Protein AF-A0A026WR12-F1 (afdb_monomer_lite)

Radius of gyration: 25.79 Å; chains: 1; bounding box: 63×77×68 Å

Sequence (378 aa):
MATITNLPVEVIYIILDFNNISVQDFANFSSTCKHFYQMLYPNSFWRRKFNQRWSGLKKACQTEMHKGYRNFEELVEARVKCKKELPHLLAQMSEKYYHNGSDEYLQERVKRGDHWVSILHHEHYIFNNVILDKEELTLLIYPNKTIHYLNCYLLMDELTSLNEQWKNGCKDDLTNIYYGRNLLPYLRHHHLENVWQEFINRPAKQQLLEEVIPFVIQWFHPEKNVSYSHIGMDLDLIAKLVMRFLKDLNPKHPIFSTSHEQFSIWKYNNIYENRWNNSDGRLIIDILFVLLLNKPIFLGPVIHYFKSDLFRQYLYIAKDGYMDNVPLPVIFQSVARRLGIYCDLVSFVTSDPDSDILVMDKTYPNTWLLSWRPKWLN

pLDDT: mean 73.94, std 16.68, range [30.09, 96.38]

Foldseek 3Di:
DDDPVNDPLVVVLVVCLDLVNAPVNLVVQLPPDPVSVVSCPPQVSLLSRCCSVQVVCNVVCVVCVVVPDRHSVVVVVLLVVLLVCLVVVLVVLCVPQVPQDDDVVVVPVVVVPPVVCLQQPAFDDDQDRRDDDPVNVQCQQPVDDRCRPCSLVSNLSSLLVVQVCVVVPPPDDVSSNRSSSRVQLVSLVVVLVVVVVVLVPDDPFQNQLLVCQQSVLCNVVVSDHDDSVLSLVLLVLLLVLLVVVCCVVPVPQCLVVDDPVVLVCLLRTADPDAPDAQVSLVSSLVSLCCQQAPDPVSCVVVLVVRPDPSVSVVSVCCRVVSGQVSVSLSSSQNSSSSSRFHKDKDWDFDDDPPPPDPPPPSNGNGHIDIDGDGDDDD

Organism: Ooceraea biroi (NCBI:txid2015173)

Secondary structure (DSSP, 8-state):
---GGGS-HHHHHHHHHSTTS-HHHHHHHHTS-HHHHHHH-SHHHHHHHHHHH-GGGHHHHHHHHTTT---HHHHHHHHHHHHHHHHHHHHHHHHHHTT--SSHHHHHHHHTT-HHHHHS-SSS----S----HHHHHHHH-SSTTSHHHHHHHHHHHHHHHHHHHHTT----HHHHHHHHHHHHHHHHHHHHHHHHHHHTS-GGG--GGGHHHHHHHHH-TTS---HHHHHHHHHHHHHHHHHHHHHH-TT-GGGG--HHHHHHHHHS---S-SS-HHHHHHHHHHHHIIIII-HHHHHHHHTT-S-HHHHHHHHHHHTT-S-SSHHHHHHHHHHHHTT---EEEEE----TT--S----TTS--EEEEE-------

Structure (mmCIF, N/CA/C/O backbone):
data_AF-A0A026WR12-F1
#
_entry.id   AF-A0A026WR12-F1
#
loop_
_atom_site.group_PDB
_atom_site.id
_atom_site.type_symbol
_atom_site.label_atom_id
_atom_site.label_alt_id
_atom_site.label_comp_id
_atom_site.label_asym_id
_atom_site.label_entity_id
_atom_site.label_seq_id
_atom_site.pdbx_PDB_ins_code
_atom_site.Cartn_x
_atom_site.Cartn_y
_atom_site.Cartn_z
_atom_site.occupancy
_atom_site.B_iso_or_equiv
_atom_site.auth_seq_id
_atom_site.auth_comp_id
_atom_site.auth_asym_id
_atom_site.auth_atom_id
_atom_site.pdbx_PDB_model_num
ATOM 1 N N . MET A 1 1 ? 24.680 -37.331 -33.709 1.00 51.44 1 MET A N 1
ATOM 2 C CA . MET A 1 1 ? 24.705 -36.335 -32.615 1.00 51.44 1 MET A CA 1
ATOM 3 C C . MET A 1 1 ? 23.273 -35.946 -32.301 1.00 51.44 1 MET A C 1
ATOM 5 O O . MET A 1 1 ? 22.552 -35.610 -33.231 1.00 51.44 1 MET A O 1
ATOM 9 N N . ALA A 1 2 ? 22.839 -36.049 -31.043 1.00 65.38 2 ALA A N 1
ATOM 10 C CA . ALA A 1 2 ? 21.534 -35.528 -30.645 1.00 65.38 2 ALA A CA 1
ATOM 11 C C . ALA A 1 2 ? 21.606 -33.995 -30.611 1.00 65.38 2 ALA A C 1
ATOM 13 O O . ALA A 1 2 ? 22.478 -33.433 -29.952 1.00 65.38 2 ALA A O 1
ATOM 14 N N . THR A 1 3 ? 20.736 -33.331 -31.364 1.00 81.81 3 THR A N 1
ATOM 15 C CA . THR A 1 3 ? 20.607 -31.872 -31.392 1.00 81.81 3 THR A CA 1
ATOM 16 C C . THR A 1 3 ? 19.506 -31.433 -30.433 1.00 81.81 3 THR A C 1
ATOM 18 O O . THR A 1 3 ? 18.624 -32.217 -30.091 1.00 81.81 3 THR A O 1
ATOM 21 N N . ILE A 1 4 ? 19.525 -30.165 -30.011 1.00 83.50 4 ILE A N 1
ATOM 22 C CA . ILE A 1 4 ? 18.497 -29.590 -29.124 1.00 83.50 4 ILE A CA 1
ATOM 23 C C . ILE A 1 4 ? 17.073 -29.727 -29.693 1.00 83.50 4 ILE A C 1
ATOM 25 O O . ILE A 1 4 ? 16.119 -29.855 -28.938 1.00 83.50 4 ILE A O 1
ATOM 29 N N . THR A 1 5 ? 16.939 -29.803 -31.022 1.00 82.25 5 THR A N 1
ATOM 30 C CA . THR A 1 5 ? 15.683 -30.075 -31.744 1.00 82.25 5 THR A CA 1
ATOM 31 C C . THR A 1 5 ? 15.093 -31.460 -31.479 1.00 82.25 5 THR A C 1
ATOM 33 O O . THR A 1 5 ? 13.935 -31.690 -31.799 1.00 82.25 5 THR A O 1
ATOM 36 N N . ASN A 1 6 ? 15.883 -32.389 -30.936 1.00 85.12 6 ASN A N 1
ATOM 37 C CA . ASN A 1 6 ? 15.462 -33.764 -30.665 1.00 85.12 6 ASN A CA 1
ATOM 38 C C . ASN A 1 6 ? 15.021 -33.952 -29.206 1.00 85.12 6 ASN A C 1
ATOM 40 O O . ASN A 1 6 ? 14.646 -35.059 -28.821 1.00 85.12 6 ASN A O 1
ATOM 44 N N . LEU A 1 7 ? 15.114 -32.905 -28.379 1.00 87.75 7 LEU A N 1
ATOM 45 C CA . LEU A 1 7 ? 14.658 -32.944 -26.997 1.00 87.75 7 LEU A CA 1
ATOM 46 C C . LEU A 1 7 ? 13.136 -32.748 -26.928 1.00 87.75 7 LEU A C 1
ATOM 48 O O . LEU A 1 7 ? 12.589 -31.962 -27.703 1.00 87.75 7 LEU A O 1
ATOM 52 N N . PRO A 1 8 ? 12.450 -33.397 -25.970 1.00 88.00 8 PRO A N 1
ATOM 53 C CA . PRO A 1 8 ? 11.068 -33.069 -25.654 1.00 88.00 8 PRO A CA 1
ATOM 54 C C . PRO A 1 8 ? 10.924 -31.594 -25.272 1.00 88.00 8 PRO A C 1
ATOM 56 O O . PRO A 1 8 ? 11.800 -31.020 -24.616 1.00 88.00 8 PRO A O 1
ATOM 59 N N . VAL A 1 9 ? 9.793 -30.999 -25.645 1.00 83.38 9 VAL A N 1
ATOM 60 C CA . VAL A 1 9 ? 9.480 -29.584 -25.396 1.00 83.38 9 VAL A CA 1
ATOM 61 C C . VAL A 1 9 ? 9.598 -29.240 -23.906 1.00 83.38 9 VAL A C 1
ATOM 63 O O . VAL A 1 9 ? 10.125 -28.189 -23.551 1.00 83.38 9 VAL A O 1
ATOM 66 N N . GLU A 1 10 ? 9.208 -30.154 -23.019 1.00 84.75 10 GLU A N 1
ATOM 67 C CA . GLU A 1 10 ? 9.293 -30.008 -21.564 1.00 84.75 10 GLU A CA 1
ATOM 68 C C . GLU A 1 10 ? 10.739 -29.872 -21.076 1.00 84.75 10 GLU A C 1
ATOM 70 O O . GLU A 1 10 ? 11.025 -29.084 -20.175 1.00 84.75 10 GLU A O 1
ATOM 75 N N . VAL A 1 11 ? 11.669 -30.609 -21.688 1.00 87.00 11 VAL A N 1
ATOM 76 C CA . VAL A 1 11 ? 13.095 -30.547 -21.346 1.00 87.00 11 VAL A CA 1
ATOM 77 C C . VAL A 1 11 ? 13.687 -29.228 -21.831 1.00 87.00 11 VAL A C 1
ATOM 79 O O . VAL A 1 11 ? 14.413 -28.571 -21.087 1.00 87.00 11 VAL A O 1
ATOM 82 N N . ILE A 1 12 ? 13.325 -28.795 -23.041 1.00 87.19 12 ILE A N 1
ATOM 83 C CA . ILE A 1 12 ? 13.740 -27.491 -23.571 1.00 87.19 12 ILE A CA 1
ATOM 84 C C . ILE A 1 12 ? 13.196 -26.363 -22.683 1.00 87.19 12 ILE A C 1
ATOM 86 O O . ILE A 1 12 ? 13.916 -25.411 -22.393 1.00 87.19 12 ILE A O 1
ATOM 90 N N . TYR A 1 13 ? 11.970 -26.487 -22.171 1.00 83.00 13 TYR A N 1
ATOM 91 C CA . TYR A 1 13 ? 11.400 -25.534 -21.220 1.00 83.00 13 TYR A CA 1
ATOM 92 C C . TYR A 1 13 ? 12.166 -25.456 -19.905 1.00 83.00 13 TYR A C 1
ATOM 94 O O . TYR A 1 13 ? 12.430 -24.349 -19.445 1.00 83.00 13 TYR A O 1
ATOM 102 N N . ILE A 1 14 ? 12.547 -26.591 -19.315 1.00 84.62 14 ILE A N 1
ATOM 103 C CA . ILE A 1 14 ? 13.362 -26.609 -18.091 1.00 84.62 14 ILE A CA 1
ATOM 104 C C . ILE A 1 14 ? 14.713 -25.935 -18.343 1.00 84.62 14 ILE A C 1
ATOM 106 O O . ILE A 1 14 ? 15.148 -25.120 -17.533 1.00 84.62 14 ILE A O 1
ATOM 110 N N . ILE A 1 15 ? 15.347 -26.231 -19.484 1.00 87.50 15 ILE A N 1
ATOM 111 C CA . ILE A 1 15 ? 16.611 -25.602 -19.875 1.00 87.50 15 ILE A CA 1
ATOM 112 C C . ILE A 1 15 ? 16.426 -24.088 -19.974 1.00 87.50 15 ILE A C 1
ATOM 114 O O . ILE A 1 15 ? 17.159 -23.333 -19.342 1.00 87.50 15 ILE A O 1
ATOM 118 N N . LEU A 1 16 ? 15.421 -23.638 -20.725 1.00 84.25 16 LEU A N 1
ATOM 119 C CA . LEU A 1 16 ? 15.158 -22.218 -20.912 1.00 84.25 16 LEU A CA 1
ATOM 120 C C . LEU A 1 16 ? 14.812 -21.513 -19.602 1.00 84.25 16 LEU A C 1
ATOM 122 O O . LEU A 1 16 ? 15.152 -20.345 -19.477 1.00 84.25 16 LEU A O 1
ATOM 126 N N . ASP A 1 17 ? 14.202 -22.176 -18.616 1.00 82.88 17 ASP A N 1
ATOM 127 C CA . ASP A 1 17 ? 13.806 -21.558 -17.342 1.00 82.88 17 ASP A CA 1
ATOM 128 C C . ASP A 1 17 ? 14.976 -21.312 -16.371 1.00 82.88 17 ASP A C 1
ATOM 130 O O . ASP A 1 17 ? 14.811 -20.584 -15.394 1.00 82.88 17 ASP A O 1
ATOM 134 N N . PHE A 1 18 ? 16.184 -21.823 -16.649 1.00 83.62 18 PHE A N 1
ATOM 135 C CA . PHE A 1 18 ? 17.356 -21.529 -15.818 1.00 83.62 18 PHE A CA 1
ATOM 136 C C . PHE A 1 18 ? 17.657 -20.023 -15.755 1.00 83.62 18 PHE A C 1
ATOM 138 O O . PHE A 1 18 ? 17.626 -19.315 -16.765 1.00 83.62 18 PHE A O 1
ATOM 145 N N . ASN A 1 19 ? 18.025 -19.544 -14.561 1.00 79.19 19 ASN A N 1
ATOM 146 C CA . ASN A 1 19 ? 18.344 -18.132 -14.299 1.00 79.19 19 ASN A CA 1
ATOM 147 C C . ASN A 1 19 ? 19.533 -17.610 -15.123 1.00 79.19 19 ASN A C 1
ATOM 149 O O . ASN A 1 19 ? 19.635 -16.410 -15.359 1.00 79.19 19 ASN A O 1
ATOM 153 N N . ASN A 1 20 ? 20.414 -18.508 -15.573 1.00 83.31 20 ASN A N 1
ATOM 154 C CA . ASN A 1 20 ? 21.588 -18.161 -16.374 1.00 83.31 20 ASN A CA 1
ATOM 155 C C . ASN A 1 20 ? 21.230 -17.818 -17.828 1.00 83.31 20 ASN A C 1
ATOM 157 O O . ASN A 1 20 ? 22.053 -17.243 -18.531 1.00 83.31 20 ASN A O 1
ATOM 161 N N . ILE A 1 21 ? 20.023 -18.173 -18.281 1.00 83.88 21 ILE A N 1
ATOM 162 C CA . ILE A 1 21 ? 19.533 -17.858 -19.623 1.00 83.88 21 ILE A CA 1
ATOM 163 C C . ILE A 1 21 ? 18.743 -16.560 -19.549 1.00 83.88 21 ILE A C 1
ATOM 165 O O . ILE A 1 21 ? 17.668 -16.489 -18.935 1.00 83.88 21 ILE A O 1
ATOM 169 N N . SER A 1 22 ? 19.294 -15.524 -20.178 1.00 82.56 22 SER A N 1
ATOM 170 C CA . SER A 1 22 ? 18.716 -14.192 -20.157 1.00 82.56 22 SER A CA 1
ATOM 171 C C . SER A 1 22 ? 17.490 -14.090 -21.065 1.00 82.56 22 SER A C 1
ATOM 173 O O . SER A 1 22 ? 17.254 -14.900 -21.961 1.00 82.56 22 SER A O 1
ATOM 175 N N . VAL A 1 23 ? 16.714 -13.023 -20.872 1.00 80.44 23 VAL A N 1
ATOM 176 C CA . VAL A 1 23 ? 15.604 -12.673 -21.773 1.00 80.44 23 VAL A CA 1
ATOM 177 C C . VAL A 1 23 ? 16.096 -12.454 -23.216 1.00 80.44 23 VAL A C 1
ATOM 179 O O . VAL A 1 23 ? 15.362 -12.734 -24.157 1.00 80.44 23 VAL A O 1
ATOM 182 N N . GLN A 1 24 ? 17.343 -12.000 -23.403 1.00 81.44 24 GLN A N 1
ATOM 183 C CA . GLN A 1 24 ? 17.920 -11.828 -24.739 1.00 81.44 24 GLN A CA 1
ATOM 184 C C . GLN A 1 24 ? 18.249 -13.177 -25.382 1.00 81.44 24 GLN A C 1
ATOM 186 O O . GLN A 1 24 ? 17.957 -13.376 -26.556 1.00 81.44 24 GLN A O 1
ATOM 191 N N . ASP A 1 25 ? 18.807 -14.115 -24.617 1.00 85.88 25 ASP A N 1
ATOM 192 C CA . ASP A 1 25 ? 19.090 -15.471 -25.105 1.00 85.88 25 ASP A CA 1
ATOM 193 C C . ASP A 1 25 ? 17.796 -16.180 -25.503 1.00 85.88 25 ASP A C 1
ATOM 195 O O . ASP A 1 25 ? 17.745 -16.867 -26.519 1.00 85.88 25 ASP A O 1
ATOM 199 N N . PHE A 1 26 ? 16.728 -15.943 -24.741 1.00 83.12 26 PHE A N 1
ATOM 200 C CA . PHE A 1 26 ? 15.390 -16.433 -25.040 1.00 83.12 26 PHE A CA 1
ATOM 201 C C . PHE A 1 26 ? 14.839 -15.867 -26.362 1.00 83.12 26 PHE A C 1
ATOM 203 O O . PHE A 1 26 ? 14.356 -16.634 -27.193 1.00 83.12 26 PHE A O 1
ATOM 210 N N . ALA A 1 27 ? 14.967 -14.554 -26.590 1.00 81.62 27 ALA A N 1
ATOM 211 C CA . ALA A 1 27 ? 14.568 -13.902 -27.844 1.00 81.62 27 ALA A CA 1
ATOM 212 C C . ALA A 1 27 ? 15.405 -14.374 -29.048 1.00 81.62 27 ALA A C 1
ATOM 214 O O . ALA A 1 27 ? 14.893 -14.600 -30.146 1.00 81.62 27 ALA A O 1
ATOM 215 N N . ASN A 1 28 ? 16.707 -14.574 -28.843 1.00 87.19 28 ASN A N 1
ATOM 216 C CA . ASN A 1 28 ? 17.587 -15.119 -29.870 1.00 87.19 28 ASN A CA 1
ATOM 217 C C . ASN A 1 28 ? 17.192 -16.565 -30.201 1.00 87.19 28 ASN A C 1
ATOM 219 O O . ASN A 1 28 ? 17.111 -16.924 -31.372 1.00 87.19 28 ASN A O 1
ATOM 223 N N . PHE A 1 29 ? 16.895 -17.377 -29.181 1.00 87.56 29 PHE A N 1
ATOM 224 C CA . PHE A 1 29 ? 16.467 -18.765 -29.337 1.00 87.56 29 PHE A CA 1
ATOM 225 C C . PHE A 1 29 ? 15.136 -18.874 -30.092 1.00 87.56 29 PHE A C 1
ATOM 227 O O . PHE A 1 29 ? 15.041 -19.673 -31.026 1.00 87.56 29 PHE A O 1
ATOM 234 N N . SER A 1 30 ? 14.133 -18.048 -29.762 1.00 84.62 30 SER A N 1
ATOM 235 C CA . SER A 1 30 ? 12.853 -18.020 -30.489 1.00 84.62 30 SER A CA 1
ATOM 236 C C . SER A 1 30 ? 13.024 -17.626 -31.960 1.00 84.62 30 SER A C 1
ATOM 238 O O . SER A 1 30 ? 12.282 -18.112 -32.810 1.00 84.62 30 SER A O 1
ATOM 240 N N . SER A 1 31 ? 14.043 -16.825 -32.277 1.00 85.69 31 SER A N 1
ATOM 241 C CA . SER A 1 31 ? 14.348 -16.366 -33.638 1.00 85.69 31 SER A CA 1
ATOM 242 C C . SER A 1 31 ? 15.101 -17.392 -34.496 1.00 85.69 31 SER A C 1
ATOM 244 O O . SER A 1 31 ? 15.278 -17.178 -35.693 1.00 85.69 31 SER A O 1
ATOM 246 N N . THR A 1 32 ? 15.555 -18.513 -33.926 1.00 89.19 32 THR A N 1
ATOM 247 C CA . THR A 1 32 ? 16.370 -19.493 -34.671 1.00 89.19 32 THR A CA 1
ATOM 248 C C . THR A 1 32 ? 15.568 -20.339 -35.660 1.00 89.19 32 THR A C 1
ATOM 250 O O . THR A 1 32 ? 16.072 -20.662 -36.735 1.00 89.19 32 THR A O 1
ATOM 253 N N . CYS A 1 33 ? 14.337 -20.741 -35.322 1.00 87.88 33 CYS A N 1
ATOM 254 C CA . CYS A 1 33 ? 13.489 -21.531 -36.214 1.00 87.88 33 CYS A CA 1
ATOM 255 C C . CYS A 1 33 ? 12.000 -21.440 -35.852 1.00 87.88 33 CYS A C 1
ATOM 257 O O . CYS A 1 33 ? 11.625 -21.191 -34.706 1.00 87.88 33 CYS A O 1
ATOM 259 N N . LYS A 1 34 ? 11.135 -21.743 -36.831 1.00 86.00 34 LYS A N 1
ATOM 260 C CA . LYS A 1 34 ? 9.671 -21.715 -36.668 1.00 86.00 34 LYS A CA 1
ATOM 261 C C . LYS A 1 34 ? 9.174 -22.631 -35.545 1.00 86.00 34 LYS A C 1
ATOM 263 O O . LYS A 1 34 ? 8.223 -22.275 -34.858 1.00 86.00 34 LYS A O 1
ATOM 268 N N . HIS A 1 35 ? 9.815 -23.784 -35.349 1.00 85.94 35 HIS A N 1
ATOM 269 C CA . HIS A 1 35 ? 9.442 -24.732 -34.299 1.00 85.94 35 HIS A CA 1
ATOM 270 C C . HIS A 1 35 ? 9.641 -24.131 -32.899 1.00 85.94 35 HIS A C 1
ATOM 272 O O . HIS A 1 35 ? 8.710 -24.133 -32.097 1.00 85.94 35 HIS A O 1
ATOM 278 N N . PHE A 1 36 ? 10.807 -23.538 -32.627 1.00 86.50 36 PHE A N 1
ATOM 279 C CA . PHE A 1 36 ? 11.075 -22.885 -31.343 1.00 86.50 36 PHE A CA 1
ATOM 280 C C . PHE A 1 36 ? 10.270 -21.602 -31.155 1.00 86.50 36 PHE A C 1
ATOM 282 O O . PHE A 1 36 ? 9.781 -21.364 -30.054 1.00 86.50 36 PHE A O 1
ATOM 289 N N . TYR A 1 37 ? 10.040 -20.828 -32.218 1.00 83.44 37 TYR A N 1
ATOM 290 C CA . TYR A 1 37 ? 9.125 -19.689 -32.160 1.00 83.44 37 TYR A CA 1
ATOM 291 C C . TYR A 1 37 ? 7.720 -20.115 -31.705 1.00 83.44 37 TYR A C 1
ATOM 293 O O . TYR A 1 37 ? 7.193 -19.596 -30.725 1.00 83.44 37 TYR A O 1
ATOM 301 N N . GLN A 1 38 ? 7.133 -21.123 -32.360 1.00 82.56 38 GLN A N 1
ATOM 302 C CA . GLN A 1 38 ? 5.799 -21.631 -32.022 1.00 82.56 38 GLN A CA 1
ATOM 303 C C . GLN A 1 38 ? 5.741 -22.241 -30.615 1.00 82.56 38 GLN A C 1
ATOM 305 O O . GLN A 1 38 ? 4.754 -22.063 -29.907 1.00 82.56 38 GLN A O 1
ATOM 310 N N . MET A 1 39 ? 6.810 -22.917 -30.192 1.00 82.00 39 MET A N 1
ATOM 311 C CA . MET A 1 39 ? 6.941 -23.492 -28.852 1.00 82.00 39 MET A CA 1
ATOM 312 C C . MET A 1 39 ? 6.957 -22.420 -27.747 1.00 82.00 39 MET A C 1
ATOM 314 O O . MET A 1 39 ? 6.465 -22.672 -26.647 1.00 82.00 39 MET A O 1
ATOM 318 N N . LEU A 1 40 ? 7.521 -21.239 -28.019 1.00 76.12 40 LEU A N 1
ATOM 319 C CA . LEU A 1 40 ? 7.648 -20.129 -27.062 1.00 76.12 40 LEU A CA 1
ATOM 320 C C . LEU A 1 40 ? 6.558 -19.063 -27.202 1.00 76.12 40 LEU A C 1
ATOM 322 O O . LEU A 1 40 ? 6.461 -18.171 -26.361 1.00 76.12 40 LEU A O 1
ATOM 326 N N . TYR A 1 41 ? 5.700 -19.200 -28.212 1.00 69.81 41 TYR A N 1
ATOM 327 C CA . TYR A 1 41 ? 4.538 -18.350 -28.435 1.00 69.81 41 TYR A CA 1
ATOM 328 C C . TYR A 1 41 ? 3.555 -18.280 -27.246 1.00 69.81 41 TYR A C 1
ATOM 330 O O . TYR A 1 41 ? 2.930 -17.232 -27.060 1.00 69.81 41 TYR A O 1
ATOM 338 N N . PRO A 1 42 ? 3.395 -19.310 -26.380 1.00 69.38 42 PRO A N 1
ATOM 339 C CA . PRO A 1 42 ? 2.623 -19.141 -25.160 1.00 69.38 42 PRO A CA 1
ATOM 340 C C . PRO A 1 42 ? 3.228 -18.036 -24.285 1.00 69.38 42 PRO A C 1
ATOM 342 O O . PRO A 1 42 ? 4.290 -18.183 -23.677 1.00 69.38 42 PRO A O 1
ATOM 345 N N . ASN A 1 43 ? 2.486 -16.939 -24.147 1.00 69.12 43 ASN A N 1
ATOM 346 C CA . ASN A 1 43 ? 2.888 -15.746 -23.402 1.00 69.12 43 ASN A CA 1
ATOM 347 C C . ASN A 1 43 ? 3.225 -16.006 -21.910 1.00 69.12 43 ASN A C 1
ATOM 349 O O . ASN A 1 43 ? 3.784 -15.161 -21.212 1.00 69.12 43 ASN A O 1
ATOM 353 N N . SER A 1 44 ? 2.916 -17.197 -21.389 1.00 76.56 44 SER A N 1
ATOM 354 C CA . SER A 1 44 ? 3.296 -17.637 -20.045 1.00 76.56 44 SER A CA 1
ATOM 355 C C . SER A 1 44 ? 4.815 -17.739 -19.842 1.00 76.56 44 SER A C 1
ATOM 357 O O . SER A 1 44 ? 5.286 -17.498 -18.727 1.00 76.56 44 SER A O 1
ATOM 359 N N . PHE A 1 45 ? 5.596 -18.058 -20.880 1.00 77.19 45 PHE A N 1
ATOM 360 C CA . PHE A 1 45 ? 7.058 -18.155 -20.781 1.00 77.19 45 PHE A CA 1
ATOM 361 C C . PHE A 1 45 ? 7.723 -16.786 -20.775 1.00 77.19 45 PHE A C 1
ATOM 363 O O . PHE A 1 45 ? 8.467 -16.481 -19.842 1.00 77.19 45 PHE A O 1
ATOM 370 N N . TRP A 1 46 ? 7.368 -15.937 -21.740 1.00 79.25 46 TRP A N 1
ATOM 371 C CA . TRP A 1 46 ? 7.770 -14.533 -21.760 1.00 79.25 46 TRP A CA 1
ATOM 372 C C . TRP A 1 46 ? 7.422 -13.834 -20.445 1.00 79.25 46 TRP A C 1
ATOM 374 O O . TRP A 1 46 ? 8.274 -13.178 -19.852 1.00 79.25 46 TRP A O 1
ATOM 384 N N . ARG A 1 47 ? 6.226 -14.086 -19.898 1.00 81.06 47 ARG A N 1
ATOM 385 C CA . ARG A 1 47 ? 5.826 -13.609 -18.567 1.00 81.06 47 ARG A CA 1
ATOM 386 C C . ARG A 1 47 ? 6.755 -14.076 -17.452 1.00 81.06 47 ARG A C 1
ATOM 388 O O . ARG A 1 47 ? 7.115 -13.280 -16.586 1.00 81.06 47 ARG A O 1
ATOM 395 N N . ARG A 1 48 ? 7.095 -15.366 -17.396 1.00 80.81 48 ARG A N 1
ATOM 396 C CA . ARG A 1 48 ? 7.988 -15.896 -16.353 1.00 80.81 48 ARG A CA 1
ATOM 397 C C . ARG A 1 48 ? 9.375 -15.278 -16.453 1.00 80.81 48 ARG A C 1
ATOM 399 O O . ARG A 1 48 ? 9.862 -14.767 -15.450 1.00 80.81 48 ARG A O 1
ATOM 406 N N . LYS A 1 49 ? 9.946 -15.238 -17.657 1.00 83.12 49 LYS A N 1
ATOM 407 C CA . LYS A 1 49 ? 11.266 -14.654 -17.913 1.00 83.12 49 LYS A CA 1
ATOM 408 C C . LYS A 1 49 ? 11.320 -13.163 -17.613 1.00 83.12 49 LYS A C 1
ATOM 410 O O . LYS A 1 49 ? 12.253 -12.700 -16.961 1.00 83.12 49 LYS A O 1
ATOM 415 N N . PHE A 1 50 ? 10.281 -12.429 -17.997 1.00 83.75 50 PHE A N 1
ATOM 416 C CA . PHE A 1 50 ? 10.121 -11.027 -17.639 1.00 83.75 50 PHE A CA 1
ATOM 417 C C . PHE A 1 50 ? 10.101 -10.838 -16.116 1.00 83.75 50 PHE A C 1
ATOM 419 O O . PHE A 1 50 ? 10.875 -10.051 -15.585 1.00 83.75 50 PHE A O 1
ATOM 426 N N . ASN A 1 51 ? 9.280 -11.608 -15.393 1.00 83.94 51 ASN A N 1
ATOM 427 C CA . ASN A 1 51 ? 9.165 -11.494 -13.936 1.00 83.94 51 ASN A CA 1
ATOM 428 C C . ASN A 1 51 ? 10.415 -11.961 -13.172 1.00 83.94 51 ASN A C 1
ATOM 430 O O . ASN A 1 51 ? 10.642 -11.489 -12.061 1.00 83.94 51 ASN A O 1
ATOM 434 N N . GLN A 1 52 ? 11.192 -12.899 -13.726 1.00 82.81 52 GLN A N 1
ATOM 435 C CA . GLN A 1 52 ? 12.488 -13.307 -13.172 1.00 82.81 52 GLN A CA 1
ATOM 436 C C . GLN A 1 52 ? 13.492 -12.153 -13.251 1.00 82.81 52 GLN A C 1
ATOM 438 O O . GLN A 1 52 ? 14.171 -11.865 -12.271 1.00 82.81 52 GLN A O 1
ATOM 443 N N . ARG A 1 53 ? 13.564 -11.479 -14.406 1.00 82.69 53 ARG A N 1
ATOM 444 C CA . ARG A 1 53 ? 14.529 -10.401 -14.648 1.00 82.69 53 ARG A CA 1
ATOM 445 C C . ARG A 1 53 ? 14.129 -9.072 -14.006 1.00 82.69 53 ARG A C 1
ATOM 447 O O . ARG A 1 53 ? 14.986 -8.390 -13.460 1.00 82.69 53 ARG A O 1
ATOM 454 N N . TRP A 1 54 ? 12.848 -8.714 -14.069 1.00 84.62 54 TRP A N 1
ATOM 455 C CA . TRP A 1 54 ? 12.299 -7.451 -13.567 1.00 84.62 54 TRP A CA 1
ATOM 456 C C . TRP A 1 54 ? 11.198 -7.715 -12.540 1.00 84.62 54 TRP A C 1
ATOM 458 O O . TRP A 1 54 ? 10.015 -7.433 -12.746 1.00 84.62 54 TRP A O 1
ATOM 468 N N . SER A 1 55 ? 11.591 -8.291 -11.406 1.00 81.56 55 SER A N 1
ATOM 469 C CA . SER A 1 55 ? 10.668 -8.668 -10.331 1.00 81.56 55 SER A CA 1
ATOM 470 C C . SER A 1 55 ? 9.891 -7.474 -9.755 1.00 81.56 55 SER A C 1
ATOM 472 O O . SER A 1 55 ? 8.732 -7.641 -9.366 1.00 81.56 55 SER A O 1
ATOM 474 N N . GLY A 1 56 ? 10.474 -6.268 -9.779 1.00 78.19 56 GLY A N 1
ATOM 475 C CA . GLY A 1 56 ? 9.828 -5.015 -9.367 1.00 78.19 56 GLY A CA 1
ATOM 476 C C . GLY A 1 56 ? 8.586 -4.657 -10.192 1.00 78.19 56 GLY A C 1
ATOM 477 O O . GLY A 1 56 ? 7.607 -4.142 -9.651 1.00 78.19 56 GLY A O 1
ATOM 478 N N . LEU A 1 57 ? 8.559 -5.031 -11.474 1.00 82.12 57 LEU A N 1
ATOM 479 C CA . LEU A 1 57 ? 7.447 -4.755 -12.390 1.00 82.12 57 LEU A CA 1
ATOM 480 C C . LEU A 1 57 ? 6.311 -5.778 -12.302 1.00 82.12 57 LEU A C 1
ATOM 482 O O . LEU A 1 57 ? 5.226 -5.544 -12.840 1.00 82.12 57 LEU A O 1
ATOM 486 N N . LYS A 1 58 ? 6.518 -6.901 -11.603 1.00 81.75 58 LYS A N 1
ATOM 487 C CA . LYS A 1 58 ? 5.559 -8.012 -11.536 1.00 81.75 58 LYS A CA 1
ATOM 488 C C . LYS A 1 58 ? 4.178 -7.566 -11.056 1.00 81.75 58 LYS A C 1
ATOM 490 O O . LYS A 1 58 ? 3.174 -7.972 -11.637 1.00 81.75 58 LYS A O 1
ATOM 495 N N . LYS A 1 59 ? 4.123 -6.735 -10.009 1.00 76.94 59 LYS A N 1
ATOM 496 C CA . LYS A 1 59 ? 2.860 -6.266 -9.416 1.00 76.94 59 LYS A CA 1
ATOM 497 C C . LYS A 1 59 ? 2.115 -5.316 -10.357 1.00 76.94 59 LYS A C 1
ATOM 499 O O . LYS A 1 59 ? 0.930 -5.519 -10.587 1.00 76.94 59 LYS A O 1
ATOM 504 N N . ALA A 1 60 ? 2.818 -4.343 -10.941 1.00 74.00 60 ALA A N 1
ATOM 505 C CA . ALA A 1 60 ? 2.241 -3.411 -11.912 1.00 74.00 60 ALA A CA 1
ATOM 506 C C . ALA A 1 60 ? 1.697 -4.153 -13.142 1.00 74.00 60 ALA A C 1
ATOM 508 O O . ALA A 1 60 ? 0.550 -3.958 -13.533 1.00 74.00 60 ALA A O 1
ATOM 509 N N . CYS A 1 61 ? 2.473 -5.101 -13.678 1.00 75.06 61 CYS A N 1
ATOM 510 C CA . CYS A 1 61 ? 2.029 -5.933 -14.792 1.00 75.06 61 CYS A CA 1
ATOM 511 C C . CYS A 1 61 ? 0.799 -6.770 -14.421 1.00 75.06 61 CYS A C 1
ATOM 513 O O . CYS A 1 61 ? -0.127 -6.860 -15.212 1.00 75.06 61 CYS A O 1
ATOM 515 N N . GLN A 1 62 ? 0.746 -7.368 -13.226 1.00 74.75 62 GLN A N 1
ATOM 516 C CA . GLN A 1 62 ? -0.427 -8.134 -12.786 1.00 74.75 62 GLN A CA 1
ATOM 517 C C . GLN A 1 62 ? -1.696 -7.278 -12.724 1.00 74.75 62 GLN A C 1
ATOM 519 O O . GLN A 1 62 ? -2.720 -7.709 -13.246 1.00 74.75 62 GLN A O 1
ATOM 524 N N . THR A 1 63 ? -1.622 -6.081 -12.138 1.00 71.12 63 THR A N 1
ATOM 525 C CA . THR A 1 63 ? -2.761 -5.155 -12.053 1.00 71.12 63 THR A CA 1
ATOM 526 C C . THR A 1 63 ? -3.260 -4.760 -13.440 1.00 71.12 63 THR A C 1
ATOM 528 O O . THR A 1 63 ? -4.450 -4.862 -13.728 1.00 71.12 63 THR A O 1
ATOM 531 N N . GLU A 1 64 ? -2.349 -4.377 -14.331 1.00 68.00 64 GLU A N 1
ATOM 532 C CA . GLU A 1 64 ? -2.715 -3.867 -15.650 1.00 68.00 64 GLU A CA 1
ATOM 533 C C . GLU A 1 64 ? -3.091 -4.976 -16.651 1.00 68.00 64 GLU A C 1
ATOM 535 O O . GLU A 1 64 ? -3.873 -4.754 -17.573 1.00 68.00 64 GLU A O 1
ATOM 540 N N . MET A 1 65 ? -2.638 -6.217 -16.441 1.00 65.00 65 MET A N 1
ATOM 541 C CA . MET A 1 65 ? -3.104 -7.378 -17.213 1.00 65.00 65 MET A CA 1
ATOM 542 C C . MET A 1 65 ? -4.613 -7.618 -17.063 1.00 65.00 65 MET A C 1
ATOM 544 O O . MET A 1 65 ? -5.247 -8.108 -17.998 1.00 65.00 65 MET A O 1
ATOM 548 N N . HIS A 1 66 ? -5.212 -7.250 -15.924 1.00 62.12 66 HIS A N 1
ATOM 549 C CA . HIS A 1 66 ? -6.666 -7.311 -15.749 1.00 62.12 66 HIS A CA 1
ATOM 550 C C . HIS A 1 66 ? -7.414 -6.296 -16.631 1.00 62.12 66 HIS A C 1
ATOM 552 O O . HIS A 1 66 ? -8.590 -6.504 -16.916 1.00 62.12 66 HIS A O 1
ATOM 558 N N . LYS A 1 67 ? -6.730 -5.250 -17.119 1.00 63.25 67 LYS A N 1
ATOM 559 C CA . LYS A 1 67 ? -7.279 -4.199 -17.990 1.00 63.25 67 LYS A CA 1
ATOM 560 C C . LYS A 1 67 ? -7.141 -4.506 -19.493 1.00 63.25 67 LYS A C 1
ATOM 562 O O . LYS A 1 67 ? -7.497 -3.676 -20.320 1.00 63.25 67 LYS A O 1
ATOM 567 N N . GLY A 1 68 ? -6.685 -5.710 -19.862 1.00 58.47 68 GLY A N 1
ATOM 568 C CA . GLY A 1 68 ? -6.796 -6.232 -21.234 1.00 58.47 68 GLY A CA 1
ATOM 569 C C . GLY A 1 68 ? -5.483 -6.470 -21.979 1.00 58.47 68 GLY A C 1
ATOM 570 O O . GLY A 1 68 ? -5.517 -7.002 -23.087 1.00 58.47 68 GLY A O 1
ATOM 571 N N . TYR A 1 69 ? -4.328 -6.161 -21.390 1.00 60.94 69 TYR A N 1
ATOM 572 C CA . TYR A 1 69 ? -3.050 -6.355 -22.071 1.00 60.94 69 TYR A CA 1
ATOM 573 C C . TYR A 1 69 ? -2.447 -7.739 -21.871 1.00 60.94 69 TYR A C 1
ATOM 575 O O . TYR A 1 69 ? -2.391 -8.268 -20.758 1.00 60.94 69 TYR A O 1
ATOM 583 N N . ARG A 1 70 ? -1.974 -8.332 -22.971 1.00 63.22 70 ARG A N 1
ATOM 584 C CA . ARG A 1 70 ? -1.584 -9.743 -23.001 1.00 63.22 70 ARG A CA 1
ATOM 585 C C . ARG A 1 70 ? -0.334 -10.051 -23.823 1.00 63.22 70 ARG A C 1
ATOM 587 O O . ARG A 1 70 ? -0.212 -11.211 -24.188 1.00 63.22 70 ARG A O 1
ATOM 594 N N . ASN A 1 71 ? 0.588 -9.126 -24.101 1.00 77.50 71 ASN A N 1
ATOM 595 C CA . ASN A 1 71 ? 1.822 -9.490 -24.819 1.00 77.50 71 ASN A CA 1
ATOM 596 C C . ASN A 1 71 ? 3.101 -9.131 -24.037 1.00 77.50 71 ASN A C 1
ATOM 598 O O . ASN A 1 71 ? 3.506 -7.977 -23.999 1.00 77.50 71 ASN A O 1
ATOM 602 N N . PHE A 1 72 ? 3.742 -10.110 -23.382 1.00 77.94 72 PHE A N 1
ATOM 603 C CA . PHE A 1 72 ? 5.003 -9.864 -22.665 1.00 77.94 72 PHE A CA 1
ATOM 604 C C . PHE A 1 72 ? 6.206 -9.730 -23.599 1.00 77.94 72 PHE A C 1
ATOM 606 O O . PHE A 1 72 ? 7.191 -9.137 -23.176 1.00 77.94 72 PHE A O 1
ATOM 613 N N . GLU A 1 73 ? 6.146 -10.243 -24.828 1.00 77.31 73 GLU A N 1
ATOM 614 C CA . GLU A 1 73 ? 7.210 -10.046 -25.821 1.00 77.31 73 GLU A CA 1
ATOM 615 C C . GLU A 1 73 ? 7.346 -8.551 -26.150 1.00 77.31 73 GLU A C 1
ATOM 617 O O . GLU A 1 73 ? 8.414 -7.971 -25.973 1.00 77.31 73 GLU A O 1
ATOM 622 N N . GLU A 1 74 ? 6.227 -7.882 -26.444 1.00 78.44 74 GLU A N 1
ATOM 623 C CA . GLU A 1 74 ? 6.180 -6.425 -26.638 1.00 78.44 74 GLU A CA 1
ATOM 624 C C . GLU A 1 74 ? 6.644 -5.642 -25.395 1.00 78.44 74 GLU A C 1
ATOM 626 O O . GLU A 1 74 ? 7.324 -4.624 -25.522 1.00 78.44 74 GLU A O 1
ATOM 631 N N . LEU A 1 75 ? 6.334 -6.110 -24.176 1.00 79.31 75 LEU A N 1
ATOM 632 C CA . LEU A 1 75 ? 6.830 -5.466 -22.946 1.00 79.31 75 LEU A CA 1
ATOM 633 C C . LEU A 1 75 ? 8.334 -5.604 -22.772 1.00 79.31 75 LEU A C 1
ATOM 635 O O . LEU A 1 75 ? 8.981 -4.674 -22.292 1.00 79.31 75 LEU A O 1
ATOM 639 N N . VAL A 1 76 ? 8.891 -6.763 -23.122 1.00 80.88 76 VAL A N 1
ATOM 640 C CA . VAL A 1 76 ? 10.338 -6.976 -23.117 1.00 80.88 76 VAL A CA 1
ATOM 641 C C . VAL A 1 76 ? 10.992 -5.997 -24.085 1.00 80.88 76 VAL A C 1
ATOM 643 O O . VAL A 1 76 ? 11.936 -5.305 -23.698 1.00 80.88 76 VAL A O 1
ATOM 646 N N . GLU A 1 77 ? 10.477 -5.898 -25.310 1.00 79.88 77 GLU A N 1
ATOM 647 C CA . GLU A 1 77 ? 10.984 -4.973 -26.325 1.00 79.88 77 GLU A CA 1
ATOM 648 C C . GLU A 1 77 ? 10.902 -3.519 -25.856 1.00 79.88 77 GLU A C 1
ATOM 650 O O . GLU A 1 77 ? 11.900 -2.796 -25.906 1.00 79.88 77 GLU A O 1
ATOM 655 N N . ALA A 1 78 ? 9.756 -3.105 -25.312 1.00 80.31 78 ALA A N 1
ATOM 656 C CA . ALA A 1 78 ? 9.558 -1.765 -24.771 1.00 80.31 78 ALA A CA 1
ATOM 657 C C . ALA A 1 78 ? 10.516 -1.457 -23.619 1.00 80.31 78 ALA A C 1
ATOM 659 O O . ALA A 1 78 ? 11.099 -0.375 -23.567 1.00 80.31 78 ALA A O 1
ATOM 660 N N . ARG A 1 79 ? 10.737 -2.416 -22.714 1.00 83.25 79 ARG A N 1
ATOM 661 C CA . ARG A 1 79 ? 11.652 -2.247 -21.580 1.00 83.25 79 ARG A CA 1
ATOM 662 C C . ARG A 1 79 ? 13.102 -2.112 -22.040 1.00 83.25 79 ARG A C 1
ATOM 664 O O . ARG A 1 79 ? 13.831 -1.274 -21.506 1.00 83.25 79 ARG A O 1
ATOM 671 N N . VAL A 1 80 ? 13.519 -2.911 -23.025 1.00 82.88 80 VAL A N 1
ATOM 672 C CA . VAL A 1 80 ? 14.860 -2.834 -23.626 1.00 82.88 80 VAL A CA 1
ATOM 673 C C . VAL A 1 80 ? 15.044 -1.517 -24.375 1.00 82.88 80 VAL A C 1
ATOM 675 O O . VAL A 1 80 ? 16.095 -0.889 -24.246 1.00 82.88 80 VAL A O 1
ATOM 678 N N . LYS A 1 81 ? 14.029 -1.074 -25.121 1.00 82.38 81 LYS A N 1
ATOM 679 C CA . LYS A 1 81 ? 14.024 0.219 -25.808 1.00 82.38 81 LYS A CA 1
ATOM 680 C C . LYS A 1 81 ? 14.145 1.377 -24.814 1.00 82.38 81 LYS A C 1
ATOM 682 O O . LYS A 1 81 ? 15.052 2.190 -24.949 1.00 82.38 81 LYS A O 1
ATOM 687 N N . CYS A 1 82 ? 13.334 1.368 -23.756 1.00 81.69 82 CYS A N 1
ATOM 688 C CA . CYS A 1 82 ? 13.377 2.346 -22.668 1.00 81.69 82 CYS A CA 1
ATOM 689 C C . CYS A 1 82 ? 14.782 2.477 -22.063 1.00 81.69 82 CYS A C 1
ATOM 691 O O . CYS A 1 82 ? 15.274 3.588 -21.895 1.00 81.69 82 CYS A O 1
ATOM 693 N N . LYS A 1 83 ? 15.460 1.355 -21.791 1.00 84.31 83 LYS A N 1
ATOM 694 C CA . LYS A 1 83 ? 16.839 1.363 -21.279 1.00 84.31 83 LYS A CA 1
ATOM 695 C C . LYS A 1 83 ? 17.833 2.028 -22.241 1.00 84.31 83 LYS A C 1
ATOM 697 O O . LYS A 1 83 ? 18.764 2.689 -21.796 1.00 84.31 83 LYS A O 1
ATOM 702 N N . LYS A 1 84 ? 17.665 1.831 -23.551 1.00 83.19 84 LYS A N 1
ATOM 703 C CA . LYS A 1 84 ? 18.551 2.417 -24.570 1.00 83.19 84 LYS A CA 1
ATOM 704 C C . LYS A 1 84 ? 18.312 3.914 -24.759 1.00 83.19 84 LYS A C 1
ATOM 706 O O . LYS A 1 84 ? 19.266 4.650 -24.963 1.00 83.19 84 LYS A O 1
ATOM 711 N N . GLU A 1 85 ? 17.058 4.353 -24.712 1.00 81.31 85 GLU A N 1
ATOM 712 C CA . GLU A 1 85 ? 16.678 5.740 -25.011 1.00 81.31 85 GLU A CA 1
ATOM 713 C C . GLU A 1 85 ? 16.839 6.678 -23.810 1.00 81.31 85 GLU A C 1
ATOM 715 O O . GLU A 1 85 ? 17.138 7.857 -23.992 1.00 81.31 85 GLU A O 1
ATOM 720 N N . LEU A 1 86 ? 16.701 6.165 -22.583 1.00 83.19 86 LEU A N 1
ATOM 721 C CA . LEU A 1 86 ? 16.721 6.985 -21.373 1.00 83.19 86 LEU A CA 1
ATOM 722 C C . LEU A 1 86 ? 18.003 7.827 -21.193 1.00 83.19 86 LEU A C 1
ATOM 724 O O . LEU A 1 86 ? 17.866 9.004 -20.876 1.00 83.19 86 LEU A O 1
ATOM 728 N N . PRO A 1 87 ? 19.236 7.328 -21.422 1.00 82.31 87 PRO A N 1
ATOM 729 C CA . PRO A 1 87 ? 20.432 8.169 -21.303 1.00 82.31 87 PRO A CA 1
ATOM 730 C C . PRO A 1 87 ? 20.447 9.346 -22.286 1.00 82.31 87 PRO A C 1
ATOM 732 O O . PRO A 1 87 ? 20.838 10.450 -21.920 1.00 82.31 87 PRO A O 1
ATOM 735 N N . HIS A 1 88 ? 19.991 9.133 -23.524 1.00 80.25 88 HIS A N 1
ATOM 736 C CA . HIS A 1 88 ? 19.893 10.202 -24.522 1.00 80.25 88 HIS A CA 1
ATOM 737 C C . HIS A 1 88 ? 18.867 11.252 -24.110 1.00 80.25 88 HIS A C 1
ATOM 739 O O . HIS A 1 88 ? 19.111 12.448 -24.251 1.00 80.25 88 HIS A O 1
ATOM 745 N N . LEU A 1 89 ? 17.752 10.792 -23.549 1.00 78.69 89 LEU A N 1
ATOM 746 C CA . LEU A 1 89 ? 16.724 11.656 -23.009 1.00 78.69 89 LEU A CA 1
ATOM 747 C C . LEU A 1 89 ? 17.262 12.567 -21.903 1.00 78.69 89 LEU A C 1
ATOM 749 O O . LEU A 1 89 ? 17.101 13.781 -21.956 1.00 78.69 89 LEU A O 1
ATOM 753 N N . LEU A 1 90 ? 17.919 11.971 -20.908 1.00 79.19 90 LEU A N 1
ATOM 754 C CA . LEU A 1 90 ? 18.459 12.692 -19.759 1.00 79.19 90 LEU A CA 1
ATOM 755 C C . LEU A 1 90 ? 19.544 13.692 -20.183 1.00 79.19 90 LEU A C 1
ATOM 757 O O . LEU A 1 90 ? 19.601 14.793 -19.640 1.00 79.19 90 LEU A O 1
ATOM 761 N N . ALA A 1 91 ? 20.348 13.358 -21.195 1.00 79.56 91 ALA A N 1
ATOM 762 C CA . ALA A 1 91 ? 21.318 14.282 -21.772 1.00 79.56 91 ALA A CA 1
ATOM 763 C C . ALA A 1 91 ? 20.650 15.508 -22.423 1.00 79.56 91 ALA A C 1
ATOM 765 O O . ALA A 1 91 ? 21.102 16.631 -22.201 1.00 79.56 91 ALA A O 1
ATOM 766 N N . GLN A 1 92 ? 19.546 15.329 -23.158 1.00 76.00 92 GLN A N 1
ATOM 767 C CA . GLN A 1 92 ? 18.796 16.440 -23.770 1.00 76.00 92 GLN A CA 1
ATOM 768 C C . GLN A 1 92 ? 18.175 17.384 -22.733 1.00 76.00 92 GLN A C 1
ATOM 770 O O . GLN A 1 92 ? 18.051 18.583 -22.975 1.00 76.00 92 GLN A O 1
ATOM 775 N N . MET A 1 93 ? 17.837 16.876 -21.545 1.00 73.94 93 MET A N 1
ATOM 776 C CA . MET A 1 93 ? 17.320 17.713 -20.458 1.00 73.94 93 MET A CA 1
ATOM 777 C C . MET A 1 93 ? 18.338 18.763 -19.988 1.00 73.94 93 MET A C 1
ATOM 779 O O . MET A 1 93 ? 17.936 19.837 -19.541 1.00 73.94 93 MET A O 1
ATOM 783 N N . SER A 1 94 ? 19.643 18.493 -20.126 1.00 68.69 94 SER A N 1
ATOM 784 C CA . SER A 1 94 ? 20.693 19.458 -19.777 1.00 68.69 94 SER A CA 1
ATOM 785 C C . SER A 1 94 ? 20.658 20.720 -20.625 1.00 68.69 94 SER A C 1
ATOM 787 O O . SER A 1 94 ? 20.764 21.816 -20.089 1.00 68.69 94 SER A O 1
ATOM 789 N N . GLU A 1 95 ? 20.422 20.581 -21.923 1.00 64.06 95 GLU A N 1
ATOM 790 C CA . GLU A 1 95 ? 20.326 21.714 -22.838 1.00 64.06 95 GLU A CA 1
ATOM 791 C C . GLU A 1 95 ? 19.103 22.584 -22.519 1.00 64.06 95 GLU A C 1
ATOM 793 O O . GLU A 1 95 ? 19.144 23.805 -22.650 1.00 64.06 95 GLU A O 1
ATOM 798 N N . LYS A 1 96 ? 18.022 21.954 -22.045 1.00 65.31 96 LYS A N 1
ATOM 799 C CA . LYS A 1 96 ? 16.723 22.604 -21.886 1.00 65.31 96 LYS A CA 1
ATOM 800 C C . LYS A 1 96 ? 16.490 23.247 -20.517 1.00 65.31 96 LYS A C 1
ATOM 802 O O . LYS A 1 96 ? 15.863 24.300 -20.446 1.00 65.31 96 LYS A O 1
ATOM 807 N N . TYR A 1 97 ? 16.961 22.633 -19.429 1.00 63.84 97 TYR A N 1
ATOM 808 C CA . TYR A 1 97 ? 16.555 23.020 -18.066 1.00 63.84 97 TYR A CA 1
ATOM 809 C C . TYR A 1 97 ? 17.695 23.508 -17.169 1.00 63.84 97 TYR A C 1
ATOM 811 O O . TYR A 1 97 ? 17.462 23.809 -16.002 1.00 63.84 97 TYR A O 1
ATOM 819 N N . TYR A 1 98 ? 18.917 23.645 -17.689 1.00 56.06 98 TYR A N 1
ATOM 820 C CA . TYR A 1 98 ? 20.069 24.096 -16.899 1.00 56.06 98 TYR A CA 1
ATOM 821 C C . TYR A 1 98 ? 19.935 25.540 -16.359 1.00 56.06 98 TYR A C 1
ATOM 823 O O . TYR A 1 98 ? 20.641 25.905 -15.422 1.00 56.06 98 TYR A O 1
ATOM 831 N N . HIS A 1 99 ? 19.004 26.349 -16.890 1.00 51.47 99 HIS A N 1
ATOM 832 C CA . HIS A 1 99 ? 18.858 27.773 -16.550 1.00 51.47 99 HIS A CA 1
ATOM 833 C C . HIS A 1 99 ? 17.513 28.202 -15.924 1.00 51.47 99 HIS A C 1
ATOM 835 O O . HIS A 1 99 ? 17.415 29.344 -15.475 1.00 51.47 99 HIS A O 1
ATOM 841 N N . ASN A 1 100 ? 16.498 27.336 -15.824 1.00 52.69 100 ASN A N 1
ATOM 842 C CA . ASN A 1 100 ? 15.171 27.740 -15.329 1.00 52.69 100 ASN A CA 1
ATOM 843 C C . ASN A 1 100 ? 15.012 27.467 -13.826 1.00 52.69 100 ASN A C 1
ATOM 845 O O . ASN A 1 100 ? 14.496 26.437 -13.396 1.00 52.69 100 ASN A O 1
ATOM 849 N N . GLY A 1 101 ? 15.489 28.413 -13.019 1.00 46.84 101 GLY A N 1
ATOM 850 C CA . GLY A 1 101 ? 15.333 28.414 -11.567 1.00 46.84 101 GLY A CA 1
ATOM 851 C C . GLY A 1 101 ? 13.978 28.958 -11.091 1.00 46.84 101 GLY A C 1
ATOM 852 O O . GLY A 1 101 ? 13.621 30.103 -11.348 1.00 46.84 101 GLY A O 1
ATOM 853 N N . SER A 1 102 ? 13.288 28.123 -10.316 1.00 51.44 102 SER A N 1
ATOM 854 C CA . SER A 1 102 ? 12.462 28.430 -9.132 1.00 51.44 102 SER A CA 1
ATOM 855 C C . SER A 1 102 ? 11.134 29.213 -9.203 1.00 51.44 102 SER A C 1
ATOM 857 O O . SER A 1 102 ? 10.244 28.822 -8.451 1.00 51.44 102 SER A O 1
ATOM 859 N N . ASP A 1 103 ? 10.912 30.231 -10.043 1.00 46.16 103 ASP A N 1
ATOM 860 C CA . ASP A 1 103 ? 9.724 31.111 -9.849 1.00 46.16 103 ASP A CA 1
ATOM 861 C C . ASP A 1 103 ? 8.445 30.714 -10.621 1.00 46.16 103 ASP A C 1
ATOM 863 O O . ASP A 1 103 ? 7.333 30.891 -10.116 1.00 46.16 103 ASP A O 1
ATOM 867 N N . GLU A 1 104 ? 8.549 30.103 -11.806 1.00 49.88 104 GLU A N 1
ATOM 868 C CA . GLU A 1 104 ? 7.363 29.655 -12.570 1.00 49.88 104 GLU A CA 1
ATOM 869 C C . GLU A 1 104 ? 6.698 28.397 -11.978 1.00 49.88 104 GLU A C 1
ATOM 871 O O . GLU A 1 104 ? 5.487 28.201 -12.110 1.00 49.88 104 GLU A O 1
ATOM 876 N N . TYR A 1 105 ? 7.471 27.584 -11.249 1.00 47.66 105 TYR A N 1
ATOM 877 C CA . TYR A 1 105 ? 7.039 26.337 -10.606 1.00 47.66 105 TYR A CA 1
ATOM 878 C C . TYR A 1 105 ? 5.855 26.532 -9.640 1.00 47.66 105 TYR A C 1
ATOM 880 O O . TYR A 1 105 ? 4.933 25.714 -9.591 1.00 47.66 105 TYR A O 1
ATOM 888 N N . LEU A 1 106 ? 5.853 27.634 -8.883 1.00 41.66 106 LEU A N 1
ATOM 889 C CA . LEU A 1 106 ? 4.830 27.910 -7.870 1.00 41.66 106 LEU A CA 1
ATOM 890 C C . LEU A 1 106 ? 3.518 28.418 -8.483 1.00 41.66 106 LEU A C 1
ATOM 892 O O . LEU A 1 106 ? 2.438 28.122 -7.969 1.00 41.66 106 LEU A O 1
ATOM 896 N N . GLN A 1 107 ? 3.575 29.148 -9.600 1.00 45.47 107 GLN A N 1
ATOM 897 C CA . GLN A 1 107 ? 2.379 29.764 -10.179 1.00 45.47 107 GLN A CA 1
ATOM 898 C C . GLN A 1 107 ? 1.502 28.784 -10.966 1.00 45.47 107 GLN A C 1
ATOM 900 O O . GLN A 1 107 ? 0.281 28.959 -11.011 1.00 45.47 107 GLN A O 1
ATOM 905 N N . GLU A 1 108 ? 2.081 27.743 -11.570 1.00 47.12 108 GLU A N 1
ATOM 906 C CA . GLU A 1 108 ? 1.315 26.788 -12.376 1.00 47.12 108 GLU A CA 1
ATOM 907 C C . GLU A 1 108 ? 0.503 25.803 -11.514 1.00 47.12 108 GLU A C 1
ATOM 909 O O . GLU A 1 108 ? -0.660 25.527 -11.819 1.00 47.12 108 GLU A O 1
ATOM 914 N N . ARG A 1 109 ? 1.058 25.313 -10.392 1.00 45.91 109 ARG A N 1
ATOM 915 C CA . ARG A 1 109 ? 0.353 24.360 -9.507 1.00 45.91 109 ARG A CA 1
ATOM 916 C C . ARG A 1 109 ? -0.748 25.015 -8.675 1.00 45.91 109 ARG A C 1
ATOM 918 O O . ARG A 1 109 ? -1.802 24.412 -8.491 1.00 45.91 109 ARG A O 1
ATOM 925 N N . VAL A 1 110 ? -0.565 26.268 -8.253 1.00 42.50 110 VAL A N 1
ATOM 926 C CA . VAL A 1 110 ? -1.610 27.040 -7.552 1.00 42.50 110 VAL A CA 1
ATOM 927 C C . VAL A 1 110 ? -2.838 27.270 -8.449 1.00 42.50 110 VAL A C 1
ATOM 929 O O . VAL A 1 110 ? -3.966 27.268 -7.956 1.00 42.50 110 VAL A O 1
ATOM 932 N N . LYS A 1 111 ? -2.655 27.388 -9.773 1.00 44.44 111 LYS A N 1
ATOM 933 C CA . LYS A 1 111 ? -3.759 27.525 -10.741 1.00 44.44 111 LYS A CA 1
ATOM 934 C C . LYS A 1 111 ? -4.564 26.239 -10.958 1.00 44.44 111 LYS A C 1
ATOM 936 O O . LYS A 1 111 ? -5.718 26.334 -11.367 1.00 44.44 111 LYS A O 1
ATOM 941 N N . ARG A 1 112 ? -4.005 25.051 -10.680 1.00 44.81 112 ARG A N 1
ATOM 942 C CA . ARG A 1 112 ? -4.689 23.760 -10.912 1.00 44.81 112 ARG A CA 1
ATOM 943 C C . ARG A 1 112 ? -5.779 23.429 -9.892 1.00 44.81 112 ARG A C 1
ATOM 945 O O . ARG A 1 112 ? -6.539 22.497 -10.117 1.00 44.81 112 ARG A O 1
ATOM 952 N N . GLY A 1 113 ? -5.903 24.189 -8.802 1.00 40.09 113 GLY A N 1
ATOM 953 C CA . GLY A 1 113 ? -6.964 23.963 -7.816 1.00 40.09 113 GLY A CA 1
ATOM 954 C C . GLY A 1 113 ? -6.824 22.650 -7.035 1.00 40.09 113 GLY A C 1
ATOM 955 O O . GLY A 1 113 ? -7.780 22.241 -6.374 1.00 40.09 113 GLY A O 1
ATOM 956 N N . ASP A 1 114 ? -5.643 22.023 -7.065 1.00 45.44 114 ASP A N 1
ATOM 957 C CA . ASP A 1 114 ? -5.307 20.802 -6.333 1.00 45.44 114 ASP A CA 1
ATOM 958 C C . ASP A 1 114 ? -5.249 21.088 -4.820 1.00 45.44 114 ASP A C 1
ATOM 960 O O . ASP A 1 114 ? -4.179 21.192 -4.222 1.00 45.44 114 ASP A O 1
ATOM 964 N N . HIS A 1 115 ? -6.413 21.226 -4.177 1.00 43.66 115 HIS A N 1
ATOM 965 C CA . HIS A 1 115 ? -6.536 21.537 -2.745 1.00 43.66 115 HIS A CA 1
ATOM 966 C C . HIS A 1 115 ? -5.738 20.573 -1.851 1.00 43.66 115 HIS A C 1
ATOM 968 O O . HIS A 1 115 ? -5.292 20.957 -0.777 1.00 43.66 115 HIS A O 1
ATOM 974 N N . TRP A 1 116 ? -5.517 19.333 -2.288 1.00 41.28 116 TRP A N 1
ATOM 975 C CA . TRP A 1 116 ? -4.728 18.335 -1.558 1.00 41.28 116 TRP A CA 1
ATOM 976 C C . TRP A 1 116 ? -3.221 18.553 -1.641 1.00 41.28 116 TRP A C 1
ATOM 978 O O . TRP A 1 116 ? -2.504 18.278 -0.682 1.00 41.28 116 TRP A O 1
ATOM 988 N N . VAL A 1 117 ? -2.745 19.085 -2.762 1.00 42.47 117 VAL A N 1
ATOM 989 C CA . VAL A 1 117 ? -1.335 19.413 -2.954 1.00 42.47 117 VAL A CA 1
ATOM 990 C C . VAL A 1 117 ? -0.974 20.558 -2.009 1.00 42.47 117 VAL A C 1
ATOM 992 O O . VAL A 1 117 ? 0.005 20.434 -1.286 1.00 42.47 117 VAL A O 1
ATOM 995 N N . SER A 1 118 ? -1.838 21.574 -1.862 1.00 43.75 118 SER A N 1
ATOM 996 C CA . SER A 1 118 ? -1.680 22.624 -0.837 1.00 43.75 118 SER A CA 1
ATOM 997 C C . SER A 1 118 ? -1.707 22.124 0.616 1.00 43.75 118 SER A C 1
ATOM 999 O O . SER A 1 118 ? -1.161 22.800 1.479 1.00 43.75 118 SER A O 1
ATOM 1001 N N . ILE A 1 119 ? -2.298 20.954 0.899 1.00 42.81 119 ILE A N 1
ATOM 1002 C CA . ILE A 1 119 ? -2.423 20.395 2.262 1.00 42.81 119 ILE A CA 1
ATOM 1003 C C . ILE A 1 119 ? -1.151 19.687 2.733 1.00 42.81 119 ILE A C 1
ATOM 1005 O O . ILE A 1 119 ? -0.881 19.691 3.922 1.00 42.81 119 ILE A O 1
ATOM 1009 N N . LEU A 1 120 ? -0.387 19.084 1.822 1.00 42.88 120 LEU A N 1
ATOM 1010 C CA . LEU A 1 120 ? 0.879 18.397 2.127 1.00 42.88 120 LEU A CA 1
ATOM 1011 C C . LEU A 1 120 ? 2.100 19.298 1.882 1.00 42.88 120 LEU A C 1
ATOM 1013 O O . LEU A 1 120 ? 3.239 18.827 1.859 1.00 42.88 120 LEU A O 1
ATOM 1017 N N . HIS A 1 121 ? 1.860 20.577 1.579 1.00 43.66 121 HIS A N 1
ATOM 1018 C CA . HIS A 1 121 ? 2.838 21.422 0.908 1.00 43.66 121 HIS A CA 1
ATOM 1019 C C . HIS A 1 121 ? 3.813 22.138 1.832 1.00 43.66 121 HIS A C 1
ATOM 1021 O O . HIS A 1 121 ? 4.727 22.777 1.308 1.00 43.66 121 HIS A O 1
ATOM 1027 N N . HIS A 1 122 ? 3.645 22.075 3.155 1.00 42.06 122 HIS A N 1
ATOM 1028 C CA . HIS A 1 122 ? 4.193 23.156 3.963 1.00 42.06 122 HIS A CA 1
ATOM 1029 C C . HIS A 1 122 ? 5.553 22.957 4.630 1.00 42.06 122 HIS A C 1
ATOM 1031 O O . HIS A 1 122 ? 6.122 23.980 4.993 1.00 42.06 122 HIS A O 1
ATOM 1037 N N . GLU A 1 123 ? 6.164 21.763 4.702 1.00 37.22 123 GLU A N 1
ATOM 1038 C CA . GLU A 1 123 ? 7.438 21.661 5.456 1.00 37.22 123 GLU A CA 1
ATOM 1039 C C . GLU A 1 123 ? 8.563 20.745 4.942 1.00 37.22 123 GLU A C 1
ATOM 1041 O O . GLU A 1 123 ? 9.568 20.614 5.633 1.00 37.22 123 GLU A O 1
ATOM 1046 N N . HIS A 1 124 ? 8.533 20.177 3.730 1.00 36.06 124 HIS A N 1
ATOM 1047 C CA . HIS A 1 124 ? 9.732 19.488 3.211 1.00 36.06 124 HIS A CA 1
ATOM 1048 C C . HIS A 1 124 ? 10.015 19.778 1.734 1.00 36.06 124 HIS A C 1
ATOM 1050 O O . HIS A 1 124 ? 9.497 19.127 0.835 1.00 36.06 124 HIS A O 1
ATOM 1056 N N . TYR A 1 125 ? 10.896 20.764 1.548 1.00 39.09 125 TYR A N 1
ATOM 1057 C CA . TYR A 1 125 ? 11.896 20.900 0.488 1.00 39.09 125 TYR A CA 1
ATOM 1058 C C . TYR A 1 125 ? 11.470 20.638 -0.965 1.00 39.09 125 TYR A C 1
ATOM 1060 O O . TYR A 1 125 ? 11.287 19.510 -1.410 1.00 39.09 125 TYR A O 1
ATOM 1068 N N . ILE A 1 126 ? 11.479 21.738 -1.724 1.00 39.78 126 ILE A N 1
ATOM 1069 C CA . ILE A 1 126 ? 12.034 21.893 -3.080 1.00 39.78 126 ILE A CA 1
ATOM 1070 C C . ILE A 1 126 ? 12.766 20.624 -3.558 1.00 39.78 126 ILE A C 1
ATOM 1072 O O . ILE A 1 126 ? 13.974 20.484 -3.374 1.00 39.78 126 ILE A O 1
ATOM 1076 N N . PHE A 1 127 ? 12.052 19.702 -4.202 1.00 40.09 127 PHE A N 1
ATOM 1077 C CA . PHE A 1 127 ? 12.684 18.668 -5.012 1.00 40.09 127 PHE A CA 1
ATOM 1078 C C . PHE A 1 127 ? 12.593 19.075 -6.484 1.00 40.09 127 PHE A C 1
ATOM 1080 O O . PHE A 1 127 ? 11.677 18.707 -7.209 1.00 40.09 127 PHE A O 1
ATOM 1087 N N . ASN A 1 128 ? 13.642 19.808 -6.868 1.00 45.09 128 ASN A N 1
ATOM 1088 C CA . ASN A 1 128 ? 14.275 19.897 -8.183 1.00 45.09 128 ASN A CA 1
ATOM 1089 C C . ASN A 1 128 ? 13.682 20.825 -9.258 1.00 45.09 128 ASN A C 1
ATOM 1091 O O . ASN A 1 128 ? 12.562 20.673 -9.729 1.00 45.09 128 ASN A O 1
ATOM 1095 N N . ASN A 1 129 ? 14.563 21.721 -9.717 1.00 43.75 129 ASN A N 1
ATOM 1096 C CA . ASN A 1 129 ? 14.417 22.804 -10.700 1.00 43.75 129 ASN A CA 1
ATOM 1097 C C . ASN A 1 129 ? 14.095 22.360 -12.143 1.00 43.75 129 ASN A C 1
ATOM 1099 O O . ASN A 1 129 ? 14.365 23.092 -13.088 1.00 43.75 129 ASN A O 1
ATOM 1103 N N . VAL A 1 130 ? 13.577 21.150 -12.350 1.00 50.62 130 VAL A N 1
ATOM 1104 C CA . VAL A 1 130 ? 13.315 20.616 -13.689 1.00 50.62 130 VAL A CA 1
ATOM 1105 C C . VAL A 1 130 ? 11.812 20.586 -13.918 1.00 50.62 130 VAL A C 1
ATOM 1107 O O . VAL A 1 130 ? 11.129 19.631 -13.553 1.00 50.62 130 VAL A O 1
ATOM 1110 N N . ILE A 1 131 ? 11.295 21.659 -14.517 1.00 51.50 131 ILE A N 1
ATOM 1111 C CA . ILE A 1 131 ? 9.910 21.727 -14.986 1.00 51.50 131 ILE A CA 1
ATOM 1112 C C . ILE A 1 131 ? 9.825 20.910 -16.277 1.00 51.50 131 ILE A C 1
ATOM 1114 O O . ILE A 1 131 ? 10.101 21.421 -17.357 1.00 51.50 131 ILE A O 1
ATOM 1118 N N . LEU A 1 132 ? 9.460 19.631 -16.177 1.00 55.75 132 LEU A N 1
ATOM 1119 C CA . LEU A 1 132 ? 8.986 18.904 -17.354 1.00 55.75 132 LEU A CA 1
ATOM 1120 C C . LEU A 1 132 ? 7.586 19.397 -17.699 1.00 55.75 132 LEU A C 1
ATOM 1122 O O . LEU A 1 132 ? 6.658 19.262 -16.893 1.00 55.75 132 LEU A O 1
ATOM 1126 N N . ASP A 1 133 ? 7.442 19.931 -18.907 1.00 58.66 133 ASP A N 1
ATOM 1127 C CA . ASP A 1 133 ? 6.136 20.218 -19.480 1.00 58.66 133 ASP A CA 1
ATOM 1128 C C . ASP A 1 133 ? 5.316 18.919 -19.570 1.00 58.66 133 ASP A C 1
ATOM 1130 O O . ASP A 1 133 ? 5.837 17.834 -19.849 1.00 58.66 133 ASP A O 1
ATOM 1134 N N . LYS A 1 134 ? 4.011 19.021 -19.312 1.00 54.88 134 LYS A N 1
ATOM 1135 C CA . LYS A 1 134 ? 3.070 17.902 -19.350 1.00 54.88 134 LYS A CA 1
ATOM 1136 C C . LYS A 1 134 ? 3.034 17.262 -20.735 1.00 54.88 134 LYS A C 1
ATOM 1138 O O . LYS A 1 134 ? 2.892 16.042 -20.821 1.00 54.88 134 LYS A O 1
ATOM 1143 N N . GLU A 1 135 ? 3.163 18.047 -21.803 1.00 59.94 135 GLU A N 1
ATOM 1144 C CA . GLU A 1 135 ? 3.216 17.521 -23.171 1.00 59.94 135 GLU A CA 1
ATOM 1145 C C . GLU A 1 135 ? 4.483 16.692 -23.399 1.00 59.94 135 GLU A C 1
ATOM 1147 O O . GLU A 1 135 ? 4.408 15.583 -23.927 1.00 59.94 135 GLU A O 1
ATOM 1152 N N . GLU A 1 136 ? 5.629 17.147 -22.895 1.00 61.22 136 GLU A N 1
ATOM 1153 C CA . GLU A 1 136 ? 6.884 16.397 -22.972 1.00 61.22 136 GLU A CA 1
ATOM 1154 C C . GLU A 1 136 ? 6.851 15.137 -22.126 1.00 61.22 136 GLU A C 1
ATOM 1156 O O . GLU A 1 136 ? 7.186 14.067 -22.622 1.00 61.22 136 GLU A O 1
ATOM 1161 N N . LEU A 1 137 ? 6.356 15.210 -20.890 1.00 63.72 137 LEU A N 1
ATOM 1162 C CA . LEU A 1 137 ? 6.128 14.019 -20.079 1.00 63.72 137 LEU A CA 1
ATOM 1163 C C . LEU A 1 137 ? 5.205 13.023 -20.795 1.00 63.72 137 LEU A C 1
ATOM 1165 O O . LEU A 1 137 ? 5.436 11.818 -20.766 1.00 63.72 137 LEU A O 1
ATOM 1169 N N . THR A 1 138 ? 4.165 13.518 -21.461 1.00 64.00 138 THR A N 1
ATOM 1170 C CA . THR A 1 138 ? 3.243 12.687 -22.239 1.00 64.00 138 THR A CA 1
ATOM 1171 C C . THR A 1 138 ? 3.977 12.032 -23.412 1.00 64.00 138 THR A C 1
ATOM 1173 O O . THR A 1 138 ? 3.783 10.845 -23.647 1.00 64.00 138 THR A O 1
ATOM 1176 N N . LEU A 1 139 ? 4.887 12.731 -24.094 1.00 65.81 139 LEU A N 1
ATOM 1177 C CA . LEU A 1 139 ? 5.737 12.139 -25.136 1.00 65.81 139 LEU A CA 1
ATOM 1178 C C . LEU A 1 139 ? 6.705 11.083 -24.575 1.00 65.81 139 LEU A C 1
ATOM 1180 O O . LEU A 1 139 ? 6.894 10.039 -25.199 1.00 65.81 139 LEU A O 1
ATOM 1184 N N . LEU A 1 140 ? 7.263 11.314 -23.382 1.00 64.50 140 LEU A N 1
ATOM 1185 C CA . LEU A 1 140 ? 8.144 10.371 -22.682 1.00 64.50 140 LEU A CA 1
ATOM 1186 C C . LEU A 1 140 ? 7.421 9.093 -22.277 1.00 64.50 140 LEU A C 1
ATOM 1188 O O . LEU A 1 140 ? 7.919 7.990 -22.493 1.00 64.50 140 LEU A O 1
ATOM 1192 N N . ILE A 1 141 ? 6.247 9.243 -21.669 1.00 62.81 141 ILE A N 1
ATOM 1193 C CA . ILE A 1 141 ? 5.453 8.124 -21.174 1.00 62.81 141 ILE A CA 1
ATOM 1194 C C . ILE A 1 141 ? 4.738 7.437 -22.346 1.00 62.81 141 ILE A C 1
ATOM 1196 O O . ILE A 1 141 ? 4.502 6.235 -22.297 1.00 62.81 141 ILE A O 1
ATOM 1200 N N . TYR A 1 142 ? 4.429 8.127 -23.442 1.00 63.78 142 TYR A N 1
ATOM 1201 C CA . TYR A 1 142 ? 3.576 7.583 -24.500 1.00 63.78 142 TYR A CA 1
ATOM 1202 C C . TYR A 1 142 ? 4.160 7.722 -25.916 1.00 63.78 142 TYR A C 1
ATOM 1204 O O . TYR A 1 142 ? 3.484 8.233 -26.810 1.00 63.78 142 TYR A O 1
ATOM 1212 N N . PRO A 1 143 ? 5.365 7.183 -26.190 1.00 54.94 143 PRO A N 1
ATOM 1213 C CA . PRO A 1 143 ? 5.969 7.291 -27.516 1.00 54.94 143 PRO A CA 1
ATOM 1214 C C . PRO A 1 143 ? 5.248 6.454 -28.593 1.00 54.94 143 PRO A C 1
ATOM 1216 O O . PRO A 1 143 ? 5.510 6.640 -29.778 1.00 54.94 143 PRO A O 1
ATOM 1219 N N . ASN A 1 144 ? 4.356 5.516 -28.228 1.00 53.19 144 ASN A N 1
ATOM 1220 C CA . ASN A 1 144 ? 3.556 4.743 -29.189 1.00 53.19 144 ASN A CA 1
ATOM 1221 C C . ASN A 1 144 ? 2.251 4.185 -28.577 1.00 53.19 144 ASN A C 1
ATOM 1223 O O . ASN A 1 144 ? 2.216 3.803 -27.406 1.00 53.19 144 ASN A O 1
ATOM 1227 N N . LYS A 1 145 ? 1.178 4.102 -29.380 1.00 53.72 145 LYS A N 1
ATOM 1228 C CA . LYS A 1 145 ? -0.219 3.868 -28.934 1.00 53.72 145 LYS A CA 1
ATOM 1229 C C . LYS A 1 145 ? -0.523 2.495 -28.298 1.00 53.72 145 LYS A C 1
ATOM 1231 O O . LYS A 1 145 ? -1.607 2.332 -27.748 1.00 53.72 145 LYS A O 1
ATOM 1236 N N . THR A 1 146 ? 0.382 1.517 -28.337 1.00 52.22 146 THR A N 1
ATOM 1237 C CA . THR A 1 146 ? 0.108 0.129 -27.901 1.00 52.22 146 THR A CA 1
ATOM 1238 C C . THR A 1 146 ? 0.517 -0.211 -26.459 1.00 52.22 146 THR A C 1
ATOM 1240 O O . THR A 1 146 ? -0.043 -1.147 -25.898 1.00 52.22 146 THR A O 1
ATOM 1243 N N . ILE A 1 147 ? 1.428 0.543 -25.820 1.00 56.12 147 ILE A N 1
ATOM 1244 C CA . ILE A 1 147 ? 2.021 0.200 -24.492 1.00 56.12 147 ILE A CA 1
ATOM 1245 C C . ILE A 1 147 ? 1.752 1.301 -23.443 1.00 56.12 147 ILE A C 1
ATOM 1247 O O . ILE A 1 147 ? 2.363 1.367 -22.378 1.00 56.12 147 ILE A O 1
ATOM 1251 N N . HIS A 1 148 ? 0.786 2.171 -23.743 1.00 62.44 148 HIS A N 1
ATOM 1252 C CA . HIS A 1 148 ? 0.571 3.463 -23.094 1.00 62.44 148 HIS A CA 1
ATOM 1253 C C . HIS A 1 148 ? 0.651 3.392 -21.554 1.00 62.44 148 HIS A C 1
ATOM 1255 O O . HIS A 1 148 ? 1.526 3.992 -20.943 1.00 62.44 148 HIS A O 1
ATOM 1261 N N . TYR A 1 149 ? -0.178 2.574 -20.906 1.00 64.25 149 TYR A N 1
ATOM 1262 C CA . TYR A 1 149 ? -0.338 2.575 -19.445 1.00 64.25 149 TYR A CA 1
ATOM 1263 C C . TYR A 1 149 ? 0.833 1.935 -18.660 1.00 64.25 149 TYR A C 1
ATOM 1265 O O . TYR A 1 149 ? 1.004 2.245 -17.481 1.00 64.25 149 TYR A O 1
ATOM 1273 N N . LEU A 1 150 ? 1.668 1.079 -19.273 1.00 74.69 150 LEU A N 1
ATOM 1274 C CA . LEU A 1 150 ? 2.805 0.444 -18.576 1.00 74.69 150 LEU A CA 1
ATOM 1275 C C . LEU A 1 150 ? 4.110 1.223 -18.694 1.00 74.69 150 LEU A C 1
ATOM 1277 O O . LEU A 1 150 ? 4.980 1.065 -17.840 1.00 74.69 150 LEU A O 1
ATOM 1281 N N . ASN A 1 151 ? 4.249 2.087 -19.695 1.00 77.38 151 ASN A N 1
ATOM 1282 C CA . ASN A 1 151 ? 5.485 2.825 -19.945 1.00 77.38 151 ASN A CA 1
ATOM 1283 C C . ASN A 1 151 ? 5.950 3.657 -18.744 1.00 77.38 151 ASN A C 1
ATOM 1285 O O . ASN A 1 151 ? 7.143 3.680 -18.454 1.00 77.38 151 ASN A O 1
ATOM 1289 N N . CYS A 1 152 ? 5.025 4.268 -17.995 1.00 78.31 152 CYS A N 1
ATOM 1290 C CA . CYS A 1 152 ? 5.366 4.998 -16.771 1.00 78.31 152 CYS A CA 1
ATOM 1291 C C . CYS A 1 152 ? 6.065 4.078 -15.753 1.00 78.31 152 CYS A C 1
ATOM 1293 O O . CYS A 1 152 ? 7.092 4.440 -15.183 1.00 78.31 152 CYS A O 1
ATOM 1295 N N . TYR A 1 153 ? 5.570 2.847 -15.583 1.00 81.06 153 TYR A N 1
ATOM 1296 C CA . TYR A 1 153 ? 6.200 1.852 -14.716 1.00 81.06 153 TYR A CA 1
ATOM 1297 C C . TYR A 1 153 ? 7.560 1.392 -15.246 1.00 81.06 153 TYR A C 1
ATOM 1299 O O . TYR A 1 153 ? 8.489 1.264 -14.453 1.00 81.06 153 TYR A O 1
ATOM 1307 N N . LEU A 1 154 ? 7.697 1.177 -16.561 1.00 84.44 154 LEU A N 1
ATOM 1308 C CA . LEU A 1 154 ? 8.974 0.791 -17.180 1.00 84.44 154 LEU A CA 1
ATOM 1309 C C . LEU A 1 154 ? 10.044 1.878 -16.980 1.00 84.44 154 LEU A C 1
ATOM 1311 O O . LEU A 1 154 ? 11.177 1.558 -16.623 1.00 84.44 154 LEU A O 1
ATOM 1315 N N . LEU A 1 155 ? 9.668 3.148 -17.162 1.00 84.12 155 LEU A N 1
ATOM 1316 C CA . LEU A 1 155 ? 10.537 4.309 -16.958 1.00 84.12 155 LEU A CA 1
ATOM 1317 C C . LEU A 1 155 ? 10.941 4.468 -15.488 1.00 84.12 155 LEU A C 1
ATOM 1319 O O . LEU A 1 155 ? 12.125 4.615 -15.192 1.00 84.12 155 LEU A O 1
ATOM 1323 N N . MET A 1 156 ? 9.982 4.393 -14.558 1.00 85.00 156 MET A N 1
ATOM 1324 C CA . MET A 1 156 ? 10.263 4.466 -13.117 1.00 85.00 156 MET A CA 1
ATOM 1325 C C . MET A 1 156 ? 11.186 3.331 -12.649 1.00 85.00 156 MET A C 1
ATOM 1327 O O . MET A 1 156 ? 12.079 3.561 -11.833 1.00 85.00 156 MET A O 1
ATOM 1331 N N . ASP A 1 157 ? 10.990 2.111 -13.155 1.00 87.19 157 ASP A N 1
ATOM 1332 C CA . ASP A 1 157 ? 11.841 0.950 -12.864 1.00 87.19 157 ASP A CA 1
ATOM 1333 C C . ASP A 1 157 ? 13.265 1.115 -13.419 1.00 87.19 157 ASP A C 1
ATOM 1335 O O . ASP A 1 157 ? 14.231 0.817 -12.713 1.00 87.19 157 ASP A O 1
ATOM 1339 N N . GLU A 1 158 ? 13.430 1.653 -14.635 1.00 87.00 158 GLU A N 1
ATOM 1340 C CA . GLU A 1 158 ? 14.766 1.941 -15.178 1.00 87.00 158 GLU A CA 1
ATOM 1341 C C . GLU A 1 158 ? 15.474 3.039 -14.388 1.00 87.00 158 GLU A C 1
ATOM 1343 O O . GLU A 1 158 ? 16.625 2.857 -14.008 1.00 87.00 158 GLU A O 1
ATOM 1348 N N . LEU A 1 159 ? 14.790 4.140 -14.072 1.00 85.12 159 LEU A N 1
ATOM 1349 C CA . LEU A 1 159 ? 15.360 5.224 -13.267 1.00 85.12 159 LEU A CA 1
ATOM 1350 C C . LEU A 1 159 ? 15.758 4.755 -11.864 1.00 85.12 159 LEU A C 1
ATOM 1352 O O . LEU A 1 159 ? 16.791 5.169 -11.337 1.00 85.12 159 LEU A O 1
ATOM 1356 N N . THR A 1 160 ? 14.971 3.854 -11.270 1.00 84.75 160 THR A N 1
ATOM 1357 C CA . THR A 1 160 ? 15.311 3.228 -9.985 1.00 84.75 160 THR A CA 1
ATOM 1358 C C . THR A 1 160 ? 16.568 2.367 -10.128 1.00 84.75 160 THR A C 1
ATOM 1360 O O . THR A 1 160 ? 17.492 2.510 -9.329 1.00 84.75 160 THR A O 1
ATOM 1363 N N . SER A 1 161 ? 16.640 1.542 -11.179 1.00 83.44 161 SER A N 1
ATOM 1364 C CA . SER A 1 161 ? 17.796 0.679 -11.463 1.00 83.44 161 SER A CA 1
ATOM 1365 C C . SER A 1 161 ? 19.073 1.486 -11.717 1.00 83.44 161 SER A C 1
ATOM 1367 O O . SER A 1 161 ? 20.137 1.143 -11.202 1.00 83.44 161 SER A O 1
ATOM 1369 N N . LEU A 1 162 ? 18.972 2.583 -12.472 1.00 80.81 162 LEU A N 1
ATOM 1370 C CA . LEU A 1 162 ? 20.078 3.510 -12.706 1.00 80.81 162 LEU A CA 1
ATOM 1371 C C . LEU A 1 162 ? 20.551 4.145 -11.395 1.00 80.81 162 LEU A C 1
ATOM 1373 O O . LEU A 1 162 ? 21.742 4.138 -11.099 1.00 80.81 162 LEU A O 1
ATOM 1377 N N . ASN A 1 163 ? 19.629 4.604 -10.546 1.00 77.75 163 ASN A N 1
ATOM 1378 C CA . ASN A 1 163 ? 19.987 5.199 -9.259 1.00 77.75 163 ASN A CA 1
ATOM 1379 C C . ASN A 1 163 ? 20.695 4.215 -8.310 1.00 77.75 163 ASN A C 1
ATOM 1381 O O . ASN A 1 163 ? 21.561 4.621 -7.533 1.00 77.75 163 ASN A O 1
ATOM 1385 N N . GLU A 1 164 ? 20.361 2.925 -8.366 1.00 79.56 164 GLU A N 1
ATOM 1386 C CA . GLU A 1 164 ? 21.090 1.881 -7.636 1.00 79.56 164 GLU A CA 1
ATOM 1387 C C . GLU A 1 164 ? 22.502 1.660 -8.197 1.00 79.56 164 GLU A C 1
ATOM 1389 O O . GLU A 1 164 ? 23.459 1.570 -7.425 1.00 79.56 164 GLU A O 1
ATOM 1394 N N . GLN A 1 165 ? 22.663 1.637 -9.524 1.00 76.88 165 GLN A N 1
ATOM 1395 C CA . GLN A 1 165 ? 23.977 1.527 -10.172 1.00 76.88 165 GLN A CA 1
ATOM 1396 C C . GLN A 1 165 ? 24.894 2.703 -9.811 1.00 76.88 165 GLN A C 1
ATOM 1398 O O . GLN A 1 165 ? 26.071 2.494 -9.505 1.00 76.88 165 GLN A O 1
ATOM 1403 N N . TRP A 1 166 ? 24.343 3.916 -9.739 1.00 74.12 166 TRP A N 1
ATOM 1404 C CA . TRP A 1 166 ? 25.070 5.118 -9.322 1.00 74.12 166 TRP A CA 1
ATOM 1405 C C . TRP A 1 166 ? 25.565 5.033 -7.883 1.00 74.12 166 TRP A C 1
ATOM 1407 O O . TRP A 1 166 ? 26.716 5.362 -7.600 1.00 74.12 166 TRP A O 1
ATOM 1417 N N . LYS A 1 167 ? 24.718 4.554 -6.962 1.00 72.31 167 LYS A N 1
ATOM 1418 C CA . LYS A 1 167 ? 25.101 4.360 -5.552 1.00 72.31 167 LYS A CA 1
ATOM 1419 C C . LYS A 1 167 ? 26.238 3.351 -5.390 1.00 72.31 167 LYS A C 1
ATOM 1421 O O . LYS A 1 167 ? 27.034 3.489 -4.469 1.00 72.31 167 LYS A O 1
ATOM 1426 N N . ASN A 1 168 ? 26.339 2.388 -6.303 1.00 75.44 168 ASN A N 1
ATOM 1427 C CA . ASN A 1 168 ? 27.377 1.359 -6.300 1.00 75.44 168 ASN A CA 1
ATOM 1428 C C . ASN A 1 168 ? 28.684 1.797 -6.993 1.00 75.44 168 ASN A C 1
ATOM 1430 O O . ASN A 1 168 ? 29.572 0.971 -7.194 1.00 75.44 168 ASN A O 1
ATOM 1434 N N . GLY A 1 169 ? 28.827 3.081 -7.345 1.00 63.88 169 GLY A N 1
ATOM 1435 C CA . GLY A 1 169 ? 30.075 3.641 -7.870 1.00 63.88 169 GLY A CA 1
ATOM 1436 C C . GLY A 1 169 ? 30.314 3.386 -9.360 1.00 63.88 169 GLY A C 1
ATOM 1437 O O . GLY A 1 169 ? 31.453 3.506 -9.818 1.00 63.88 169 GLY A O 1
ATOM 1438 N N . CYS A 1 170 ? 29.273 3.038 -10.128 1.00 63.53 170 CYS A N 1
ATOM 1439 C CA . CYS A 1 170 ? 29.384 3.002 -11.583 1.00 63.53 170 CYS A CA 1
ATOM 1440 C C . CYS A 1 170 ? 29.655 4.421 -12.111 1.00 63.53 170 CYS A C 1
ATOM 1442 O O . CYS A 1 170 ? 28.995 5.377 -11.698 1.00 63.53 170 CYS A O 1
ATOM 1444 N N . LYS A 1 171 ? 30.654 4.569 -12.991 1.00 59.59 171 LYS A N 1
ATOM 1445 C CA . LYS A 1 171 ? 31.031 5.855 -13.599 1.00 59.59 171 LYS A CA 1
ATOM 1446 C C . LYS A 1 171 ? 30.050 6.213 -14.717 1.00 59.59 171 LYS A C 1
ATOM 1448 O O . LYS A 1 171 ? 30.406 6.153 -15.889 1.00 59.59 171 LYS A O 1
ATOM 1453 N N . ASP A 1 172 ? 28.826 6.552 -14.340 1.00 63.03 172 ASP A N 1
ATOM 1454 C CA . ASP A 1 172 ? 27.850 7.118 -15.265 1.00 63.03 172 ASP A CA 1
ATOM 1455 C C . ASP A 1 172 ? 28.028 8.637 -15.387 1.00 63.03 172 ASP A C 1
ATOM 1457 O O . ASP A 1 172 ? 28.618 9.290 -14.522 1.00 63.03 172 ASP A O 1
ATOM 1461 N N . ASP A 1 173 ? 27.527 9.198 -16.487 1.00 75.00 173 ASP A N 1
ATOM 1462 C CA . ASP A 1 173 ? 27.513 10.639 -16.734 1.00 75.00 173 ASP A CA 1
ATOM 1463 C C . ASP A 1 173 ? 26.777 11.372 -15.598 1.00 75.00 173 ASP A C 1
ATOM 1465 O O . ASP A 1 173 ? 25.607 11.093 -15.313 1.00 75.00 173 ASP A O 1
ATOM 1469 N N . LEU A 1 174 ? 27.457 12.329 -14.956 1.00 76.69 174 LEU A N 1
ATOM 1470 C CA . LEU A 1 174 ? 26.912 13.142 -13.862 1.00 76.69 174 LEU A CA 1
ATOM 1471 C C . LEU A 1 174 ? 25.631 13.880 -14.278 1.00 76.69 174 LEU A C 1
ATOM 1473 O O . LEU A 1 174 ? 24.749 14.090 -13.444 1.00 76.69 174 LEU A O 1
ATOM 1477 N N . THR A 1 175 ? 25.503 14.209 -15.564 1.00 77.00 175 THR A N 1
ATOM 1478 C CA . THR A 1 175 ? 24.299 14.790 -16.167 1.00 77.00 175 THR A CA 1
ATOM 1479 C C . THR A 1 175 ? 23.111 13.840 -16.041 1.00 77.00 175 THR A C 1
ATOM 1481 O O . THR A 1 175 ? 22.064 14.206 -15.506 1.00 77.00 175 THR A O 1
ATOM 1484 N N . ASN A 1 176 ? 23.290 12.584 -16.454 1.00 77.88 176 ASN A N 1
ATOM 1485 C CA . ASN A 1 176 ? 22.254 11.556 -16.372 1.00 77.88 176 ASN A CA 1
ATOM 1486 C C . ASN A 1 176 ? 21.883 11.257 -14.917 1.00 77.88 176 ASN A C 1
ATOM 1488 O O . ASN A 1 176 ? 20.703 11.103 -14.601 1.00 77.88 176 ASN A O 1
ATOM 1492 N N . ILE A 1 177 ? 22.877 11.254 -14.023 1.00 77.88 177 ILE A N 1
ATOM 1493 C CA . ILE A 1 177 ? 22.671 11.098 -12.579 1.00 77.88 177 ILE A CA 1
ATOM 1494 C C . ILE A 1 177 ? 21.773 12.210 -12.031 1.00 77.88 177 ILE A C 1
ATOM 1496 O O . ILE A 1 177 ? 20.808 11.940 -11.312 1.00 77.88 177 ILE A O 1
ATOM 1500 N N . TYR A 1 178 ? 22.083 13.460 -12.369 1.00 77.88 178 TYR A N 1
ATOM 1501 C CA . TYR A 1 178 ? 21.330 14.621 -11.914 1.00 77.88 178 TYR A CA 1
ATOM 1502 C C . TYR A 1 178 ? 19.886 14.592 -12.428 1.00 77.88 178 TYR A C 1
ATOM 1504 O O . TYR A 1 178 ? 18.944 14.585 -11.634 1.00 77.88 178 TYR A O 1
ATOM 1512 N N . TYR A 1 179 ? 19.690 14.492 -13.745 1.00 78.00 179 TYR A N 1
ATOM 1513 C CA . TYR A 1 179 ? 18.350 14.543 -14.330 1.00 78.00 179 TYR A CA 1
ATOM 1514 C C . TYR A 1 179 ? 17.504 13.320 -13.985 1.00 78.00 179 TYR A C 1
ATOM 1516 O O . TYR A 1 179 ? 16.309 13.464 -13.738 1.00 78.00 179 TYR A O 1
ATOM 1524 N N . GLY A 1 180 ? 18.094 12.127 -13.872 1.00 78.50 180 GLY A N 1
ATOM 1525 C CA . GLY A 1 180 ? 17.335 10.945 -13.473 1.00 78.50 180 GLY A CA 1
ATOM 1526 C C . GLY A 1 180 ? 16.874 10.993 -12.012 1.00 78.50 180 GLY A C 1
ATOM 1527 O O . GLY A 1 180 ? 15.762 10.552 -11.712 1.00 78.50 180 GLY A O 1
ATOM 1528 N N . ARG A 1 181 ? 17.661 11.600 -11.108 1.00 76.44 181 ARG A N 1
ATOM 1529 C CA . ARG A 1 181 ? 17.226 11.880 -9.726 1.00 76.44 181 ARG A CA 1
ATOM 1530 C C . ARG A 1 181 ? 16.079 12.884 -9.657 1.00 76.44 181 ARG A C 1
ATOM 1532 O O . ARG A 1 181 ? 15.272 12.797 -8.736 1.00 76.44 181 ARG A O 1
ATOM 1539 N N . ASN A 1 182 ? 15.988 13.793 -10.623 1.00 75.62 182 ASN A N 1
ATOM 1540 C CA . ASN A 1 182 ? 14.932 14.802 -10.681 1.00 75.62 182 ASN A CA 1
ATOM 1541 C C . ASN A 1 182 ? 13.656 14.261 -11.342 1.00 75.62 182 ASN A C 1
ATOM 1543 O O . ASN A 1 182 ? 12.552 14.546 -10.887 1.00 75.62 182 ASN A O 1
ATOM 1547 N N . LEU A 1 183 ? 13.808 13.433 -12.378 1.00 78.69 183 LEU A N 1
ATOM 1548 C CA . LEU A 1 183 ? 12.705 12.879 -13.160 1.00 78.69 183 LEU A CA 1
ATOM 1549 C C . LEU A 1 183 ? 11.917 11.798 -12.401 1.00 78.69 183 LEU A C 1
ATOM 1551 O O . LEU A 1 183 ? 10.697 11.714 -12.542 1.00 78.69 183 LEU A O 1
ATOM 1555 N N . LEU A 1 184 ? 12.584 10.969 -11.587 1.00 80.25 184 LEU A N 1
ATOM 1556 C CA . LEU A 1 184 ? 11.920 9.879 -10.861 1.00 80.25 184 LEU A CA 1
ATOM 1557 C C . LEU A 1 184 ? 10.823 10.372 -9.890 1.00 80.25 184 LEU A C 1
ATOM 1559 O O . LEU A 1 184 ? 9.713 9.839 -9.970 1.00 80.25 184 LEU A O 1
ATOM 1563 N N . PRO A 1 185 ? 11.066 11.374 -9.017 1.00 77.12 185 PRO A N 1
ATOM 1564 C CA . PRO A 1 185 ? 10.023 11.992 -8.198 1.00 77.12 185 PRO A CA 1
ATOM 1565 C C . PRO A 1 185 ? 8.831 12.481 -9.010 1.00 77.12 185 PRO A C 1
ATOM 1567 O O . PRO A 1 185 ? 7.696 12.126 -8.704 1.00 77.12 185 PRO A O 1
ATOM 1570 N N . TYR A 1 186 ? 9.096 13.207 -10.095 1.00 75.88 186 TYR A N 1
ATOM 1571 C CA . TYR A 1 186 ? 8.054 13.769 -10.945 1.00 75.88 186 TYR A CA 1
ATOM 1572 C C . TYR A 1 186 ? 7.160 12.676 -11.552 1.00 75.88 186 TYR A C 1
ATOM 1574 O O . TYR A 1 186 ? 5.933 12.736 -11.451 1.00 75.88 186 TYR A O 1
ATOM 1582 N N . LEU A 1 187 ? 7.762 11.630 -12.132 1.00 77.94 187 LEU A N 1
ATOM 1583 C CA . LEU A 1 187 ? 7.017 10.490 -12.679 1.00 77.94 187 LEU A CA 1
ATOM 1584 C C . LEU A 1 187 ? 6.204 9.772 -11.600 1.00 77.94 187 LEU A C 1
ATOM 1586 O O . LEU A 1 187 ? 5.068 9.365 -11.853 1.00 77.94 187 LEU A O 1
ATOM 1590 N N . ARG A 1 188 ? 6.761 9.639 -10.391 1.00 80.94 188 ARG A N 1
ATOM 1591 C CA . ARG A 1 188 ? 6.058 9.030 -9.263 1.00 80.94 188 ARG A CA 1
ATOM 1592 C C . ARG A 1 188 ? 4.844 9.853 -8.861 1.00 80.94 188 ARG A C 1
ATOM 1594 O O . ARG A 1 188 ? 3.773 9.277 -8.710 1.00 80.94 188 ARG A O 1
ATOM 1601 N N . HIS A 1 189 ? 4.988 11.165 -8.703 1.00 77.62 189 HIS A N 1
ATOM 1602 C CA . HIS A 1 189 ? 3.882 12.050 -8.337 1.00 77.62 189 HIS A CA 1
ATOM 1603 C C . HIS A 1 189 ? 2.787 12.032 -9.395 1.00 77.62 189 HIS A C 1
ATOM 1605 O O . HIS A 1 189 ? 1.630 11.826 -9.048 1.00 77.62 189 HIS A O 1
ATOM 1611 N N . HIS A 1 190 ? 3.146 12.110 -10.678 1.00 76.00 190 HIS A N 1
ATOM 1612 C CA . HIS A 1 190 ? 2.176 11.998 -11.766 1.00 76.00 190 HIS A CA 1
ATOM 1613 C C . HIS A 1 190 ? 1.430 10.652 -11.752 1.00 76.00 190 HIS A C 1
ATOM 1615 O O . HIS A 1 190 ? 0.212 10.589 -11.922 1.00 76.00 190 HIS A O 1
ATOM 1621 N N . HIS A 1 191 ? 2.145 9.549 -11.513 1.00 78.25 191 HIS A N 1
ATOM 1622 C CA . HIS A 1 191 ? 1.514 8.243 -11.354 1.00 78.25 191 HIS A CA 1
ATOM 1623 C C . HIS A 1 191 ? 0.559 8.214 -10.150 1.00 78.25 191 HIS A C 1
ATOM 1625 O O . HIS A 1 191 ? -0.573 7.743 -10.267 1.00 78.25 191 HIS A O 1
ATOM 1631 N N . LEU A 1 192 ? 1.010 8.724 -9.004 1.00 77.56 192 LEU A N 1
ATOM 1632 C CA . LEU A 1 192 ? 0.233 8.775 -7.772 1.00 77.56 192 LEU A CA 1
ATOM 1633 C C . LEU A 1 192 ? -1.017 9.651 -7.929 1.00 77.56 192 LEU A C 1
ATOM 1635 O O . LEU A 1 192 ? -2.066 9.258 -7.434 1.00 77.56 192 LEU A O 1
ATOM 1639 N N . GLU A 1 193 ? -0.958 10.762 -8.667 1.00 74.38 193 GLU A N 1
ATOM 1640 C CA . GLU A 1 193 ? -2.131 11.581 -9.007 1.00 74.38 193 GLU A CA 1
ATOM 1641 C C . GLU A 1 193 ? -3.211 10.743 -9.707 1.00 74.38 193 GLU A C 1
ATOM 1643 O O . GLU A 1 193 ? -4.372 10.783 -9.305 1.00 74.38 193 GLU A O 1
ATOM 1648 N N . ASN A 1 194 ? -2.842 9.903 -10.679 1.00 75.50 194 ASN A N 1
ATOM 1649 C CA . ASN A 1 194 ? -3.797 9.005 -11.338 1.00 75.50 194 ASN A CA 1
ATOM 1650 C C . ASN A 1 194 ? -4.381 7.967 -10.364 1.00 75.50 194 ASN A C 1
ATOM 1652 O O . ASN A 1 194 ? -5.589 7.739 -10.357 1.00 75.50 194 ASN A O 1
ATOM 1656 N N . VAL A 1 195 ? -3.546 7.372 -9.505 1.00 78.94 195 VAL A N 1
ATOM 1657 C CA . VAL A 1 195 ? -3.997 6.424 -8.466 1.00 78.94 195 VAL A CA 1
ATOM 1658 C C . VAL A 1 195 ? -4.954 7.097 -7.478 1.00 78.94 195 VAL A C 1
ATOM 1660 O O . VAL A 1 195 ? -5.950 6.501 -7.068 1.00 78.94 195 VAL A O 1
ATOM 1663 N N . TRP A 1 196 ? -4.679 8.348 -7.113 1.00 80.25 196 TRP A N 1
ATOM 1664 C CA . TRP A 1 196 ? -5.538 9.150 -6.253 1.00 80.25 196 TRP A CA 1
ATOM 1665 C C . TRP A 1 196 ? -6.889 9.417 -6.911 1.00 80.25 196 TRP A C 1
ATOM 1667 O O . TRP A 1 196 ? -7.924 9.184 -6.290 1.00 80.25 196 TRP A O 1
ATOM 1677 N N . GLN A 1 197 ? -6.895 9.821 -8.184 1.00 76.94 197 GLN A N 1
ATOM 1678 C CA . GLN A 1 197 ? -8.127 10.003 -8.951 1.00 76.94 197 GLN A CA 1
ATOM 1679 C C . GLN A 1 197 ? -8.940 8.704 -9.030 1.00 76.94 197 GLN A C 1
ATOM 1681 O O . GLN A 1 197 ? -10.153 8.714 -8.824 1.00 76.94 197 GLN A O 1
ATOM 1686 N N . GLU A 1 198 ? -8.293 7.561 -9.261 1.00 82.44 198 GLU A N 1
ATOM 1687 C CA . GLU A 1 198 ? -8.970 6.262 -9.220 1.00 82.44 198 GLU A CA 1
ATOM 1688 C C . GLU A 1 198 ? -9.574 5.968 -7.839 1.00 82.44 198 GLU A C 1
ATOM 1690 O O . GLU A 1 198 ? -10.661 5.402 -7.771 1.00 82.44 198 GLU A O 1
ATOM 1695 N N . PHE A 1 199 ? -8.906 6.338 -6.742 1.00 83.44 199 PHE A N 1
ATOM 1696 C CA . PHE A 1 199 ? -9.398 6.129 -5.377 1.00 83.44 199 PHE A CA 1
ATOM 1697 C C . PHE A 1 199 ? -10.605 7.019 -5.042 1.00 83.44 199 PHE A C 1
ATOM 1699 O O . PHE A 1 199 ? -11.638 6.507 -4.601 1.00 83.44 199 PHE A O 1
ATOM 1706 N N . ILE A 1 200 ? -10.518 8.331 -5.292 1.00 81.19 200 ILE A N 1
ATOM 1707 C CA . ILE A 1 200 ? -11.590 9.281 -4.944 1.00 81.19 200 ILE A CA 1
ATOM 1708 C C . ILE A 1 200 ? -12.864 9.075 -5.771 1.00 81.19 200 ILE A C 1
ATOM 1710 O O . ILE A 1 200 ? -13.954 9.395 -5.305 1.00 81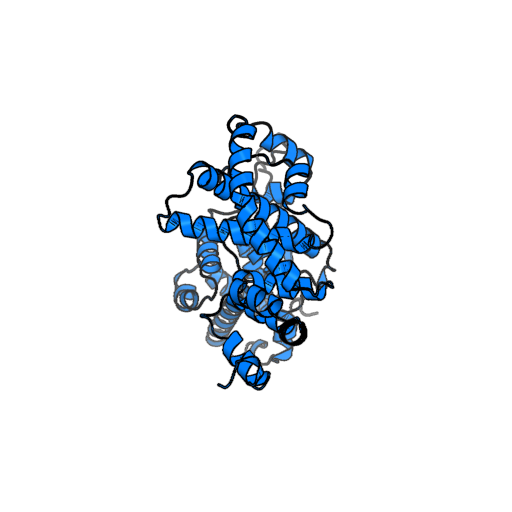.19 200 ILE A O 1
ATOM 1714 N N . ASN A 1 201 ? -12.741 8.499 -6.969 1.00 82.56 201 ASN A N 1
ATOM 1715 C CA . ASN A 1 201 ? -13.881 8.189 -7.830 1.00 82.56 201 ASN A CA 1
ATOM 1716 C C . ASN A 1 201 ? -14.587 6.871 -7.452 1.00 82.56 201 ASN A C 1
ATOM 1718 O O . ASN A 1 201 ? -15.632 6.547 -8.019 1.00 82.56 201 ASN A O 1
ATOM 1722 N N . ARG A 1 202 ? -14.056 6.093 -6.494 1.00 85.12 202 ARG A N 1
ATOM 1723 C CA . ARG A 1 202 ? -14.751 4.908 -5.960 1.00 85.12 202 ARG A CA 1
ATOM 1724 C C . ARG A 1 202 ? -15.965 5.319 -5.119 1.00 85.12 202 ARG A C 1
ATOM 1726 O O . ARG A 1 202 ? -15.960 6.378 -4.500 1.00 85.12 202 ARG A O 1
ATOM 1733 N N . PRO A 1 203 ? -16.989 4.459 -4.993 1.00 86.00 203 PRO A N 1
ATOM 1734 C CA . PRO A 1 203 ? -18.052 4.666 -4.015 1.00 86.00 203 PRO A CA 1
ATOM 1735 C C . PRO A 1 203 ? -17.483 4.819 -2.596 1.00 86.00 203 PRO A C 1
ATOM 173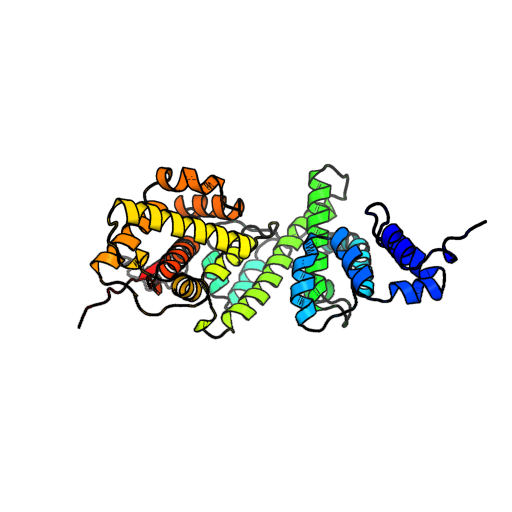7 O O . PRO A 1 203 ? -16.634 4.027 -2.191 1.00 86.00 203 PRO A O 1
ATOM 1740 N N . ALA A 1 204 ? -18.016 5.747 -1.794 1.00 80.25 204 ALA A N 1
ATOM 1741 C CA . ALA A 1 204 ? -17.530 6.031 -0.432 1.00 80.25 204 ALA A CA 1
ATOM 1742 C C . ALA A 1 204 ? -17.440 4.790 0.486 1.00 80.25 204 ALA A C 1
ATOM 1744 O O . ALA A 1 204 ? -16.580 4.693 1.359 1.00 80.25 204 ALA A O 1
ATOM 1745 N N . LYS A 1 205 ? -18.296 3.782 0.268 1.00 79.50 205 LYS A N 1
ATOM 1746 C CA . LYS A 1 205 ? -18.260 2.506 1.010 1.00 79.50 205 LYS A CA 1
ATOM 1747 C C . LYS A 1 205 ? -16.996 1.676 0.746 1.00 79.50 205 LYS A C 1
ATOM 1749 O O . LYS A 1 205 ? -16.646 0.842 1.574 1.00 79.50 205 LYS A O 1
ATOM 1754 N N . GLN A 1 206 ? -16.342 1.894 -0.393 1.00 80.06 206 GLN A N 1
ATOM 1755 C CA . GLN A 1 206 ? -15.141 1.191 -0.856 1.00 80.06 206 GLN A CA 1
ATOM 1756 C C . GLN A 1 206 ? -13.857 2.013 -0.651 1.00 80.06 206 GLN A C 1
ATOM 1758 O O . GLN A 1 206 ? -12.773 1.540 -0.977 1.00 80.06 206 GLN A O 1
ATOM 1763 N N . GLN A 1 207 ? -13.962 3.236 -0.127 1.00 86.81 207 GLN A N 1
ATOM 1764 C CA . GLN A 1 207 ? -12.821 4.107 0.153 1.00 86.81 207 GLN A CA 1
ATOM 1765 C C . GLN A 1 207 ? -12.308 3.855 1.570 1.00 86.81 207 GLN A C 1
ATOM 1767 O O . GLN A 1 207 ? -12.715 4.518 2.526 1.00 86.81 207 GLN A O 1
ATOM 1772 N N . LEU A 1 208 ? -11.436 2.862 1.726 1.00 89.94 208 LEU A N 1
ATOM 1773 C CA . LEU A 1 208 ? -10.753 2.630 2.996 1.00 89.94 208 LEU A CA 1
ATOM 1774 C C . LEU A 1 208 ? -9.601 3.627 3.148 1.00 89.94 208 LEU A C 1
ATOM 1776 O O . LEU A 1 208 ? -8.682 3.643 2.333 1.00 89.94 208 LEU A O 1
ATOM 1780 N N . LEU A 1 209 ? -9.621 4.433 4.213 1.00 86.38 209 LEU A N 1
ATOM 1781 C CA . LEU A 1 209 ? -8.613 5.479 4.433 1.00 86.38 209 LEU A CA 1
ATOM 1782 C C . LEU A 1 209 ? -7.182 4.929 4.541 1.00 86.38 209 LEU A C 1
ATOM 1784 O O . LEU A 1 209 ? -6.242 5.585 4.111 1.00 86.38 209 LEU A O 1
ATOM 1788 N N . GLU A 1 210 ? -6.989 3.710 5.046 1.00 89.88 210 GLU A N 1
ATOM 1789 C CA . GLU A 1 210 ? -5.666 3.063 5.074 1.00 89.88 210 GLU A CA 1
ATOM 1790 C C . GLU A 1 210 ? -5.012 2.879 3.704 1.00 89.88 210 GLU A C 1
ATOM 1792 O O . GLU A 1 210 ? -3.785 2.789 3.636 1.00 89.88 210 GLU A O 1
ATOM 1797 N N . GLU A 1 211 ? -5.784 2.840 2.614 1.00 88.44 211 GLU A N 1
ATOM 1798 C CA . GLU A 1 211 ? -5.227 2.788 1.256 1.00 88.44 211 GLU A CA 1
ATOM 1799 C C . GLU A 1 211 ? -4.466 4.072 0.898 1.00 88.44 211 GLU A C 1
ATOM 1801 O O . GLU A 1 211 ? -3.597 4.053 0.025 1.00 88.44 211 GLU A O 1
ATOM 1806 N N . VAL A 1 212 ? -4.721 5.164 1.624 1.00 84.06 212 VAL A N 1
ATOM 1807 C CA . VAL A 1 212 ? -4.027 6.447 1.476 1.00 84.06 212 VAL A CA 1
ATOM 1808 C C . VAL A 1 212 ? -2.648 6.425 2.148 1.00 84.06 212 VAL A C 1
ATOM 1810 O O . VAL A 1 212 ? -1.757 7.157 1.731 1.00 84.06 212 VAL A O 1
ATOM 1813 N N . ILE A 1 213 ? -2.398 5.549 3.130 1.00 84.75 213 ILE A N 1
ATOM 1814 C CA . ILE A 1 213 ? -1.100 5.497 3.833 1.00 84.75 213 ILE A CA 1
ATOM 1815 C C . ILE A 1 213 ? 0.065 5.210 2.862 1.00 84.75 213 ILE A C 1
ATOM 1817 O O . ILE A 1 213 ? 1.021 5.988 2.844 1.00 84.75 213 ILE A O 1
ATOM 1821 N N . PRO A 1 214 ? 0.033 4.150 2.021 1.00 85.56 214 PRO A N 1
ATOM 1822 C CA . PRO A 1 214 ? 1.075 3.935 1.019 1.00 85.56 214 PRO A CA 1
ATOM 1823 C C . PRO A 1 214 ? 1.226 5.100 0.041 1.00 85.56 214 PRO A C 1
ATOM 1825 O O . PRO A 1 214 ? 2.335 5.338 -0.426 1.00 85.56 214 PRO A O 1
ATOM 1828 N N . PHE A 1 215 ? 0.133 5.788 -0.301 1.00 81.81 215 PHE A N 1
ATOM 1829 C CA . PHE A 1 215 ? 0.171 6.951 -1.186 1.00 81.81 215 PHE A CA 1
ATOM 1830 C C . PHE A 1 215 ? 0.983 8.076 -0.545 1.00 81.81 215 PHE A C 1
ATOM 1832 O O . PHE A 1 215 ? 1.949 8.534 -1.145 1.00 81.81 215 PHE A O 1
ATOM 1839 N N . VAL A 1 216 ? 0.663 8.444 0.698 1.00 77.88 216 VAL A N 1
ATOM 1840 C CA . VAL A 1 216 ? 1.343 9.525 1.422 1.00 77.88 216 VAL A CA 1
ATOM 1841 C C . VAL A 1 216 ? 2.828 9.213 1.597 1.00 77.88 216 VAL A C 1
ATOM 1843 O O . VAL A 1 216 ? 3.673 10.043 1.274 1.00 77.88 216 VAL A O 1
ATOM 1846 N N . ILE A 1 217 ? 3.173 7.993 2.023 1.00 80.62 217 ILE A N 1
ATOM 1847 C CA . ILE A 1 217 ? 4.583 7.612 2.196 1.00 80.62 217 ILE A CA 1
ATOM 1848 C C . ILE A 1 217 ? 5.339 7.691 0.862 1.00 80.62 217 ILE A C 1
ATOM 1850 O O . ILE A 1 217 ? 6.455 8.196 0.827 1.00 80.62 217 ILE A O 1
ATOM 1854 N N . GLN A 1 218 ? 4.748 7.219 -0.240 1.00 81.81 218 GLN A N 1
ATOM 1855 C CA . GLN A 1 218 ? 5.388 7.267 -1.563 1.00 81.81 218 GLN A CA 1
ATOM 1856 C C . GLN A 1 218 ? 5.407 8.672 -2.170 1.00 81.81 218 GLN A C 1
ATOM 1858 O O . GLN A 1 218 ? 6.234 8.943 -3.031 1.00 81.81 218 GLN A O 1
ATOM 1863 N N . TRP A 1 219 ? 4.520 9.566 -1.738 1.00 79.44 219 TRP A N 1
ATOM 1864 C CA . TRP A 1 219 ? 4.554 10.965 -2.144 1.00 79.44 219 TRP A CA 1
ATOM 1865 C C . TRP A 1 219 ? 5.790 11.668 -1.577 1.00 79.44 219 TRP A C 1
ATOM 1867 O O . TRP A 1 219 ? 6.491 12.367 -2.306 1.00 79.44 219 TRP A O 1
ATOM 1877 N N . PHE A 1 220 ? 6.094 11.427 -0.299 1.00 74.94 220 PHE A N 1
ATOM 1878 C CA . PHE A 1 220 ? 7.258 12.005 0.377 1.00 74.94 220 PHE A CA 1
ATOM 1879 C C . PHE A 1 220 ? 8.564 11.236 0.137 1.00 74.94 220 PHE A C 1
ATOM 1881 O O . PHE A 1 220 ? 9.643 11.816 0.215 1.00 74.94 220 PHE A O 1
ATOM 1888 N N . HIS A 1 221 ? 8.475 9.947 -0.196 1.00 75.50 221 HIS A N 1
ATOM 1889 C CA . HIS A 1 221 ? 9.617 9.089 -0.520 1.00 75.50 221 HIS A CA 1
ATOM 1890 C C . HIS A 1 221 ? 9.421 8.414 -1.888 1.00 75.50 221 HIS A C 1
ATOM 1892 O O . HIS A 1 221 ? 9.206 7.197 -1.955 1.00 75.50 221 HIS A O 1
ATOM 1898 N N . PRO A 1 222 ? 9.457 9.175 -2.997 1.00 76.69 222 PRO A N 1
ATOM 1899 C CA . PRO A 1 222 ? 9.097 8.677 -4.325 1.00 76.69 222 PRO A CA 1
ATOM 1900 C C . PRO A 1 222 ? 10.058 7.633 -4.909 1.00 76.69 222 PRO A C 1
ATOM 1902 O O . PRO A 1 222 ? 9.713 6.905 -5.847 1.00 76.69 222 PRO A O 1
ATOM 1905 N N . GLU A 1 223 ? 11.261 7.522 -4.353 1.00 72.94 223 GLU A N 1
ATOM 1906 C CA . GLU A 1 223 ? 12.230 6.472 -4.653 1.00 72.94 223 GLU A CA 1
ATOM 1907 C C . GLU A 1 223 ? 11.890 5.132 -3.989 1.00 72.94 223 GLU A C 1
ATOM 1909 O O . GLU A 1 223 ? 12.501 4.107 -4.300 1.00 72.94 223 GLU A O 1
ATOM 1914 N N . LYS A 1 224 ? 10.940 5.122 -3.052 1.00 77.12 224 LYS A N 1
ATOM 1915 C CA . LYS A 1 224 ? 10.531 3.931 -2.318 1.00 77.12 224 LYS A CA 1
ATOM 1916 C C . LYS A 1 224 ? 9.190 3.430 -2.822 1.00 77.12 224 LYS A C 1
ATOM 1918 O O . LYS A 1 224 ? 8.256 4.192 -3.012 1.00 77.12 224 LYS A O 1
ATOM 1923 N N . ASN A 1 225 ? 9.073 2.114 -2.959 1.00 76.25 225 ASN A N 1
ATOM 1924 C CA . ASN A 1 225 ? 7.791 1.464 -3.204 1.00 76.25 225 ASN A CA 1
ATOM 1925 C C . ASN A 1 225 ? 7.243 0.919 -1.882 1.00 76.25 225 ASN A C 1
ATOM 1927 O O . ASN A 1 225 ? 7.923 0.157 -1.191 1.00 76.25 225 ASN A O 1
ATOM 1931 N N . VAL A 1 226 ? 5.997 1.260 -1.549 1.00 81.25 226 VAL A N 1
ATOM 1932 C CA . VAL A 1 226 ? 5.336 0.801 -0.317 1.00 81.25 226 VAL A CA 1
ATOM 1933 C C . VAL A 1 226 ? 4.154 -0.087 -0.671 1.00 81.25 226 VAL A C 1
ATOM 1935 O O . VAL A 1 226 ? 3.257 0.299 -1.418 1.00 81.25 226 VAL A O 1
ATOM 1938 N N . SER A 1 227 ? 4.129 -1.309 -0.134 1.00 83.06 227 SER A N 1
ATOM 1939 C CA . SER A 1 227 ? 3.011 -2.221 -0.375 1.00 83.06 227 SER A CA 1
ATOM 1940 C C . SER A 1 227 ? 1.902 -2.019 0.647 1.00 83.06 227 SER A C 1
ATOM 1942 O O . SER A 1 227 ? 2.113 -2.249 1.836 1.00 83.06 227 SER A O 1
ATOM 1944 N N . TYR A 1 228 ? 0.690 -1.736 0.164 1.00 86.94 228 TYR A N 1
ATOM 1945 C CA . TYR A 1 228 ? -0.528 -1.759 0.977 1.00 86.94 228 TYR A CA 1
ATOM 1946 C C . TYR A 1 228 ? -0.677 -3.045 1.803 1.00 86.94 228 TYR A C 1
ATOM 1948 O O . TYR A 1 228 ? -1.045 -2.988 2.968 1.00 86.94 228 TYR A O 1
ATOM 1956 N N . SER A 1 229 ? -0.318 -4.207 1.246 1.00 88.00 229 SER A N 1
ATOM 1957 C CA . SER A 1 229 ? -0.405 -5.479 1.975 1.00 88.00 229 SER A CA 1
ATOM 1958 C C . SER A 1 229 ? 0.470 -5.507 3.231 1.00 88.00 229 SER A C 1
ATOM 1960 O O . SER A 1 229 ? 0.056 -6.075 4.236 1.00 88.00 229 SER A O 1
ATOM 1962 N N . HIS A 1 230 ? 1.659 -4.895 3.188 1.00 89.06 230 HIS A N 1
ATOM 1963 C CA . HIS A 1 230 ? 2.539 -4.796 4.353 1.00 89.06 230 HIS A CA 1
ATOM 1964 C C . HIS A 1 230 ? 1.952 -3.833 5.386 1.00 89.06 230 HIS A C 1
ATOM 1966 O O . HIS A 1 230 ? 1.874 -4.194 6.553 1.00 89.06 230 HIS A O 1
ATOM 1972 N N . ILE A 1 231 ? 1.436 -2.678 4.946 1.00 89.56 231 ILE A N 1
ATOM 1973 C CA . ILE A 1 231 ?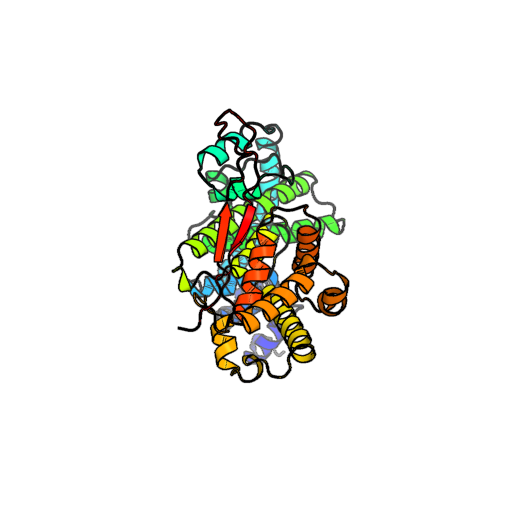 0.738 -1.731 5.831 1.00 89.56 231 ILE A CA 1
ATOM 1974 C C . ILE A 1 231 ? -0.454 -2.401 6.518 1.00 89.56 231 ILE A C 1
ATOM 1976 O O . ILE A 1 231 ? -0.596 -2.315 7.731 1.00 89.56 231 ILE A O 1
ATOM 1980 N N . GLY A 1 232 ? -1.283 -3.131 5.770 1.00 91.88 232 GLY A N 1
ATOM 1981 C CA . GLY A 1 232 ? -2.426 -3.853 6.321 1.00 91.88 232 GLY A CA 1
ATOM 1982 C C . GLY A 1 232 ? -2.026 -4.893 7.372 1.00 91.88 232 GLY A C 1
ATOM 1983 O O . GLY A 1 232 ? -2.711 -5.018 8.385 1.00 91.88 232 GLY A O 1
ATOM 1984 N N . MET A 1 233 ? -0.909 -5.606 7.171 1.00 91.50 233 MET A N 1
ATOM 1985 C CA . MET A 1 233 ? -0.357 -6.527 8.175 1.00 91.50 233 MET A CA 1
ATOM 1986 C C . MET A 1 233 ? 0.113 -5.786 9.430 1.00 91.50 233 MET A C 1
ATOM 1988 O O . MET A 1 233 ? -0.147 -6.249 10.539 1.00 91.50 233 MET A O 1
ATOM 1992 N N . ASP A 1 234 ? 0.759 -4.635 9.267 1.00 91.25 234 ASP A N 1
ATOM 1993 C CA . ASP A 1 234 ? 1.258 -3.832 10.384 1.00 91.25 234 ASP A CA 1
ATOM 1994 C C . ASP A 1 234 ? 0.096 -3.231 11.196 1.00 91.25 234 ASP A C 1
ATOM 1996 O O . ASP A 1 234 ? 0.097 -3.291 12.426 1.00 91.25 234 ASP A O 1
ATOM 2000 N N . LEU A 1 235 ? -0.968 -2.769 10.532 1.00 93.25 235 LEU A N 1
ATOM 2001 C CA . LEU A 1 235 ? -2.214 -2.340 11.179 1.00 93.25 235 LEU A CA 1
ATOM 2002 C C . LEU A 1 235 ? -2.893 -3.490 11.945 1.00 93.25 235 LEU A C 1
ATOM 2004 O O . LEU A 1 235 ? -3.375 -3.292 13.063 1.00 93.25 235 LEU A O 1
ATOM 2008 N N . ASP A 1 236 ? -2.897 -4.706 11.388 1.00 94.19 236 ASP A N 1
ATOM 2009 C CA . ASP A 1 236 ? -3.414 -5.895 12.077 1.00 94.19 236 ASP A CA 1
ATOM 2010 C C . ASP A 1 236 ? -2.582 -6.239 13.326 1.00 94.19 236 ASP A C 1
ATOM 2012 O O . ASP A 1 236 ? -3.135 -6.694 14.331 1.00 94.19 236 ASP A O 1
ATOM 2016 N N . LEU A 1 237 ? -1.260 -6.030 13.293 1.00 91.69 237 LEU A N 1
ATOM 2017 C CA . LEU A 1 237 ? -0.393 -6.220 14.461 1.00 91.69 237 LEU A CA 1
ATOM 2018 C C . LEU A 1 237 ? -0.733 -5.229 15.577 1.00 91.69 237 LEU A C 1
ATOM 2020 O O . LEU A 1 237 ? -0.824 -5.637 16.737 1.00 91.69 237 LEU A O 1
ATOM 2024 N N . ILE A 1 238 ? -0.986 -3.961 15.240 1.00 91.56 238 ILE A N 1
ATOM 2025 C CA . ILE A 1 238 ? -1.415 -2.954 16.220 1.00 91.56 238 ILE A CA 1
ATOM 2026 C C . ILE A 1 238 ? -2.780 -3.341 16.812 1.00 91.56 238 ILE A C 1
ATOM 2028 O O . ILE A 1 238 ? -2.940 -3.330 18.031 1.00 91.56 238 ILE A O 1
ATOM 2032 N N . ALA A 1 239 ? -3.743 -3.770 15.988 1.00 95.06 239 ALA A N 1
ATOM 2033 C CA . ALA A 1 239 ? -5.055 -4.221 16.466 1.00 95.06 239 ALA A CA 1
ATOM 2034 C C . ALA A 1 239 ? -4.950 -5.422 17.428 1.00 95.06 239 ALA A C 1
ATOM 2036 O O . ALA A 1 239 ? -5.592 -5.445 18.480 1.00 95.06 239 ALA A O 1
ATOM 2037 N N . LYS A 1 240 ? -4.088 -6.400 17.119 1.00 93.75 240 LYS A N 1
ATOM 2038 C CA . LYS A 1 240 ? -3.802 -7.538 18.011 1.00 93.75 240 LYS A CA 1
ATOM 2039 C C . LYS A 1 240 ? -3.176 -7.097 19.331 1.00 93.75 240 LYS A C 1
ATOM 2041 O O . LYS A 1 240 ? -3.493 -7.668 20.374 1.00 93.75 240 LYS A O 1
ATOM 2046 N N . LEU A 1 241 ? -2.301 -6.093 19.298 1.00 91.81 241 LEU A N 1
ATOM 2047 C CA . LEU A 1 241 ? -1.702 -5.537 20.506 1.00 91.81 241 LEU A CA 1
ATOM 2048 C C . LEU A 1 241 ? -2.764 -4.876 21.393 1.00 91.81 241 LEU A C 1
ATOM 2050 O O . LEU A 1 241 ? -2.805 -5.164 22.586 1.00 91.81 241 LEU A O 1
ATOM 2054 N N . VAL A 1 242 ? -3.670 -4.082 20.811 1.00 93.62 242 VAL A N 1
ATOM 2055 C CA . VAL A 1 242 ? -4.814 -3.504 21.539 1.00 93.62 242 VAL A CA 1
ATOM 2056 C C . VAL A 1 242 ? -5.651 -4.604 22.190 1.00 93.62 242 VAL A C 1
ATOM 2058 O O . VAL A 1 242 ? -5.933 -4.530 23.381 1.00 93.62 242 VAL A O 1
ATOM 2061 N N . MET A 1 243 ? -5.989 -5.665 21.448 1.00 94.38 243 MET A N 1
ATOM 2062 C CA . MET A 1 243 ? -6.743 -6.800 21.991 1.00 94.38 243 MET A CA 1
ATOM 2063 C C . MET A 1 243 ? -6.036 -7.490 23.162 1.00 94.38 243 MET A C 1
ATOM 2065 O O . MET A 1 243 ? -6.702 -7.946 24.088 1.00 94.38 243 MET A O 1
ATOM 2069 N N . ARG A 1 244 ? -4.701 -7.584 23.134 1.00 93.31 244 ARG A N 1
ATOM 2070 C CA . ARG A 1 244 ? -3.920 -8.162 24.234 1.00 93.31 244 ARG A CA 1
ATOM 2071 C C . ARG A 1 244 ? -4.055 -7.321 25.504 1.00 93.31 244 ARG A C 1
ATOM 2073 O O . ARG A 1 244 ? -4.459 -7.861 26.525 1.00 93.31 244 ARG A O 1
ATOM 2080 N N . PHE A 1 245 ? -3.796 -6.015 25.420 1.00 92.50 245 PHE A N 1
ATOM 2081 C CA . PHE A 1 245 ? -3.963 -5.105 26.562 1.00 92.50 245 PHE A CA 1
ATOM 2082 C C . PHE A 1 245 ? -5.409 -5.074 27.063 1.00 92.50 245 PHE A C 1
ATOM 2084 O O . PHE A 1 245 ? -5.656 -5.063 28.266 1.00 92.50 245 PHE A O 1
ATOM 2091 N N . LEU A 1 246 ? -6.376 -5.120 26.146 1.00 95.12 246 LEU A N 1
ATOM 2092 C CA . LEU A 1 246 ? -7.790 -5.177 26.491 1.00 95.12 246 LEU A CA 1
ATOM 2093 C C . LEU A 1 246 ? -8.138 -6.452 27.260 1.00 95.12 246 LEU A C 1
ATOM 2095 O O . LEU A 1 246 ? -8.955 -6.400 28.171 1.00 95.12 246 LEU A O 1
ATOM 2099 N N . LYS A 1 247 ? -7.514 -7.586 26.927 1.00 95.44 247 LYS A N 1
ATOM 2100 C CA . LYS A 1 247 ? -7.727 -8.850 27.636 1.00 95.44 247 LYS A CA 1
ATOM 2101 C C . LYS A 1 247 ? -7.195 -8.786 29.062 1.00 95.44 247 LYS A C 1
ATOM 2103 O O . LYS A 1 247 ? -7.842 -9.322 29.953 1.00 95.44 247 LYS A O 1
ATOM 2108 N N . ASP A 1 248 ? -6.062 -8.121 29.266 1.00 92.81 248 ASP A N 1
ATOM 2109 C CA . ASP A 1 248 ? -5.467 -7.938 30.592 1.00 92.81 248 ASP A CA 1
ATOM 2110 C C . ASP A 1 248 ? -6.322 -6.997 31.466 1.00 92.81 248 ASP A C 1
ATOM 2112 O O . ASP A 1 248 ? -6.473 -7.233 32.662 1.00 92.81 248 ASP A O 1
ATOM 2116 N N . LEU A 1 249 ? -6.928 -5.962 30.867 1.00 93.31 249 LEU A N 1
ATOM 2117 C CA . LEU A 1 249 ? -7.754 -4.968 31.570 1.00 93.31 249 LEU A CA 1
ATOM 2118 C C . LEU A 1 249 ? -9.214 -5.406 31.776 1.00 93.31 249 LEU A C 1
ATOM 2120 O O . LEU A 1 249 ? -9.797 -5.147 32.825 1.00 93.31 249 LEU A O 1
ATOM 2124 N N . ASN A 1 250 ? -9.822 -6.049 30.779 1.00 94.44 250 ASN A N 1
ATOM 2125 C CA . ASN A 1 250 ? -11.206 -6.516 30.812 1.00 94.44 250 ASN A CA 1
ATOM 2126 C C . ASN A 1 250 ? -11.372 -7.836 30.026 1.00 94.44 250 ASN A C 1
ATOM 2128 O O . ASN A 1 250 ? -11.831 -7.832 28.879 1.00 94.44 250 ASN A O 1
ATOM 2132 N N . PRO A 1 251 ? -11.086 -8.995 30.648 1.00 94.50 251 PRO A N 1
ATOM 2133 C CA . PRO A 1 251 ? -11.233 -10.303 30.003 1.00 94.50 251 PRO A CA 1
ATOM 2134 C C . PRO A 1 251 ? -12.663 -10.628 29.542 1.00 94.50 251 PRO A C 1
ATOM 2136 O O . PRO A 1 251 ? -12.848 -11.496 28.691 1.00 94.50 251 PRO A O 1
ATOM 2139 N N . LYS A 1 252 ? -13.677 -9.965 30.116 1.00 94.69 252 LYS A N 1
ATOM 2140 C CA . LYS A 1 252 ? -15.102 -10.179 29.812 1.00 94.69 252 LYS A CA 1
ATOM 2141 C C . LYS A 1 252 ? -15.620 -9.267 28.697 1.00 94.69 252 LYS A C 1
ATOM 2143 O O . LYS A 1 252 ? -16.816 -9.284 28.418 1.00 94.69 252 LYS A O 1
ATOM 2148 N N . HIS A 1 253 ? -14.751 -8.473 28.069 1.00 95.88 253 HIS A N 1
ATOM 2149 C CA . HIS A 1 253 ? -15.156 -7.550 27.017 1.00 95.88 253 HIS A CA 1
ATOM 2150 C C . HIS A 1 253 ? -15.858 -8.293 25.852 1.00 95.88 253 HIS A C 1
ATOM 2152 O O . HIS A 1 253 ? -15.323 -9.298 25.364 1.00 95.88 253 HIS A O 1
ATOM 2158 N N . PRO A 1 254 ? -17.007 -7.803 25.336 1.00 94.31 254 PRO A N 1
ATOM 2159 C CA . PRO A 1 254 ? -17.804 -8.500 24.312 1.00 94.31 254 PRO A CA 1
ATOM 2160 C C . PRO A 1 254 ? -17.049 -8.839 23.015 1.00 94.31 254 PRO A C 1
ATOM 2162 O O . PRO A 1 254 ? -17.358 -9.826 22.345 1.00 94.31 254 PRO A O 1
ATOM 2165 N N . ILE A 1 255 ? -16.012 -8.064 22.682 1.00 95.25 255 ILE A N 1
ATOM 2166 C CA . ILE A 1 255 ? -15.118 -8.314 21.534 1.00 95.25 255 ILE A CA 1
ATOM 2167 C C . ILE A 1 255 ? -14.541 -9.736 21.506 1.00 95.25 255 ILE A C 1
ATOM 2169 O O . ILE A 1 255 ? -14.348 -10.287 20.428 1.00 95.25 255 ILE A O 1
ATOM 2173 N N . PHE A 1 256 ? -14.305 -10.363 22.665 1.00 95.38 256 PHE A N 1
ATOM 2174 C CA . PHE A 1 256 ? -13.736 -11.714 22.732 1.00 95.38 256 PHE A CA 1
ATOM 2175 C C . PHE A 1 256 ? -14.751 -12.812 22.401 1.00 95.38 256 PHE A C 1
ATOM 2177 O O . PHE A 1 256 ? -14.357 -13.944 22.142 1.00 95.38 256 PHE A O 1
ATOM 2184 N N . SER A 1 257 ? -16.041 -12.471 22.366 1.00 94.00 257 SER A N 1
ATOM 2185 C CA . SER A 1 257 ? -17.117 -13.356 21.901 1.00 94.00 257 SER A CA 1
ATOM 2186 C C . SER A 1 257 ? -17.447 -13.148 20.415 1.00 94.00 257 SER A C 1
ATOM 2188 O O . SER A 1 257 ? -18.349 -13.788 19.884 1.00 94.00 257 SER A O 1
ATOM 2190 N N . THR A 1 258 ? -16.747 -12.236 19.734 1.00 94.38 258 THR A N 1
ATOM 2191 C CA . THR A 1 258 ? -17.016 -11.877 18.335 1.00 94.38 258 THR A CA 1
ATOM 2192 C C . THR A 1 258 ? -16.371 -12.866 17.367 1.00 94.38 258 THR A C 1
ATOM 2194 O O . THR A 1 258 ? -15.232 -13.288 17.561 1.00 94.38 258 THR A O 1
ATOM 2197 N N . SER A 1 259 ? -17.088 -13.224 16.298 1.00 94.00 259 SER A N 1
ATOM 2198 C CA . SER A 1 259 ? -16.606 -14.179 15.296 1.00 94.00 259 SER A CA 1
ATOM 2199 C C . SER A 1 259 ? -15.484 -13.606 14.423 1.00 94.00 259 SER A C 1
ATOM 2201 O O . SER A 1 259 ? -15.388 -12.399 14.184 1.00 94.00 259 SER A O 1
ATOM 2203 N N . HIS A 1 260 ? -14.651 -14.491 13.869 1.00 92.38 260 HIS A N 1
ATOM 2204 C CA . HIS A 1 260 ? -13.596 -14.103 12.927 1.00 92.38 260 HIS A CA 1
ATOM 2205 C C . HIS A 1 260 ? -14.146 -13.473 11.633 1.00 92.38 260 HIS A C 1
ATOM 2207 O O . HIS A 1 260 ? -13.527 -12.580 11.049 1.00 92.38 260 HIS A O 1
ATOM 2213 N N . GLU A 1 261 ? -15.334 -13.900 11.207 1.00 93.94 261 GLU A N 1
ATOM 2214 C CA . GLU A 1 261 ? -16.056 -13.332 10.066 1.00 93.94 261 GLU A CA 1
ATOM 2215 C C . GLU A 1 261 ? -16.387 -11.858 10.302 1.00 93.94 261 GLU A C 1
ATOM 2217 O O . GLU A 1 261 ? -16.173 -11.022 9.427 1.00 93.94 261 GLU A O 1
ATOM 2222 N N . GLN A 1 262 ? -16.817 -11.510 11.516 1.00 93.81 262 GLN A N 1
ATOM 2223 C CA . GLN A 1 262 ? -17.163 -10.137 11.852 1.00 93.81 262 GLN A CA 1
ATOM 2224 C C . GLN A 1 262 ? -15.938 -9.209 11.839 1.00 93.81 262 GLN A C 1
ATOM 2226 O O . GLN A 1 262 ? -16.017 -8.101 11.301 1.00 93.81 262 GLN A O 1
ATOM 2231 N N . PHE A 1 263 ? -14.790 -9.675 12.346 1.00 93.94 263 PHE A N 1
ATOM 2232 C CA . PHE A 1 263 ? -13.519 -8.953 12.212 1.00 93.94 263 PHE A CA 1
ATOM 2233 C C . PHE A 1 263 ? -13.099 -8.79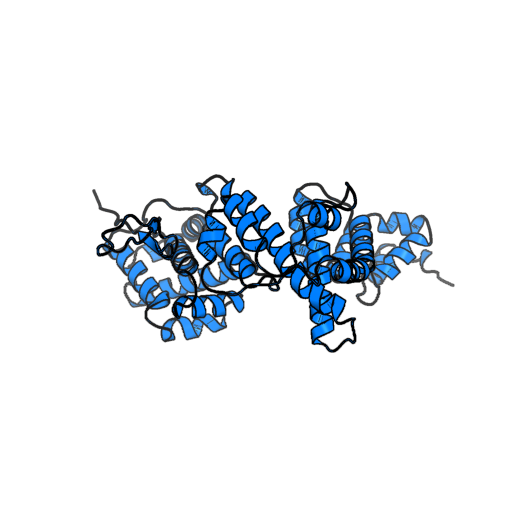6 10.748 1.00 93.94 263 PHE A C 1
ATOM 2235 O O . PHE A 1 263 ? -12.602 -7.742 10.355 1.00 93.94 263 PHE A O 1
ATOM 2242 N N . SER A 1 264 ? -13.330 -9.819 9.922 1.00 93.31 264 SER A N 1
ATOM 2243 C CA . SER A 1 264 ? -13.037 -9.764 8.486 1.00 93.31 264 SER A CA 1
ATOM 2244 C C . SER A 1 264 ? -13.901 -8.720 7.776 1.00 93.31 264 SER A C 1
ATOM 2246 O O . SER A 1 264 ? -13.385 -7.937 6.980 1.00 93.31 264 SER A O 1
ATOM 2248 N N . ILE A 1 265 ? -15.191 -8.636 8.120 1.00 92.25 265 ILE A N 1
ATOM 2249 C CA . ILE A 1 265 ? -16.095 -7.594 7.613 1.00 92.25 265 ILE A CA 1
ATOM 2250 C C . ILE A 1 265 ? -15.555 -6.210 7.974 1.00 92.25 265 ILE A C 1
ATOM 2252 O O . ILE A 1 265 ? -15.424 -5.363 7.091 1.00 92.25 265 ILE A O 1
ATOM 2256 N N . TRP A 1 266 ? -15.204 -5.982 9.242 1.00 93.94 266 TRP A N 1
ATOM 2257 C CA . TRP A 1 266 ? -14.680 -4.691 9.690 1.00 93.94 266 TRP A CA 1
ATOM 2258 C C . TRP A 1 266 ? -13.333 -4.345 9.083 1.00 93.94 266 TRP A C 1
ATOM 2260 O O . TRP A 1 266 ? -13.061 -3.172 8.891 1.00 93.94 266 TRP A O 1
ATOM 2270 N N . LYS A 1 267 ? -12.496 -5.333 8.769 1.00 92.62 267 LYS A N 1
ATOM 2271 C CA . LYS A 1 267 ? -11.196 -5.116 8.133 1.00 92.62 267 LYS A CA 1
ATOM 2272 C C . LYS A 1 267 ? -11.330 -4.613 6.698 1.00 92.62 267 LYS A C 1
ATOM 2274 O O . LYS A 1 267 ? -10.596 -3.703 6.316 1.00 92.62 267 LYS A O 1
ATOM 2279 N N . TYR A 1 268 ? -12.269 -5.146 5.921 1.00 91.31 268 TYR A N 1
ATOM 2280 C CA . TYR A 1 268 ? -12.382 -4.845 4.486 1.00 91.31 268 TYR A CA 1
ATOM 2281 C C . TYR A 1 268 ? -13.500 -3.862 4.122 1.00 91.31 268 TYR A C 1
ATOM 2283 O O . TYR A 1 268 ? -13.658 -3.548 2.948 1.00 91.31 268 TYR A O 1
ATOM 2291 N N . ASN A 1 269 ? -14.260 -3.357 5.097 1.00 91.25 269 ASN A N 1
ATOM 2292 C CA . ASN A 1 269 ? -15.347 -2.409 4.850 1.00 91.25 269 ASN A CA 1
ATOM 2293 C C . ASN A 1 269 ? -15.300 -1.231 5.822 1.00 91.25 269 ASN A C 1
ATOM 2295 O O . ASN A 1 269 ? -14.855 -1.366 6.967 1.00 91.25 269 ASN A O 1
ATOM 2299 N N . ASN A 1 270 ? -15.812 -0.084 5.374 1.00 89.06 270 ASN A N 1
ATOM 2300 C CA . ASN A 1 270 ? -16.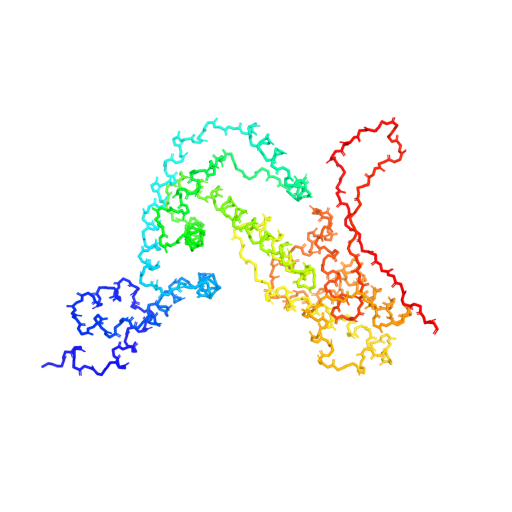124 1.024 6.265 1.00 89.06 270 ASN A CA 1
ATOM 2301 C C . ASN A 1 270 ? -17.269 0.641 7.211 1.00 89.06 270 ASN A C 1
ATOM 2303 O O . ASN A 1 270 ? -18.202 -0.077 6.843 1.00 89.06 270 ASN A O 1
ATOM 2307 N N . ILE A 1 271 ? -17.190 1.139 8.440 1.00 90.12 271 ILE A N 1
ATOM 2308 C CA . ILE A 1 271 ? -18.277 1.081 9.416 1.00 90.12 271 ILE A CA 1
ATOM 2309 C C . ILE A 1 271 ? -18.709 2.512 9.704 1.00 90.12 271 ILE A C 1
ATOM 2311 O O . ILE A 1 271 ? -17.865 3.399 9.741 1.00 90.12 271 ILE A O 1
ATOM 2315 N N . TYR A 1 272 ? -20.006 2.717 9.902 1.00 87.69 272 TYR A N 1
ATOM 2316 C CA . TYR A 1 272 ? -20.596 4.035 10.175 1.00 87.69 272 TYR A CA 1
ATOM 2317 C C . TYR A 1 272 ? -21.269 4.085 11.550 1.00 87.69 272 TYR A C 1
ATOM 2319 O O . TYR A 1 272 ? -21.878 5.079 11.928 1.00 87.69 272 TYR A O 1
ATOM 2327 N N . GLU A 1 273 ? -21.162 2.991 12.305 1.00 88.44 273 GLU A N 1
ATOM 2328 C CA . GLU A 1 273 ? -21.752 2.839 13.624 1.00 88.44 273 GLU A CA 1
ATOM 2329 C C . GLU A 1 273 ? -20.805 2.076 14.542 1.00 88.44 273 GLU A C 1
ATOM 2331 O O . GLU A 1 273 ? -20.149 1.108 14.139 1.00 88.44 273 GLU A O 1
ATOM 2336 N N . ASN A 1 274 ? -20.790 2.491 15.806 1.00 90.38 274 ASN A N 1
ATOM 2337 C CA . ASN A 1 274 ? -20.069 1.798 16.858 1.00 90.38 274 ASN A CA 1
ATOM 2338 C C . ASN A 1 274 ? -20.733 0.454 17.186 1.00 90.38 274 ASN A C 1
ATOM 2340 O O . ASN A 1 274 ? -21.961 0.325 17.293 1.00 90.38 274 ASN A O 1
ATOM 2344 N N . ARG A 1 275 ? -19.899 -0.570 17.367 1.00 92.50 275 ARG A N 1
ATOM 2345 C CA . ARG A 1 275 ? -20.354 -1.918 17.729 1.00 92.50 275 ARG A CA 1
ATOM 2346 C C . ARG A 1 275 ? -20.502 -2.093 19.232 1.00 92.50 275 ARG A C 1
ATOM 2348 O O . ARG A 1 275 ? -21.380 -2.835 19.662 1.00 92.50 275 ARG A O 1
ATOM 2355 N N . TRP A 1 276 ? -19.720 -1.351 20.004 1.00 93.56 276 TRP A N 1
ATOM 2356 C CA . TRP A 1 276 ? -19.704 -1.411 21.461 1.00 93.56 276 TRP A CA 1
ATOM 2357 C C . TRP A 1 276 ? -20.494 -0.266 22.090 1.00 93.56 276 TRP A C 1
ATOM 2359 O O . TRP A 1 276 ? -20.749 0.758 21.450 1.00 93.56 276 TRP A O 1
ATOM 2369 N N . ASN A 1 277 ? -20.878 -0.451 23.354 1.00 91.25 277 ASN A N 1
ATOM 2370 C CA . ASN A 1 277 ? -21.408 0.630 24.183 1.00 91.25 277 ASN A CA 1
ATOM 2371 C C . ASN A 1 277 ? -20.302 1.663 24.494 1.00 91.25 277 ASN A C 1
ATOM 2373 O O . ASN A 1 277 ? -19.134 1.480 24.143 1.00 91.25 277 ASN A O 1
ATOM 2377 N N . ASN A 1 278 ? -20.676 2.756 25.160 1.00 88.56 278 ASN A N 1
ATOM 2378 C CA . ASN A 1 278 ? -19.754 3.839 25.498 1.00 88.56 278 ASN A CA 1
ATOM 2379 C C . ASN A 1 278 ? -18.542 3.352 26.322 1.00 88.56 278 ASN A C 1
ATOM 2381 O O . ASN A 1 278 ? -17.410 3.613 25.930 1.00 88.56 278 ASN A O 1
ATOM 2385 N N . SER A 1 279 ? -18.750 2.593 27.404 1.00 89.50 279 SER A N 1
ATOM 2386 C CA . SER A 1 279 ? -17.662 2.144 28.290 1.00 89.50 279 SER A CA 1
ATOM 2387 C C . SER A 1 279 ? -16.676 1.194 27.607 1.00 89.50 279 SER A C 1
ATOM 2389 O O . SER A 1 279 ? -15.465 1.382 27.706 1.00 89.50 279 SER A O 1
ATOM 2391 N N . ASP A 1 280 ? -17.189 0.207 26.877 1.00 92.69 280 ASP A N 1
ATOM 2392 C CA . ASP A 1 280 ? -16.388 -0.772 26.141 1.00 92.69 280 ASP A CA 1
ATOM 2393 C C . ASP A 1 280 ? -15.622 -0.090 24.998 1.00 92.69 280 ASP A C 1
ATOM 2395 O O . ASP A 1 280 ? -14.424 -0.304 24.803 1.00 92.69 280 ASP A O 1
ATOM 2399 N N . GLY A 1 281 ? -16.294 0.817 24.280 1.00 92.88 281 GLY A N 1
ATOM 2400 C CA . GLY A 1 281 ? -15.672 1.568 23.200 1.00 92.88 281 GLY A CA 1
ATOM 2401 C C . GLY A 1 281 ? -14.578 2.524 23.678 1.00 92.88 281 GLY A C 1
ATOM 2402 O O . GLY A 1 281 ? -13.504 2.580 23.077 1.00 92.88 281 GLY A O 1
ATOM 2403 N N . ARG A 1 282 ? -14.821 3.223 24.793 1.00 93.12 282 ARG A N 1
ATOM 2404 C CA . ARG A 1 282 ? -13.856 4.116 25.446 1.00 93.12 282 ARG A CA 1
ATOM 2405 C C . ARG A 1 282 ? -12.578 3.372 25.822 1.00 93.12 282 ARG A C 1
ATOM 2407 O O . ARG A 1 282 ? -11.494 3.863 25.534 1.00 93.12 282 ARG A O 1
ATOM 2414 N N . LEU A 1 283 ? -12.702 2.166 26.380 1.00 93.69 283 LEU A N 1
ATOM 2415 C CA . LEU A 1 283 ? -11.551 1.360 26.787 1.00 93.69 283 LEU A CA 1
ATOM 2416 C C . LEU A 1 283 ? -10.647 1.002 25.596 1.00 93.69 283 LEU A C 1
ATOM 2418 O O . LEU A 1 283 ? -9.427 1.117 25.693 1.00 93.69 283 LEU A O 1
ATOM 2422 N N . ILE A 1 284 ? -11.230 0.624 24.453 1.00 95.12 284 ILE A N 1
ATOM 2423 C CA . ILE A 1 284 ? -10.470 0.360 23.218 1.00 95.12 284 ILE A CA 1
ATOM 2424 C C . ILE A 1 284 ? -9.745 1.624 22.739 1.00 95.12 284 ILE A C 1
ATOM 2426 O O . ILE A 1 284 ? -8.563 1.562 22.393 1.00 95.12 284 ILE A O 1
ATOM 2430 N N . ILE A 1 285 ? -10.445 2.762 22.723 1.00 92.00 285 ILE A N 1
ATOM 2431 C CA . ILE A 1 285 ? -9.900 4.058 22.297 1.00 92.00 285 ILE A CA 1
ATOM 2432 C C . ILE A 1 285 ? -8.738 4.481 23.191 1.00 92.00 285 ILE A C 1
ATOM 2434 O O . ILE A 1 285 ? -7.698 4.880 22.674 1.00 92.00 285 ILE A O 1
ATOM 2438 N N . ASP A 1 286 ? -8.880 4.358 24.508 1.00 90.75 286 ASP A N 1
ATOM 2439 C CA . ASP A 1 286 ? -7.856 4.776 25.463 1.00 90.75 286 ASP A CA 1
ATOM 2440 C C . ASP A 1 286 ? -6.599 3.900 25.350 1.00 90.75 286 ASP A C 1
ATOM 2442 O O . ASP A 1 286 ? -5.482 4.420 25.351 1.00 90.75 286 ASP A O 1
ATOM 2446 N N . ILE A 1 287 ? -6.755 2.583 25.155 1.00 91.81 287 ILE A N 1
ATOM 2447 C CA . ILE A 1 287 ? -5.623 1.687 24.869 1.00 91.81 287 ILE A CA 1
ATOM 2448 C C . ILE A 1 287 ? -4.932 2.106 23.568 1.00 91.81 287 ILE A C 1
ATOM 2450 O O . ILE A 1 287 ? -3.708 2.241 23.533 1.00 91.81 287 ILE A O 1
ATOM 2454 N N . LEU A 1 288 ? -5.700 2.327 22.498 1.00 90.62 288 LEU A N 1
ATOM 2455 C CA . LEU A 1 288 ? -5.153 2.717 21.200 1.00 90.62 288 LEU A CA 1
ATOM 2456 C C . LEU A 1 288 ? -4.420 4.065 21.274 1.00 90.62 288 LEU A C 1
ATOM 2458 O O . LEU A 1 288 ? -3.325 4.198 20.729 1.00 90.62 288 LEU A O 1
ATOM 2462 N N . PHE A 1 289 ? -4.977 5.029 22.007 1.00 87.31 289 PHE A N 1
ATOM 2463 C CA . PHE A 1 289 ? -4.358 6.321 22.287 1.00 87.31 289 PHE A CA 1
ATOM 2464 C C . PHE A 1 289 ? -3.031 6.148 23.030 1.00 87.31 289 PHE A C 1
ATOM 2466 O O . PHE A 1 289 ? -2.010 6.695 22.624 1.00 87.31 289 PHE A O 1
ATOM 2473 N N . VAL A 1 290 ? -2.994 5.319 24.076 1.00 84.94 290 VAL A N 1
ATOM 2474 C CA . VAL A 1 290 ? -1.757 5.059 24.824 1.00 84.94 290 VAL A CA 1
ATOM 2475 C C . VAL A 1 290 ? -0.675 4.420 23.946 1.00 84.94 290 VAL A C 1
ATOM 2477 O O . VAL A 1 290 ? 0.493 4.801 24.048 1.00 84.94 290 VAL A O 1
ATOM 2480 N N . LEU A 1 291 ? -1.051 3.483 23.072 1.00 84.56 291 LEU A N 1
ATOM 2481 C CA . LEU A 1 291 ? -0.125 2.795 22.167 1.00 84.56 291 LEU A CA 1
ATOM 2482 C C . LEU A 1 291 ? 0.430 3.705 21.064 1.00 84.56 291 LEU A C 1
ATOM 2484 O O . LEU A 1 291 ? 1.616 3.622 20.730 1.00 84.56 291 LEU A O 1
ATOM 2488 N N . LEU A 1 292 ? -0.424 4.544 20.475 1.00 80.44 292 LEU A N 1
ATOM 2489 C CA . LEU A 1 292 ? -0.058 5.370 19.327 1.00 80.44 292 LEU A CA 1
ATOM 2490 C C . LEU A 1 292 ? 0.498 6.742 19.707 1.00 80.44 292 LEU A C 1
ATOM 2492 O O . LEU A 1 292 ? 1.311 7.250 18.948 1.00 80.44 292 LEU A O 1
ATOM 2496 N N . LEU A 1 293 ? 0.122 7.318 20.851 1.00 75.12 293 LEU A N 1
ATOM 2497 C CA . LEU A 1 293 ? 0.481 8.695 21.217 1.00 75.12 293 LEU A CA 1
ATOM 2498 C C . LEU A 1 293 ? 1.337 8.790 22.482 1.00 75.12 293 LEU A C 1
ATOM 2500 O O . LEU A 1 293 ? 2.355 9.471 22.472 1.00 75.12 293 LEU A O 1
ATOM 2504 N N . ASN A 1 294 ? 0.984 8.085 23.562 1.00 65.06 294 ASN A N 1
ATOM 2505 C CA . ASN A 1 294 ? 1.592 8.387 24.864 1.00 65.06 294 ASN A CA 1
ATOM 2506 C C . ASN A 1 294 ? 2.846 7.578 25.222 1.00 65.06 294 ASN A C 1
ATOM 2508 O O . ASN A 1 294 ? 3.614 8.057 26.055 1.00 65.06 294 ASN A O 1
ATOM 2512 N N . LYS A 1 295 ? 3.084 6.367 24.679 1.00 59.06 295 LYS A N 1
ATOM 2513 C CA . LYS A 1 295 ? 4.271 5.570 25.074 1.00 59.06 295 LYS A CA 1
ATOM 2514 C C . LYS A 1 295 ? 4.983 4.837 23.925 1.00 59.06 295 LYS A C 1
ATOM 2516 O O . LYS A 1 295 ? 4.454 3.847 23.415 1.00 59.06 295 LYS A O 1
ATOM 2521 N N . PRO A 1 296 ? 6.252 5.174 23.612 1.00 56.03 296 PRO A N 1
ATOM 2522 C CA . PRO A 1 296 ? 7.072 4.374 22.695 1.00 56.03 296 PRO A CA 1
ATOM 2523 C C . PRO A 1 296 ? 7.387 2.965 23.239 1.00 56.03 296 PRO A C 1
ATOM 2525 O O . PRO A 1 296 ? 7.571 2.037 22.455 1.00 56.03 296 PRO A O 1
ATOM 2528 N N . ILE A 1 297 ? 7.365 2.770 24.565 1.00 56.03 297 ILE A N 1
ATOM 2529 C CA . ILE A 1 297 ? 7.710 1.500 25.237 1.00 56.03 297 ILE A CA 1
ATOM 2530 C C . ILE A 1 297 ? 6.737 0.363 24.891 1.00 56.03 297 ILE A C 1
ATOM 2532 O O . ILE A 1 297 ? 7.157 -0.783 24.774 1.00 56.03 297 ILE A O 1
ATOM 2536 N N . PHE A 1 298 ? 5.442 0.645 24.720 1.00 59.12 298 PHE A N 1
ATOM 2537 C CA . PHE A 1 298 ? 4.453 -0.416 24.488 1.00 59.12 298 PHE A CA 1
ATOM 2538 C C . PHE A 1 298 ? 4.403 -0.886 23.038 1.00 59.12 298 PHE A C 1
ATOM 2540 O O . PHE A 1 298 ? 4.110 -2.052 22.779 1.00 59.12 298 PHE A O 1
ATOM 2547 N N . LEU A 1 299 ? 4.715 0.007 22.099 1.00 62.09 299 LEU A N 1
ATOM 2548 C CA . LEU A 1 299 ? 4.791 -0.333 20.685 1.00 62.09 299 LEU A CA 1
ATOM 2549 C C . LEU A 1 299 ? 6.171 -0.923 20.331 1.00 62.09 299 LEU A C 1
ATOM 2551 O O . LEU A 1 299 ? 6.245 -1.814 19.490 1.00 62.09 299 LEU A O 1
ATOM 2555 N N . GLY A 1 300 ? 7.238 -0.511 21.031 1.00 63.56 300 GLY A N 1
ATOM 2556 C CA . GLY A 1 300 ? 8.628 -0.956 20.839 1.00 63.56 300 GLY A CA 1
ATOM 2557 C C . GLY A 1 300 ? 8.816 -2.460 20.584 1.00 63.56 300 GLY A C 1
ATOM 2558 O O . GLY A 1 300 ? 9.406 -2.816 19.565 1.00 63.56 300 GLY A O 1
ATOM 2559 N N . PRO A 1 301 ? 8.257 -3.361 21.416 1.00 66.19 301 PRO A N 1
ATOM 2560 C CA . PRO A 1 301 ? 8.386 -4.802 21.213 1.00 66.19 301 PRO A CA 1
ATOM 2561 C C . PRO A 1 301 ? 7.780 -5.303 19.898 1.00 66.19 301 PRO A C 1
ATOM 2563 O O . PRO A 1 301 ? 8.267 -6.281 19.346 1.00 66.19 301 PRO A O 1
ATOM 2566 N N . VAL A 1 302 ? 6.719 -4.662 19.395 1.00 68.25 302 VAL A N 1
ATOM 2567 C CA . VAL A 1 302 ? 5.987 -5.102 18.193 1.00 68.25 302 VAL A CA 1
ATOM 2568 C C . VAL A 1 302 ? 6.506 -4.420 16.923 1.00 68.25 302 VAL A C 1
ATOM 2570 O O . VAL A 1 302 ? 6.442 -5.001 15.843 1.00 68.25 302 VAL A O 1
ATOM 2573 N N . ILE A 1 303 ? 7.088 -3.226 17.049 1.00 68.94 303 ILE A N 1
ATOM 2574 C CA . ILE A 1 303 ? 7.608 -2.424 15.934 1.00 68.94 303 ILE A CA 1
ATOM 2575 C C . ILE A 1 303 ? 8.683 -3.165 15.119 1.00 68.94 303 ILE A C 1
ATOM 2577 O O . ILE A 1 303 ? 8.755 -3.004 13.901 1.00 68.94 303 ILE A O 1
ATOM 2581 N N . HIS A 1 304 ? 9.505 -4.002 15.757 1.00 70.25 304 HIS A N 1
ATOM 2582 C CA . HIS A 1 304 ? 10.515 -4.805 15.054 1.00 70.25 304 HIS A CA 1
ATOM 2583 C C . HIS A 1 304 ? 9.912 -5.901 14.160 1.00 70.25 304 HIS A C 1
ATOM 2585 O O . HIS A 1 304 ? 10.598 -6.412 13.279 1.00 70.25 304 HIS A O 1
ATOM 2591 N N . TYR A 1 305 ? 8.637 -6.248 14.358 1.00 76.56 305 TYR A N 1
ATOM 2592 C CA . TYR A 1 305 ? 7.919 -7.228 13.542 1.00 76.56 305 TYR A CA 1
ATOM 2593 C C . TYR A 1 305 ? 7.159 -6.598 12.372 1.00 76.56 305 TYR A C 1
ATOM 2595 O O . TYR A 1 305 ? 6.555 -7.335 11.586 1.00 76.56 305 TYR A O 1
ATOM 2603 N N . PHE A 1 306 ? 7.170 -5.265 12.251 1.00 80.56 306 PHE A N 1
ATOM 2604 C CA . PHE A 1 306 ? 6.527 -4.588 11.131 1.00 80.56 306 PHE A CA 1
ATOM 2605 C C . PHE A 1 306 ? 7.183 -5.003 9.815 1.00 80.56 306 PHE A C 1
ATOM 2607 O O . PHE A 1 306 ? 8.404 -5.091 9.695 1.00 80.56 306 PHE A O 1
ATOM 2614 N N . LYS A 1 307 ? 6.349 -5.271 8.815 1.00 82.88 307 LYS A N 1
ATOM 2615 C CA . LYS A 1 307 ? 6.768 -5.650 7.468 1.00 82.88 307 LYS A CA 1
ATOM 2616 C C . LYS A 1 307 ? 7.232 -4.454 6.656 1.00 82.88 307 LYS A C 1
ATOM 2618 O O . LYS A 1 307 ? 8.006 -4.638 5.720 1.00 82.88 307 LYS A O 1
ATOM 2623 N N . SER A 1 308 ? 6.762 -3.253 6.979 1.00 80.88 308 SER A N 1
ATOM 2624 C CA . SER A 1 308 ? 7.190 -2.026 6.323 1.00 80.88 308 SER A CA 1
ATOM 2625 C C . SER A 1 308 ? 8.117 -1.213 7.231 1.00 80.88 308 SER A C 1
ATOM 2627 O O . SER A 1 308 ? 7.673 -0.518 8.146 1.00 80.88 308 SER A O 1
ATOM 2629 N N . ASP A 1 309 ? 9.421 -1.243 6.937 1.00 79.06 309 ASP A N 1
ATOM 2630 C CA . ASP A 1 309 ? 10.406 -0.392 7.622 1.00 79.06 309 ASP A CA 1
ATOM 2631 C C . ASP A 1 309 ? 10.091 1.100 7.447 1.00 79.06 309 ASP A C 1
ATOM 2633 O O . ASP A 1 309 ? 10.285 1.890 8.370 1.00 79.06 309 ASP A O 1
ATOM 2637 N N . LEU A 1 310 ? 9.562 1.485 6.281 1.00 75.25 310 LEU A N 1
ATOM 2638 C CA . LEU A 1 310 ? 9.156 2.863 6.004 1.00 75.25 310 LEU A CA 1
ATOM 2639 C C . LEU A 1 310 ? 7.924 3.257 6.805 1.00 75.25 310 LEU A C 1
ATOM 2641 O O . LEU A 1 310 ? 7.885 4.354 7.334 1.00 75.25 310 LEU A O 1
ATOM 2645 N N . PHE A 1 311 ? 6.949 2.361 6.961 1.00 79.75 311 PHE A N 1
ATOM 2646 C CA . PHE A 1 311 ? 5.793 2.627 7.820 1.00 79.75 311 PHE A CA 1
ATOM 2647 C C . PHE A 1 311 ? 6.213 2.815 9.274 1.00 79.75 311 PHE A C 1
ATOM 2649 O O . PHE A 1 311 ? 5.710 3.710 9.943 1.00 79.75 311 PHE A O 1
ATOM 2656 N N . ARG A 1 312 ? 7.186 2.022 9.742 1.00 76.12 312 ARG A N 1
ATOM 2657 C CA . ARG A 1 312 ? 7.808 2.223 11.053 1.00 76.12 312 ARG A CA 1
ATOM 2658 C C . ARG A 1 312 ? 8.443 3.608 11.163 1.00 76.12 312 ARG A C 1
ATOM 2660 O O . ARG A 1 312 ? 8.135 4.320 12.110 1.00 76.12 312 ARG A O 1
ATOM 2667 N N . GLN A 1 313 ? 9.334 3.974 10.238 1.00 74.50 313 GLN A N 1
ATOM 2668 C CA . GLN A 1 313 ? 10.008 5.282 10.253 1.00 74.50 313 GLN A CA 1
ATOM 2669 C C . GLN A 1 313 ? 8.989 6.419 10.232 1.00 74.50 313 GLN A C 1
ATOM 2671 O O . GLN A 1 313 ? 9.051 7.331 11.044 1.00 74.50 313 GLN A O 1
ATOM 2676 N N . TYR A 1 314 ? 7.998 6.302 9.361 1.00 73.31 314 TYR A N 1
ATOM 2677 C CA . TYR A 1 314 ? 6.957 7.292 9.181 1.00 73.31 314 TYR A CA 1
ATOM 2678 C C . TYR A 1 314 ? 6.053 7.433 10.415 1.00 73.31 314 TYR A C 1
ATOM 2680 O O . TYR A 1 314 ? 5.688 8.541 10.790 1.00 73.31 314 TYR A O 1
ATOM 2688 N N . LEU A 1 315 ? 5.765 6.334 11.121 1.00 74.62 315 LEU A N 1
ATOM 2689 C CA . LEU A 1 315 ? 5.070 6.372 12.409 1.00 74.62 315 LEU A CA 1
ATOM 2690 C C . LEU A 1 315 ? 5.885 7.094 13.495 1.00 74.62 315 LEU A C 1
ATOM 2692 O O . LEU A 1 315 ? 5.288 7.713 14.370 1.00 74.62 315 LEU A O 1
ATOM 2696 N N . TYR A 1 316 ? 7.219 7.011 13.467 1.00 70.94 316 TYR A N 1
ATOM 2697 C CA . TYR A 1 316 ? 8.072 7.784 14.378 1.00 70.94 316 TYR A CA 1
ATOM 2698 C C . TYR A 1 316 ? 8.079 9.269 14.017 1.00 70.94 316 TYR A C 1
ATOM 2700 O O . TYR A 1 316 ? 7.823 10.094 14.883 1.00 70.94 316 TYR A O 1
ATOM 2708 N N . ILE A 1 317 ? 8.261 9.609 12.739 1.00 65.69 317 ILE A N 1
ATOM 2709 C CA . ILE A 1 317 ? 8.261 11.009 12.289 1.00 65.69 317 ILE A CA 1
ATOM 2710 C C . ILE A 1 317 ? 6.909 11.676 12.594 1.00 65.69 317 ILE A C 1
ATOM 2712 O O . ILE A 1 317 ? 6.870 12.798 13.091 1.00 65.69 317 ILE A O 1
ATOM 2716 N N . ALA A 1 318 ? 5.798 10.963 12.377 1.00 64.50 318 ALA A N 1
ATOM 2717 C CA . ALA A 1 318 ? 4.460 11.449 12.711 1.00 64.50 318 ALA A CA 1
ATOM 2718 C C . ALA A 1 318 ? 4.246 11.668 14.223 1.00 64.50 318 ALA A C 1
ATOM 2720 O O . ALA A 1 318 ? 3.379 12.448 14.602 1.00 64.50 318 ALA A O 1
ATOM 2721 N N . LYS A 1 319 ? 5.008 10.991 15.096 1.00 63.81 319 LYS A N 1
ATOM 2722 C CA . LYS A 1 319 ? 4.972 11.214 16.554 1.00 63.81 319 LYS A CA 1
ATOM 2723 C C . LYS A 1 319 ? 5.773 12.436 16.980 1.00 63.81 319 LYS A C 1
ATOM 2725 O O . LYS A 1 319 ? 5.382 13.099 17.933 1.00 63.81 319 LYS A O 1
ATOM 2730 N N . ASP A 1 320 ? 6.863 12.718 16.277 1.00 60.94 320 ASP A N 1
ATOM 2731 C CA . ASP A 1 320 ? 7.772 13.815 16.606 1.00 60.94 320 ASP A CA 1
ATOM 2732 C C . ASP A 1 320 ? 7.262 15.180 16.092 1.00 60.94 320 ASP A C 1
ATOM 2734 O O . ASP A 1 320 ? 7.917 16.196 16.297 1.00 60.94 320 ASP A O 1
ATOM 2738 N N . GLY A 1 321 ? 6.084 15.220 15.451 1.00 55.62 321 GLY A N 1
ATOM 2739 C CA . GLY A 1 321 ? 5.408 16.454 15.027 1.00 55.62 321 GLY A CA 1
ATOM 2740 C C . GLY A 1 321 ? 5.963 17.093 13.750 1.00 55.62 321 GLY A C 1
ATOM 2741 O O . GLY A 1 321 ? 5.522 18.174 13.383 1.00 55.62 321 GLY A O 1
ATOM 2742 N N . TYR A 1 322 ? 6.898 16.429 13.063 1.00 49.28 322 TYR A N 1
ATOM 2743 C CA . TYR A 1 322 ? 7.592 16.948 11.872 1.00 49.28 322 TYR A CA 1
ATOM 2744 C C . TYR A 1 322 ? 6.820 16.790 10.550 1.00 49.28 322 TYR A C 1
ATOM 2746 O O . TYR A 1 322 ? 7.296 17.230 9.506 1.00 49.28 322 TYR A O 1
ATOM 2754 N N . MET A 1 323 ? 5.668 16.116 10.553 1.00 49.34 323 MET A N 1
ATOM 2755 C CA . MET A 1 323 ? 4.805 16.001 9.374 1.00 49.34 323 MET A CA 1
ATOM 2756 C C . MET A 1 323 ? 3.380 16.402 9.712 1.00 49.34 323 MET A C 1
ATOM 2758 O O . MET A 1 323 ? 2.905 16.101 10.808 1.00 49.34 323 MET A O 1
ATOM 2762 N N . ASP A 1 324 ? 2.692 16.993 8.728 1.00 52.22 324 ASP A N 1
ATOM 2763 C CA . ASP A 1 324 ? 1.255 17.249 8.769 1.00 52.22 324 ASP A CA 1
ATOM 2764 C C . ASP A 1 324 ? 0.520 16.047 9.368 1.00 52.22 324 ASP A C 1
ATOM 2766 O O . ASP A 1 324 ? 0.707 14.904 8.943 1.00 52.22 324 ASP A O 1
ATOM 2770 N N . ASN A 1 325 ? -0.334 16.309 10.358 1.00 56.44 325 ASN A N 1
ATOM 2771 C CA . ASN A 1 325 ? -1.010 15.318 11.200 1.00 56.44 325 ASN A CA 1
ATOM 2772 C C . ASN A 1 325 ? -1.951 14.356 10.446 1.00 56.44 325 ASN A C 1
ATOM 2774 O O . ASN A 1 325 ? -2.734 13.680 11.087 1.00 56.44 325 ASN A O 1
ATOM 2778 N N . VAL A 1 326 ? -1.942 14.272 9.116 1.00 61.19 326 VAL A N 1
ATOM 2779 C CA . VAL A 1 326 ? -2.834 13.420 8.303 1.00 61.19 326 VAL A CA 1
ATOM 2780 C C . VAL A 1 326 ? -2.696 11.913 8.606 1.00 61.19 326 VAL A C 1
ATOM 2782 O O . VAL A 1 326 ? -3.712 11.224 8.732 1.00 61.19 326 VAL A O 1
ATOM 2785 N N . PRO A 1 327 ? -1.488 11.336 8.740 1.00 72.12 327 PRO A N 1
ATOM 2786 C CA . PRO A 1 327 ? -1.340 9.881 8.727 1.00 72.12 327 PRO A CA 1
ATOM 2787 C C . PRO A 1 327 ? -1.697 9.196 10.040 1.00 72.12 327 PRO A C 1
ATOM 2789 O O . PRO A 1 327 ? -2.211 8.079 10.034 1.00 72.12 327 PRO A O 1
ATOM 2792 N N . LEU A 1 328 ? -1.425 9.841 11.174 1.00 79.06 328 LEU A N 1
ATOM 2793 C CA . LEU A 1 328 ? -1.687 9.259 12.485 1.00 79.06 328 LEU A CA 1
ATOM 2794 C C . LEU A 1 328 ? -3.197 9.060 12.753 1.00 79.06 328 LEU A C 1
ATOM 2796 O O . LEU A 1 328 ? -3.571 7.954 13.149 1.00 79.06 328 LEU A O 1
ATOM 2800 N N . PRO A 1 329 ? -4.085 10.033 12.473 1.00 81.25 329 PRO A N 1
ATOM 2801 C CA . PRO A 1 329 ? -5.533 9.859 12.432 1.00 81.25 329 PRO A CA 1
ATOM 2802 C C . PRO A 1 329 ? -5.974 8.729 11.509 1.00 81.25 329 PRO A C 1
ATOM 2804 O O . PRO A 1 329 ? -6.825 7.932 11.893 1.00 81.25 329 PRO A O 1
ATOM 2807 N N . VAL A 1 330 ? -5.376 8.602 10.319 1.00 85.88 330 VAL A N 1
ATOM 2808 C CA . VAL A 1 330 ? -5.706 7.510 9.391 1.00 85.88 330 VAL A CA 1
ATOM 2809 C C . VAL A 1 330 ? -5.320 6.153 9.986 1.00 85.88 330 VAL A C 1
ATOM 2811 O O . VAL A 1 330 ? -6.131 5.228 9.966 1.00 85.88 330 VAL A O 1
ATOM 2814 N N . ILE A 1 331 ? -4.127 6.024 10.574 1.00 88.38 331 ILE A N 1
ATOM 2815 C CA . ILE A 1 331 ? -3.679 4.802 11.263 1.00 88.38 331 ILE A CA 1
ATOM 2816 C C . ILE A 1 331 ? -4.613 4.476 12.430 1.00 88.38 331 ILE A C 1
ATOM 2818 O O . ILE A 1 331 ? -5.081 3.342 12.552 1.00 88.38 331 ILE A O 1
ATOM 2822 N N . PHE A 1 332 ? -4.921 5.468 13.265 1.00 89.81 332 PHE A N 1
ATOM 2823 C CA . PHE A 1 332 ? -5.803 5.310 14.414 1.00 89.81 332 PHE A CA 1
ATOM 2824 C C . PHE A 1 332 ? -7.194 4.850 13.971 1.00 89.81 332 PHE A C 1
ATOM 2826 O O . PHE A 1 332 ? -7.679 3.829 14.455 1.00 89.81 332 PHE A O 1
ATOM 2833 N N . GLN A 1 333 ? -7.813 5.539 13.009 1.00 91.50 333 GLN A N 1
ATOM 2834 C CA . GLN A 1 333 ? -9.119 5.177 12.459 1.00 91.50 333 GLN A CA 1
ATOM 2835 C C . GLN A 1 333 ? -9.107 3.757 11.889 1.00 91.50 333 GLN A C 1
ATOM 2837 O O . GLN A 1 333 ? -10.029 2.982 12.137 1.00 91.50 333 GLN A O 1
ATOM 2842 N N . SER A 1 334 ? -8.037 3.383 11.190 1.00 93.00 334 SER A N 1
ATOM 2843 C CA . SER A 1 334 ? -7.903 2.072 10.556 1.00 93.00 334 SER A CA 1
ATOM 2844 C C . SER A 1 334 ? -7.821 0.938 11.581 1.00 93.00 334 SER A C 1
ATOM 2846 O O . SER A 1 334 ? -8.417 -0.128 11.387 1.00 93.00 334 SER A O 1
ATOM 2848 N N . VAL A 1 335 ? -7.115 1.153 12.694 1.00 94.69 335 VAL A N 1
ATOM 2849 C CA . VAL A 1 335 ? -7.040 0.187 13.799 1.00 94.69 335 VAL A CA 1
ATOM 2850 C C . VAL A 1 335 ? -8.346 0.159 14.594 1.00 94.69 335 VAL A C 1
ATOM 2852 O O . VAL A 1 335 ? -8.868 -0.920 14.865 1.00 94.69 335 VAL A O 1
ATOM 2855 N N . ALA A 1 336 ? -8.916 1.321 14.915 1.00 94.56 336 ALA A N 1
ATOM 2856 C CA . ALA A 1 336 ? -10.191 1.443 15.620 1.00 94.56 336 ALA A CA 1
ATOM 2857 C C . ALA A 1 336 ? -11.319 0.718 14.862 1.00 94.56 336 ALA A C 1
ATOM 2859 O O . ALA A 1 336 ? -12.042 -0.101 15.437 1.00 94.56 336 ALA A O 1
ATOM 2860 N N . ARG A 1 337 ? -11.388 0.914 13.541 1.00 95.00 337 ARG A N 1
ATOM 2861 C CA . ARG A 1 337 ? -12.340 0.251 12.643 1.00 95.00 337 ARG A CA 1
ATOM 2862 C C . ARG A 1 337 ? -12.231 -1.269 12.701 1.00 95.00 337 ARG A C 1
ATOM 2864 O O . ARG A 1 337 ? -13.253 -1.930 12.863 1.00 95.00 337 ARG A O 1
ATOM 2871 N N . ARG A 1 338 ? -11.014 -1.830 12.649 1.00 95.94 338 ARG A N 1
ATOM 2872 C CA . ARG A 1 338 ? -10.769 -3.284 12.803 1.00 95.94 338 ARG A CA 1
ATOM 2873 C C . ARG A 1 338 ? -11.281 -3.844 14.125 1.00 95.94 338 ARG A C 1
ATOM 2875 O O . ARG A 1 338 ? -11.533 -5.040 14.215 1.00 95.94 338 ARG A O 1
ATOM 2882 N N . LEU A 1 339 ? -11.419 -2.993 15.135 1.00 96.38 339 LEU A N 1
ATOM 2883 C CA . LEU A 1 339 ? -11.910 -3.342 16.460 1.00 96.38 339 LEU A CA 1
ATOM 2884 C C . LEU A 1 339 ? -13.383 -2.961 16.654 1.00 96.38 339 LEU A C 1
ATOM 2886 O O . LEU A 1 339 ? -13.860 -3.012 17.779 1.00 96.38 339 LEU A O 1
ATOM 2890 N N . GLY A 1 340 ? -14.114 -2.591 15.597 1.00 94.06 340 GLY A N 1
ATOM 2891 C CA . GLY A 1 340 ? -15.545 -2.274 15.660 1.00 94.06 340 GLY A CA 1
ATOM 2892 C C . GLY A 1 340 ? -15.875 -0.867 16.176 1.00 94.06 340 GLY A C 1
ATOM 2893 O O . GLY A 1 340 ? -17.028 -0.605 16.530 1.00 94.06 340 GLY A O 1
ATOM 2894 N N . ILE A 1 341 ? -14.887 0.032 16.224 1.00 94.44 341 ILE A N 1
ATOM 2895 C CA . ILE A 1 341 ? -15.048 1.437 16.616 1.00 94.44 341 ILE A CA 1
ATOM 2896 C C . ILE A 1 341 ? -15.120 2.319 15.373 1.00 94.44 341 ILE A C 1
ATOM 2898 O O . ILE A 1 341 ? -14.197 2.340 14.558 1.00 94.44 341 ILE A O 1
ATOM 2902 N N . TYR A 1 342 ? -16.202 3.079 15.246 1.00 91.69 342 TYR A N 1
ATOM 2903 C CA . TYR A 1 342 ? -16.337 4.104 14.223 1.00 91.69 342 TYR A CA 1
ATOM 2904 C C . TYR A 1 342 ? -15.717 5.416 14.710 1.00 91.69 342 TYR A C 1
ATOM 2906 O O . TYR A 1 342 ? -16.203 6.020 15.668 1.00 91.69 342 TYR A O 1
ATOM 2914 N N . CYS A 1 343 ? -14.659 5.854 14.029 1.00 87.38 343 CYS A N 1
ATOM 2915 C CA . CYS A 1 343 ? -14.094 7.193 14.154 1.00 87.38 343 CYS A CA 1
ATOM 2916 C C . CYS A 1 343 ? -14.279 7.917 12.823 1.00 87.38 343 CYS A C 1
ATOM 2918 O O . CYS A 1 343 ? -13.892 7.387 11.778 1.00 87.38 343 CYS A O 1
ATOM 2920 N N . ASP A 1 344 ? -14.857 9.111 12.880 1.00 80.31 344 ASP A N 1
ATOM 2921 C CA . ASP A 1 344 ? -15.023 9.975 11.721 1.00 80.31 344 ASP A CA 1
ATOM 2922 C C . ASP A 1 344 ? -13.832 10.923 11.610 1.00 80.31 344 ASP A C 1
ATOM 2924 O O . ASP A 1 344 ? -13.367 11.464 12.617 1.00 80.31 344 ASP A O 1
ATOM 2928 N N . LEU A 1 345 ? -13.328 11.106 10.396 1.00 74.19 345 LEU A N 1
ATOM 2929 C CA . LEU A 1 345 ? -12.177 11.958 10.134 1.00 74.19 345 LEU A CA 1
ATOM 2930 C C . LEU A 1 345 ? -12.679 13.360 9.772 1.00 74.19 345 LEU A C 1
ATOM 2932 O O . LEU A 1 345 ? -13.356 13.531 8.762 1.00 74.19 345 LEU A O 1
ATOM 2936 N N . VAL A 1 346 ? -12.352 14.355 10.594 1.00 66.88 346 VAL A N 1
ATOM 2937 C CA . VAL A 1 346 ? -12.819 15.736 10.442 1.00 66.88 346 VAL A CA 1
ATOM 2938 C C . VAL A 1 346 ? -11.624 16.655 10.214 1.00 66.88 346 VAL A C 1
ATOM 2940 O O . VAL A 1 346 ? -10.701 16.687 11.025 1.00 66.88 346 VAL A O 1
ATOM 2943 N N . SER A 1 347 ? -11.628 17.407 9.115 1.00 58.16 347 SER A N 1
ATOM 2944 C CA . SER A 1 347 ? -10.627 18.444 8.848 1.00 58.16 347 SER A CA 1
ATOM 2945 C C . SER A 1 347 ? -11.151 19.807 9.292 1.00 58.16 347 SER A C 1
ATOM 2947 O O . SER A 1 347 ? -12.244 20.196 8.874 1.00 58.16 347 SER A O 1
ATOM 2949 N N . PHE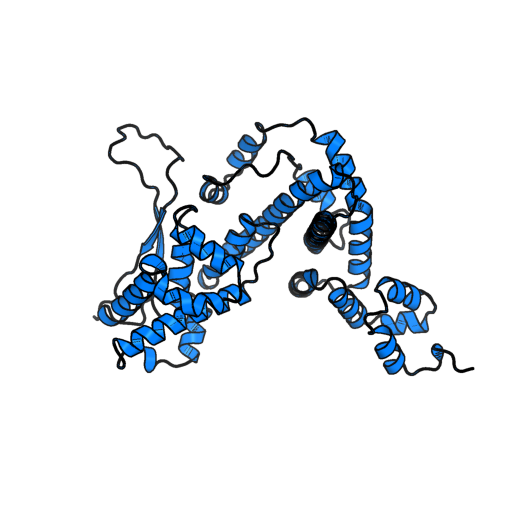 A 1 348 ? -10.366 20.554 10.069 1.00 47.16 348 PHE A N 1
ATOM 2950 C CA . PHE A 1 348 ? -10.653 21.956 10.377 1.00 47.16 348 PHE A CA 1
ATOM 2951 C C . PHE A 1 348 ? -9.492 22.850 9.948 1.00 47.16 348 PHE A C 1
ATOM 2953 O O . PHE A 1 348 ? -8.325 22.471 10.058 1.00 47.16 348 PHE A O 1
ATOM 2960 N N . VAL A 1 349 ? -9.840 24.056 9.501 1.00 44.66 349 VAL A N 1
ATOM 2961 C CA . VAL A 1 349 ? -8.901 25.169 9.368 1.00 44.66 349 VAL A CA 1
ATOM 2962 C C . VAL A 1 349 ? -8.903 25.884 10.715 1.00 44.66 349 VAL A C 1
ATOM 2964 O O . VAL A 1 349 ? -9.947 26.371 11.147 1.00 44.66 349 VAL A O 1
ATOM 2967 N N . THR A 1 350 ? -7.778 25.895 11.424 1.00 40.59 350 THR A N 1
ATOM 2968 C CA . THR A 1 350 ? -7.655 26.665 12.666 1.00 40.59 350 THR A CA 1
ATOM 2969 C C . THR A 1 350 ? -7.433 28.130 12.300 1.00 40.59 350 THR A C 1
ATOM 2971 O O . THR A 1 350 ? -6.349 28.479 11.848 1.00 40.59 350 THR A O 1
ATOM 2974 N N . SER A 1 351 ? -8.449 28.978 12.458 1.00 38.72 351 SER A N 1
ATOM 2975 C CA . SER A 1 351 ? -8.275 30.435 12.451 1.00 38.72 351 SER A CA 1
ATOM 2976 C C . SER A 1 351 ? -7.957 30.908 13.868 1.00 38.72 351 SER A C 1
ATOM 2978 O O . SER A 1 351 ? -8.685 30.559 14.801 1.00 38.72 351 SER A O 1
ATOM 2980 N N . ASP A 1 352 ? -6.885 31.677 14.025 1.00 38.75 352 ASP A N 1
ATOM 2981 C CA . ASP A 1 352 ? -6.494 32.302 15.289 1.00 38.75 352 ASP A CA 1
ATOM 2982 C C . ASP A 1 352 ? -7.575 33.310 15.747 1.00 38.75 352 ASP A C 1
ATOM 2984 O O . ASP A 1 352 ? -7.938 34.196 14.969 1.00 38.75 352 ASP A O 1
ATOM 2988 N N . PRO A 1 353 ? -8.149 33.183 16.958 1.00 42.91 353 PRO A N 1
ATOM 2989 C CA . PRO A 1 353 ? -9.172 34.106 17.445 1.00 42.91 353 PRO A CA 1
ATOM 2990 C C . PRO A 1 353 ? -8.664 35.532 17.723 1.00 42.91 353 PRO A C 1
ATOM 2992 O O . PRO A 1 353 ? -9.503 36.422 17.845 1.00 42.91 353 PRO A O 1
ATOM 2995 N N . ASP A 1 354 ? -7.347 35.769 17.786 1.00 45.25 354 ASP A N 1
ATOM 2996 C CA . ASP A 1 354 ? -6.769 37.103 18.038 1.00 45.25 354 ASP A CA 1
ATOM 2997 C C . ASP A 1 354 ? -6.409 37.881 16.751 1.00 45.25 354 ASP A C 1
ATOM 2999 O O . ASP A 1 354 ? -5.945 39.024 16.815 1.00 45.25 354 ASP A O 1
ATOM 3003 N N . SER A 1 355 ? -6.632 37.312 15.557 1.00 41.09 355 SER A N 1
ATOM 3004 C CA . SER A 1 355 ? -6.408 38.029 14.297 1.00 41.09 355 SER A CA 1
ATOM 3005 C C . SER A 1 355 ? -7.668 38.795 13.869 1.00 41.09 355 SER A C 1
ATOM 3007 O O . SER A 1 355 ? -8.526 38.264 13.166 1.00 41.09 355 SER A O 1
ATOM 3009 N N . ASP A 1 356 ? -7.757 40.077 14.230 1.00 34.91 356 ASP A N 1
ATOM 3010 C CA . ASP A 1 356 ? -8.835 41.014 13.836 1.00 34.91 356 ASP A CA 1
ATOM 3011 C C . ASP A 1 356 ? -8.860 41.372 12.330 1.00 34.91 356 ASP A C 1
ATOM 3013 O O . ASP A 1 356 ? -9.473 42.345 11.886 1.00 34.91 356 ASP A O 1
ATOM 3017 N N . ILE A 1 357 ? -8.206 40.570 11.496 1.00 35.81 357 ILE A N 1
ATOM 3018 C CA . ILE A 1 357 ? -8.251 40.685 10.048 1.00 35.81 357 ILE A CA 1
ATOM 3019 C C . ILE A 1 357 ? -8.645 39.308 9.529 1.00 35.81 357 ILE A C 1
ATOM 3021 O O . ILE A 1 357 ? -7.952 38.328 9.784 1.00 35.81 357 ILE A O 1
ATOM 3025 N N . LEU A 1 358 ? -9.735 39.245 8.757 1.00 31.66 358 LEU A N 1
ATOM 3026 C CA . LEU A 1 358 ? -10.057 38.133 7.856 1.00 31.66 358 LEU A CA 1
ATOM 3027 C C . LEU A 1 358 ? -8.967 38.023 6.773 1.00 31.66 358 LEU A C 1
ATOM 3029 O O . LEU A 1 358 ? -9.217 38.222 5.585 1.00 31.66 358 LEU A O 1
ATOM 3033 N N . VAL A 1 359 ? -7.730 37.740 7.170 1.00 30.09 359 VAL A N 1
ATOM 3034 C CA . VAL A 1 359 ? -6.735 37.209 6.259 1.00 30.09 359 VAL A CA 1
ATOM 3035 C C . VAL A 1 359 ? -7.130 35.752 6.103 1.00 30.09 359 VAL A C 1
ATOM 3037 O O . VAL A 1 359 ? -7.043 34.959 7.036 1.00 30.09 359 VAL A O 1
ATOM 3040 N N . MET A 1 360 ? -7.611 35.405 4.912 1.00 31.23 360 MET A N 1
ATOM 3041 C CA . MET A 1 360 ? -7.581 34.039 4.387 1.00 31.23 360 MET A CA 1
ATOM 3042 C C . MET A 1 360 ? -6.112 33.611 4.263 1.00 31.23 360 MET A C 1
ATOM 3044 O O . MET A 1 360 ? -5.604 33.430 3.156 1.00 31.23 360 MET A O 1
ATOM 3048 N N . ASP A 1 361 ? -5.395 33.551 5.383 1.00 31.58 361 ASP A N 1
ATOM 3049 C CA . ASP A 1 361 ? -4.000 33.173 5.386 1.00 31.58 361 ASP A CA 1
ATOM 3050 C C . ASP A 1 361 ? -3.963 31.652 5.325 1.00 31.58 361 ASP A C 1
ATOM 3052 O O . ASP A 1 361 ? -4.364 30.936 6.243 1.00 31.58 361 ASP A O 1
ATOM 3056 N N . LYS A 1 362 ? -3.551 31.153 4.161 1.00 41.00 362 LYS A N 1
ATOM 3057 C CA . LYS A 1 362 ? -3.415 29.728 3.824 1.00 41.00 362 LYS A CA 1
ATOM 3058 C C . LYS A 1 362 ? -2.237 29.069 4.567 1.00 41.00 362 LYS A C 1
ATOM 3060 O O . LYS A 1 362 ? -1.730 28.048 4.117 1.00 41.00 362 LYS A O 1
ATOM 3065 N N . THR A 1 363 ? -1.780 29.687 5.651 1.00 37.00 363 THR A N 1
ATOM 3066 C CA . THR A 1 363 ? -0.562 29.403 6.418 1.00 37.00 363 THR A CA 1
ATOM 3067 C C . THR A 1 363 ? -0.810 28.526 7.641 1.00 37.00 363 THR A C 1
ATOM 3069 O O . THR A 1 363 ? 0.152 28.058 8.245 1.00 37.00 363 THR A O 1
ATOM 3072 N N . TYR A 1 364 ? -2.066 28.247 8.003 1.00 40.78 364 TYR A N 1
ATOM 3073 C CA . TYR A 1 364 ? -2.371 27.336 9.105 1.00 40.78 364 TYR A CA 1
ATOM 3074 C C . TYR A 1 364 ? -2.520 25.891 8.601 1.00 40.78 364 TYR A C 1
ATOM 3076 O O . TYR A 1 364 ? -3.312 25.647 7.684 1.00 40.78 364 TYR A O 1
ATOM 3084 N N . PRO A 1 365 ? -1.794 24.913 9.180 1.00 45.34 365 PRO A N 1
ATOM 3085 C CA . PRO A 1 365 ? -1.886 23.522 8.759 1.00 45.34 365 PRO A CA 1
ATOM 3086 C C . PRO A 1 365 ? -3.309 23.003 8.978 1.00 45.34 365 PRO A C 1
ATOM 3088 O O . PRO A 1 365 ? -3.877 23.124 10.068 1.00 45.34 365 PRO A O 1
ATOM 3091 N N . ASN A 1 366 ? -3.888 22.392 7.941 1.00 49.12 366 ASN A N 1
ATOM 3092 C CA . ASN A 1 366 ? -5.164 21.692 8.060 1.00 49.12 366 ASN A CA 1
ATOM 3093 C C . ASN A 1 366 ? -5.020 20.590 9.114 1.00 49.12 366 ASN A C 1
ATOM 3095 O O . ASN A 1 366 ? -4.397 19.552 8.877 1.00 49.12 366 ASN A O 1
ATOM 3099 N N . THR A 1 367 ? -5.596 20.813 10.294 1.00 53.34 367 THR A N 1
ATOM 3100 C CA . THR A 1 367 ? -5.494 19.858 11.394 1.00 53.34 367 THR A CA 1
ATOM 3101 C C . THR A 1 367 ? -6.570 18.797 11.207 1.00 53.34 367 THR A C 1
ATOM 3103 O O . THR A 1 367 ? -7.771 19.082 11.213 1.00 53.34 367 THR A O 1
ATOM 3106 N N . TRP A 1 368 ? -6.131 17.555 11.016 1.00 54.94 368 TRP A N 1
ATOM 3107 C CA . TRP A 1 368 ? -7.007 16.395 10.920 1.00 54.94 368 TRP A CA 1
ATOM 3108 C C . TRP A 1 368 ? -7.310 15.870 12.322 1.00 54.94 368 TRP A C 1
ATOM 3110 O O . TRP A 1 368 ? -6.419 15.410 13.034 1.00 54.94 368 TRP A O 1
ATOM 3120 N N . LEU A 1 369 ? -8.577 15.933 12.717 1.00 59.31 369 LEU A N 1
ATOM 3121 C CA . LEU A 1 369 ? -9.074 15.440 13.995 1.00 59.31 369 LEU A CA 1
ATOM 3122 C C . LEU A 1 369 ? -9.926 14.190 13.785 1.00 59.31 369 LEU A C 1
ATOM 3124 O O . LEU A 1 369 ? -10.599 14.028 12.769 1.00 59.31 369 LEU A O 1
ATOM 3128 N N . LEU A 1 370 ? -9.927 13.303 14.777 1.00 63.16 370 LEU A N 1
ATOM 3129 C CA . LEU A 1 370 ? -10.871 12.193 14.827 1.00 63.16 370 LEU A CA 1
ATOM 3130 C C . LEU A 1 370 ? -12.020 12.549 15.755 1.00 63.16 370 LEU A C 1
ATOM 3132 O O . LEU A 1 370 ? -11.808 12.830 16.934 1.00 63.16 370 LEU A O 1
ATOM 3136 N N . SER A 1 371 ? -13.243 12.482 15.237 1.00 72.25 371 SER A N 1
ATOM 3137 C CA . SER A 1 371 ? -14.440 12.544 16.061 1.00 72.25 371 SER A CA 1
ATOM 3138 C C . SER A 1 371 ? -14.942 11.131 16.353 1.00 72.25 371 SER A C 1
ATOM 3140 O O . SER A 1 371 ? -15.064 10.282 15.469 1.00 72.25 371 SER A O 1
ATOM 3142 N N . TRP A 1 372 ? -15.224 10.859 17.624 1.00 76.75 372 TRP A N 1
ATOM 3143 C CA . TRP A 1 372 ? -15.873 9.630 18.059 1.00 76.75 372 TRP A CA 1
ATOM 3144 C C . TRP A 1 372 ? -17.182 9.985 18.752 1.00 76.75 372 TRP A C 1
ATOM 3146 O O . TRP A 1 372 ? -17.198 10.781 19.692 1.00 76.75 372 TRP A O 1
ATOM 3156 N N . ARG A 1 373 ? -18.288 9.400 18.281 1.00 71.75 373 ARG A N 1
ATOM 3157 C CA . ARG A 1 373 ? -19.617 9.601 18.867 1.00 71.75 373 ARG A CA 1
ATOM 3158 C C . ARG A 1 373 ? -20.035 8.343 19.631 1.00 71.75 373 ARG A C 1
ATOM 3160 O O . ARG A 1 373 ? -20.200 7.299 18.995 1.00 71.75 373 ARG A O 1
ATOM 3167 N N . PRO A 1 374 ? -20.207 8.400 20.963 1.00 60.69 374 PRO A N 1
ATOM 3168 C CA . PRO A 1 374 ? -20.567 7.227 21.748 1.00 60.69 374 PRO A CA 1
ATOM 3169 C C . PRO A 1 374 ? -21.917 6.656 21.304 1.00 60.69 374 PRO A C 1
ATOM 3171 O O . PRO A 1 374 ? -22.838 7.391 20.946 1.00 60.69 374 PRO A O 1
ATOM 3174 N N . LYS A 1 375 ? -22.038 5.325 21.341 1.00 65.19 375 LYS A N 1
ATOM 3175 C CA . LYS A 1 375 ? -23.318 4.646 21.133 1.00 65.19 375 LYS A CA 1
ATOM 3176 C C . LYS A 1 375 ? -24.135 4.739 22.416 1.00 65.19 375 LYS A C 1
ATOM 3178 O O . LYS A 1 375 ? -23.780 4.112 23.416 1.00 65.19 375 LYS A O 1
ATOM 3183 N N . TRP A 1 376 ? -25.209 5.515 22.384 1.00 47.09 376 TRP A N 1
ATOM 3184 C CA . TRP A 1 376 ? -26.196 5.541 23.457 1.00 47.09 376 TRP A CA 1
ATOM 3185 C C . TRP A 1 376 ? -27.099 4.311 23.324 1.00 47.09 376 TRP A C 1
ATOM 3187 O O . TRP A 1 376 ? -27.534 3.973 22.223 1.00 47.09 376 TRP A O 1
ATOM 3197 N N . LEU A 1 377 ? -27.309 3.594 24.428 1.00 45.50 377 LEU A N 1
ATOM 3198 C CA . LEU A 1 377 ? -28.345 2.568 24.506 1.00 45.50 377 LEU A CA 1
ATOM 3199 C C . LEU A 1 377 ? -29.675 3.319 24.630 1.00 45.50 377 LEU A C 1
ATOM 3201 O O . LEU A 1 377 ? -29.832 4.079 25.584 1.00 45.50 377 LEU A O 1
ATOM 3205 N N . ASN A 1 378 ? -30.565 3.160 23.648 1.00 41.00 378 ASN A N 1
ATOM 3206 C CA . ASN A 1 378 ? -31.966 3.550 23.809 1.00 41.00 378 ASN A CA 1
ATOM 3207 C C . ASN A 1 378 ? -32.678 2.555 24.718 1.00 41.00 378 ASN A C 1
ATOM 3209 O O . ASN A 1 378 ? -32.418 1.339 24.547 1.00 41.00 378 ASN A O 1
#

InterPro domains:
  IPR001810 F-box domain [PF12937] (4-51)
  IPR036047 F-box-like domain superfamily [SSF81383] (3-57)